Protein AF-0000000066501345 (afdb_homodimer)

Radius of gyration: 24.19 Å; Cα contacts (8 Å, |Δi|>4): 1158; chains: 2; bounding box: 52×74×50 Å

Nearest PDB structures (foldseek):
  3p19-assembly1_B  TM=9.286E-01  e=4.855E-17  Vibrio vulnificus
  2d1y-assembly1_B  TM=8.375E-01  e=2.776E-15  Thermus thermophilus
  2d1y-assembly1_C  TM=8.132E-01  e=1.152E-15  Thermus thermophilus
  2d1y-assembly1_D  TM=8.476E-01  e=1.203E-14  Thermus thermophilus
  4o6v-assembly1_D  TM=8.260E-01  e=1.612E-14  Brucella suis ATCC 23445

Organism: Dictyostelium discoideum (NCBI:txid44689)

Structure (mmCIF, N/CA/C/O backbone):
data_AF-0000000066501345-model_v1
#
loop_
_entity.id
_entity.type
_entity.pdbx_description
1 polymer 'Short-chain dehydrogenase'
#
loop_
_atom_site.group_PDB
_atom_site.id
_atom_site.type_symbol
_atom_site.label_atom_id
_atom_site.label_alt_id
_atom_site.label_comp_id
_atom_site.label_asym_id
_atom_site.label_entity_id
_atom_site.label_seq_id
_atom_site.pdbx_PDB_ins_code
_atom_site.Cartn_x
_atom_site.Cartn_y
_atom_site.Cartn_z
_atom_site.occupancy
_atom_site.B_iso_or_equiv
_atom_site.auth_seq_id
_atom_site.auth_comp_id
_atom_site.auth_asym_id
_atom_site.auth_atom_id
_atom_site.pdbx_PDB_model_num
ATOM 1 N N . MET A 1 1 ? -4.766 -31.656 -20.734 1 41.22 1 MET A N 1
ATOM 2 C CA . MET A 1 1 ? -6.012 -31.969 -20.047 1 41.22 1 MET A CA 1
ATOM 3 C C . MET A 1 1 ? -6.078 -31.25 -18.703 1 41.22 1 MET A C 1
ATOM 5 O O . MET A 1 1 ? -5.074 -31.172 -17.984 1 41.22 1 MET A O 1
ATOM 9 N N . ILE A 1 2 ? -7.016 -30.25 -18.594 1 56.72 2 ILE A N 1
ATOM 10 C CA . ILE A 1 2 ? -7.262 -29.453 -17.391 1 56.72 2 ILE A CA 1
ATOM 11 C C . ILE A 1 2 ? -7.375 -30.375 -16.172 1 56.72 2 ILE A C 1
ATOM 13 O O . ILE A 1 2 ? -7.438 -29.906 -15.039 1 56.72 2 ILE A O 1
ATOM 17 N N . VAL A 1 3 ? -7.207 -31.75 -16.438 1 62.5 3 VAL A N 1
ATOM 18 C CA . VAL A 1 3 ? -7.371 -32.781 -15.43 1 62.5 3 VAL A CA 1
ATOM 19 C C . VAL A 1 3 ? -6.121 -32.875 -14.555 1 62.5 3 VAL A C 1
ATOM 21 O O . VAL A 1 3 ? -5 -32.781 -15.062 1 62.5 3 VAL A O 1
ATOM 24 N N . ASP A 1 4 ? -6.18 -32.312 -13.25 1 83 4 ASP A N 1
ATOM 25 C CA . ASP A 1 4 ? -5.18 -32.562 -12.219 1 83 4 ASP A CA 1
ATOM 26 C C . ASP A 1 4 ? -4.492 -31.266 -11.789 1 83 4 ASP A C 1
ATOM 28 O O . ASP A 1 4 ? -3.484 -31.297 -11.086 1 83 4 ASP A O 1
ATOM 32 N N . LYS A 1 5 ? -4.973 -30.125 -12.445 1 94.31 5 LYS A N 1
ATOM 33 C CA . LYS A 1 5 ? -4.363 -28.891 -11.977 1 94.31 5 LYS A CA 1
ATOM 34 C C . LYS A 1 5 ? -4.906 -28.484 -10.602 1 94.31 5 LYS A C 1
ATOM 36 O O . LYS A 1 5 ? -6.105 -28.625 -10.344 1 94.31 5 LYS A O 1
ATOM 41 N N . VAL A 1 6 ? -4.027 -28.125 -9.82 1 97.62 6 VAL A N 1
ATOM 42 C CA . VAL A 1 6 ? -4.348 -27.797 -8.438 1 97.62 6 VAL A CA 1
ATOM 43 C C . VAL A 1 6 ? -4.469 -26.281 -8.273 1 97.62 6 VAL A C 1
ATOM 45 O O . VAL A 1 6 ? -3.574 -25.547 -8.672 1 97.62 6 VAL A O 1
ATOM 48 N N . VAL A 1 7 ? -5.609 -25.844 -7.715 1 98.06 7 VAL A N 1
ATOM 49 C CA . VAL A 1 7 ? -5.859 -24.422 -7.508 1 98.06 7 VAL A CA 1
ATOM 50 C C . VAL A 1 7 ? -6.055 -24.156 -6.02 1 98.06 7 VAL A C 1
ATOM 52 O O . VAL A 1 7 ? -6.789 -24.875 -5.336 1 98.06 7 VAL A O 1
ATOM 55 N N . LEU A 1 8 ? -5.32 -23.219 -5.477 1 98.5 8 LEU A N 1
ATOM 56 C CA . LEU A 1 8 ? -5.539 -22.703 -4.129 1 98.5 8 LEU A CA 1
ATOM 57 C C . LEU A 1 8 ? -6.195 -21.328 -4.176 1 98.5 8 LEU A C 1
ATOM 59 O O . LEU A 1 8 ? -5.695 -20.422 -4.84 1 98.5 8 LEU A O 1
ATOM 63 N N . ILE A 1 9 ? -7.328 -21.188 -3.543 1 98.25 9 ILE A N 1
ATOM 64 C CA . ILE A 1 9 ? -8.055 -19.922 -3.492 1 98.25 9 ILE A CA 1
ATOM 65 C C . ILE A 1 9 ? -8.188 -19.469 -2.043 1 98.25 9 ILE A C 1
ATOM 67 O O . ILE A 1 9 ? -8.609 -20.234 -1.174 1 98.25 9 ILE A O 1
ATOM 71 N N . THR A 1 10 ? -7.766 -18.281 -1.787 1 97.56 10 THR A N 1
ATOM 72 C CA . THR A 1 10 ? -7.898 -17.766 -0.431 1 97.56 10 THR A CA 1
ATOM 73 C C . THR A 1 10 ? -9.195 -16.969 -0.281 1 97.56 10 THR A C 1
ATOM 75 O O . THR A 1 10 ? -9.711 -16.422 -1.259 1 97.56 10 THR A O 1
ATOM 78 N N . GLY A 1 11 ? -9.703 -16.828 0.951 1 94.44 11 GLY A N 1
ATOM 79 C CA . GLY A 1 11 ? -10.859 -16 1.243 1 94.44 11 GLY A CA 1
ATOM 80 C C . GLY A 1 11 ? -12.148 -16.547 0.67 1 94.44 11 GLY A C 1
ATOM 81 O O . GLY A 1 11 ? -12.898 -15.828 0.013 1 94.44 11 GLY A O 1
ATOM 82 N N . CYS A 1 12 ? -12.422 -17.828 0.987 1 94.25 12 CYS A N 1
ATOM 83 C CA . CYS A 1 12 ? -13.562 -18.5 0.378 1 94.25 12 CYS A CA 1
ATOM 84 C C . CYS A 1 12 ? -14.711 -18.641 1.375 1 94.25 12 CYS A C 1
ATOM 86 O O . CYS A 1 12 ? -15.703 -19.312 1.095 1 94.25 12 CYS A O 1
ATOM 88 N N . GLY A 1 13 ? -14.625 -18.109 2.564 1 86.44 13 GLY A N 1
ATOM 89 C CA . GLY A 1 13 ? -15.586 -18.312 3.639 1 86.44 13 GLY A CA 1
ATOM 90 C C . GLY A 1 13 ? -16.922 -17.625 3.395 1 86.44 13 GLY A C 1
ATOM 91 O O . GLY A 1 13 ? -17.922 -18 3.99 1 86.44 13 GLY A O 1
ATOM 92 N N . GLY A 1 14 ? -17.156 -16.75 2.646 1 80.31 14 GLY A N 1
ATOM 93 C CA . GLY A 1 14 ? -18.406 -16.031 2.426 1 80.31 14 GLY A CA 1
ATOM 94 C C . GLY A 1 14 ? -18.953 -16.219 1.027 1 80.31 14 GLY A C 1
ATOM 95 O O . GLY A 1 14 ? -18.562 -17.141 0.313 1 80.31 14 GLY A O 1
ATOM 96 N N . ASN A 1 15 ? -20.094 -15.492 0.829 1 79.31 15 ASN A N 1
ATOM 97 C CA . ASN A 1 15 ? -20.703 -15.516 -0.493 1 79.31 15 ASN A CA 1
ATOM 98 C C . ASN A 1 15 ? -20.094 -14.469 -1.414 1 79.31 15 ASN A C 1
ATOM 100 O O . ASN A 1 15 ? -20.75 -13.477 -1.757 1 79.31 15 ASN A O 1
ATOM 104 N N . GLY A 1 16 ? -18.891 -14.742 -1.742 1 86.75 16 GLY A N 1
ATOM 105 C CA . GLY A 1 16 ? -18.203 -13.75 -2.551 1 86.75 16 GLY A CA 1
ATOM 106 C C . GLY A 1 16 ? -17.484 -14.359 -3.75 1 86.75 16 GLY A C 1
ATOM 107 O O . GLY A 1 16 ? -17.906 -15.398 -4.266 1 86.75 16 GLY A O 1
ATOM 108 N N . ILE A 1 17 ? -16.547 -13.656 -4.219 1 88.12 17 ILE A N 1
ATOM 109 C CA . ILE A 1 17 ? -15.789 -14.016 -5.41 1 88.12 17 ILE A CA 1
ATOM 110 C C . ILE A 1 17 ? -15.086 -15.352 -5.188 1 88.12 17 ILE A C 1
ATOM 112 O O . ILE A 1 17 ? -15.078 -16.219 -6.066 1 88.12 17 ILE A O 1
ATOM 116 N N . GLY A 1 18 ? -14.586 -15.57 -3.949 1 93.38 18 GLY A N 1
ATOM 117 C CA . GLY A 1 18 ? -13.852 -16.797 -3.639 1 93.38 18 GLY A CA 1
ATOM 118 C C . GLY A 1 18 ? -14.695 -18.047 -3.779 1 93.38 18 GLY A C 1
ATOM 119 O O . GLY A 1 18 ? -14.25 -19.031 -4.363 1 93.38 18 GLY A O 1
ATOM 120 N N . LYS A 1 19 ? -15.859 -17.984 -3.221 1 93.62 19 LYS A N 1
ATOM 121 C CA . LYS A 1 19 ? -16.781 -19.109 -3.314 1 93.62 19 LYS A CA 1
ATOM 122 C C . LYS A 1 19 ? -17.156 -19.375 -4.766 1 93.62 19 LYS A C 1
ATOM 124 O O . LYS A 1 19 ? -17.156 -20.531 -5.211 1 93.62 19 LYS A O 1
ATOM 129 N N . SER A 1 20 ? -17.5 -18.359 -5.48 1 93.56 20 SER A N 1
ATOM 130 C CA . SER A 1 20 ? -17.891 -18.484 -6.883 1 93.56 20 SER A CA 1
ATOM 131 C C . SER A 1 20 ? -16.766 -19.078 -7.719 1 93.56 20 SER A C 1
ATOM 133 O O . SER A 1 20 ? -17 -19.969 -8.531 1 93.56 20 SER A O 1
ATOM 135 N N . LEU A 1 21 ? -15.594 -18.641 -7.48 1 94.81 21 LEU A N 1
ATOM 136 C CA . LEU A 1 21 ? -14.438 -19.156 -8.203 1 94.81 21 LEU A CA 1
ATOM 137 C C . LEU A 1 21 ? -14.172 -20.609 -7.844 1 94.81 21 LEU A C 1
ATOM 139 O O . LEU A 1 21 ? -13.844 -21.422 -8.711 1 94.81 21 LEU A O 1
ATOM 143 N N . SER A 1 22 ? -14.312 -20.891 -6.551 1 96.69 22 SER A N 1
ATOM 144 C CA . SER A 1 22 ? -14.133 -22.266 -6.109 1 96.69 22 SER A CA 1
ATOM 145 C C . SER A 1 22 ? -15.055 -23.219 -6.867 1 96.69 22 SER A C 1
ATOM 147 O O . SER A 1 22 ? -14.602 -24.234 -7.387 1 96.69 22 SER A O 1
ATOM 149 N N . LYS A 1 23 ? -16.297 -22.859 -6.945 1 96 23 LYS A N 1
ATOM 150 C CA . LYS A 1 23 ? -17.281 -23.688 -7.629 1 96 23 LYS A CA 1
ATOM 151 C C . LYS A 1 23 ? -16.969 -23.812 -9.117 1 96 23 LYS A C 1
ATOM 153 O O . LYS A 1 23 ? -17.031 -24.906 -9.68 1 96 23 LYS 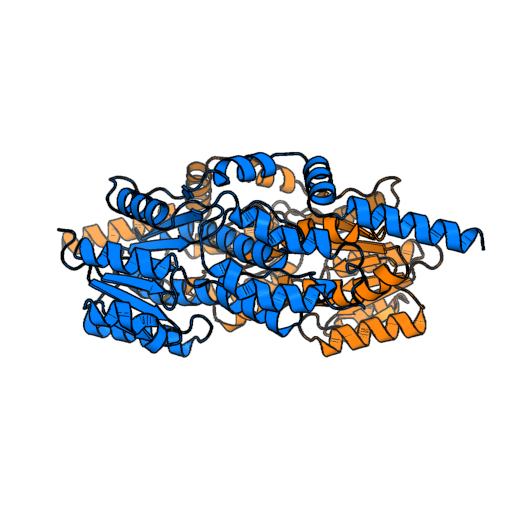A O 1
ATOM 158 N N . ALA A 1 24 ? -16.609 -22.719 -9.734 1 94.69 24 ALA A N 1
ATOM 159 C CA . ALA A 1 24 ? -16.328 -22.703 -11.164 1 94.69 24 ALA A CA 1
ATOM 160 C C . ALA A 1 24 ? -15.125 -23.609 -11.484 1 94.69 24 ALA A C 1
ATOM 162 O O . ALA A 1 24 ? -15.203 -24.438 -12.383 1 94.69 24 ALA A O 1
ATOM 163 N N . PHE A 1 25 ? -14.055 -23.438 -10.727 1 95.62 25 PHE A N 1
ATOM 164 C CA . PHE A 1 25 ? -12.867 -24.25 -10.945 1 95.62 25 PHE A CA 1
ATOM 165 C C . PHE A 1 25 ? -13.18 -25.734 -10.742 1 95.62 25 PHE A C 1
ATOM 167 O O . PHE A 1 25 ? -12.719 -26.578 -11.508 1 95.62 25 PHE A O 1
ATOM 174 N N . TYR A 1 26 ? -13.938 -26.016 -9.703 1 95.5 26 TYR A N 1
ATOM 175 C CA . TYR A 1 26 ? -14.328 -27.391 -9.43 1 95.5 26 TYR A CA 1
ATOM 176 C C . TYR A 1 26 ? -15.133 -27.969 -10.586 1 95.5 26 TYR A C 1
ATOM 178 O O . TYR A 1 26 ? -14.867 -29.094 -11.031 1 95.5 26 TYR A O 1
ATOM 186 N N . GLU A 1 27 ? -16.062 -27.203 -11.078 1 93.56 27 GLU A N 1
ATOM 187 C CA . GLU A 1 27 ? -16.922 -27.641 -12.18 1 93.56 27 GLU A CA 1
ATOM 188 C C . GLU A 1 27 ? -16.109 -27.906 -13.445 1 93.56 27 GLU A C 1
ATOM 190 O O . GLU A 1 27 ? -16.453 -28.766 -14.25 1 93.56 27 GLU A O 1
ATOM 195 N N . TYR A 1 28 ? -15.039 -27.219 -13.648 1 93 28 TYR A N 1
ATOM 196 C CA . TYR A 1 28 ? -14.18 -27.375 -14.82 1 93 28 TYR A CA 1
ATOM 197 C C . TYR A 1 28 ? -13.195 -28.531 -14.625 1 93 28 TYR A C 1
ATOM 199 O O . TYR A 1 28 ? -12.383 -28.812 -15.508 1 93 28 TYR A O 1
ATOM 207 N N . GLY A 1 29 ? -13.164 -29.141 -13.391 1 92.81 29 GLY A N 1
ATOM 208 C CA . GLY A 1 29 ? -12.406 -30.375 -13.195 1 92.81 29 GLY A CA 1
ATOM 209 C C . GLY A 1 29 ? -11.094 -30.156 -12.461 1 92.81 29 GLY A C 1
ATOM 210 O O . GLY A 1 29 ? -10.289 -31.078 -12.336 1 92.81 29 GLY A O 1
ATOM 211 N N . PHE A 1 30 ? -10.828 -28.922 -11.945 1 95.25 30 PHE A N 1
ATOM 212 C CA . PHE A 1 30 ? -9.617 -28.656 -11.188 1 95.25 30 PHE A CA 1
ATOM 213 C C . PHE A 1 30 ? -9.695 -29.281 -9.797 1 95.25 30 PHE A C 1
ATOM 215 O O . PHE A 1 30 ? -10.789 -29.516 -9.281 1 95.25 30 PHE A O 1
ATOM 222 N N . LYS A 1 31 ? -8.594 -29.641 -9.305 1 96.69 31 LYS A N 1
ATOM 223 C CA . LYS A 1 31 ? -8.508 -29.922 -7.875 1 96.69 31 LYS A CA 1
ATOM 224 C C . LYS A 1 31 ? -8.438 -28.641 -7.059 1 96.69 31 LYS A C 1
ATOM 226 O O . LYS A 1 31 ? -7.387 -27.984 -6.996 1 96.69 31 LYS A O 1
ATOM 231 N N . VAL A 1 32 ? -9.523 -28.344 -6.41 1 97.69 32 VAL A N 1
ATOM 232 C CA . VAL A 1 32 ? -9.656 -27.016 -5.793 1 97.69 32 VAL A CA 1
ATOM 233 C C . VAL A 1 32 ? -9.43 -27.125 -4.289 1 97.69 32 VAL A C 1
ATOM 235 O O . VAL A 1 32 ? -10.008 -28 -3.631 1 97.69 32 VAL A O 1
ATOM 238 N N . TYR A 1 33 ? -8.586 -26.344 -3.793 1 98.19 33 TYR A N 1
ATOM 239 C CA . TYR A 1 33 ? -8.461 -26.094 -2.361 1 98.19 33 TYR A CA 1
ATOM 240 C C . TYR A 1 33 ? -8.961 -24.703 -1.997 1 98.19 33 TYR A C 1
ATOM 242 O O . TYR A 1 33 ? -8.25 -23.719 -2.189 1 98.19 33 TYR A O 1
ATOM 250 N N . SER A 1 34 ? -10.164 -24.672 -1.474 1 98.06 34 SER A N 1
ATOM 251 C CA . SER A 1 34 ? -10.734 -23.438 -0.961 1 98.06 34 SER A CA 1
ATOM 252 C C . SER A 1 34 ? -10.289 -23.172 0.472 1 98.06 34 SER A C 1
ATOM 254 O O . SER A 1 34 ? -10.266 -24.078 1.3 1 98.06 34 SER A O 1
ATOM 256 N N . SER A 1 35 ? -9.938 -21.922 0.769 1 97.69 35 SER A N 1
ATOM 257 C CA . SER A 1 35 ? -9.398 -21.688 2.102 1 97.69 35 SER A CA 1
ATOM 258 C C . SER A 1 35 ? -10.055 -20.484 2.762 1 97.69 35 SER A C 1
ATOM 260 O O . SER A 1 35 ? -10.523 -19.578 2.076 1 97.69 35 SER A O 1
ATOM 262 N N . SER A 1 36 ? -10.164 -20.5 4.008 1 95.31 36 SER A N 1
ATOM 263 C CA . SER A 1 36 ? -10.625 -19.422 4.879 1 95.31 36 SER A CA 1
ATOM 264 C C . SER A 1 36 ? -10.125 -19.609 6.305 1 95.31 36 SER A C 1
ATOM 266 O O . SER A 1 36 ? -9.586 -20.672 6.645 1 95.31 36 SER A O 1
ATOM 268 N N . ARG A 1 37 ? -10.281 -18.609 7.074 1 90.5 37 ARG A N 1
ATOM 269 C CA . ARG A 1 37 ? -9.875 -18.688 8.469 1 90.5 37 ARG A CA 1
ATOM 270 C C . ARG A 1 37 ? -10.789 -19.641 9.25 1 90.5 37 ARG A C 1
ATOM 272 O O . ARG A 1 37 ? -10.367 -20.234 10.242 1 90.5 37 ARG A O 1
ATOM 279 N N . ASN A 1 38 ? -12.016 -19.672 8.797 1 90.94 38 ASN A N 1
ATOM 280 C CA . ASN A 1 38 ? -13.023 -20.516 9.438 1 90.94 38 ASN A CA 1
ATOM 281 C C . ASN A 1 38 ? -13.539 -21.609 8.5 1 90.94 38 ASN A C 1
ATOM 283 O O . ASN A 1 38 ? -14.258 -21.312 7.543 1 90.94 38 ASN A O 1
ATOM 287 N N . LEU A 1 39 ? -13.273 -22.828 8.891 1 93.31 39 LEU A N 1
ATOM 288 C CA . LEU A 1 39 ? -13.656 -23.938 8.039 1 93.31 39 LEU A CA 1
ATOM 289 C C . LEU A 1 39 ? -15.172 -24.031 7.898 1 93.31 39 LEU A C 1
ATOM 291 O O . LEU A 1 39 ? -15.68 -24.375 6.828 1 93.31 39 LEU A O 1
ATOM 295 N N . GLU A 1 40 ? -15.891 -23.641 8.938 1 92.62 40 GLU A N 1
ATOM 296 C CA . GLU A 1 40 ? -17.344 -23.75 8.945 1 92.62 40 GLU A CA 1
ATOM 297 C C . GLU A 1 40 ? -17.969 -22.812 7.918 1 92.62 40 GLU A C 1
ATOM 299 O O . GLU A 1 40 ? -19.062 -23.078 7.418 1 92.62 40 GLU A O 1
ATOM 304 N N . SER A 1 41 ? -17.266 -21.781 7.621 1 91.75 41 SER A N 1
ATOM 305 C CA . SER A 1 41 ? -17.781 -20.812 6.652 1 91.75 41 SER A CA 1
ATOM 306 C C . SER A 1 41 ? -17.797 -21.391 5.242 1 91.75 41 SER A C 1
ATOM 308 O O . SER A 1 41 ? -18.406 -20.828 4.336 1 91.75 41 SER A O 1
ATOM 310 N N . MET A 1 42 ? -17.156 -22.594 5.082 1 95.44 42 MET A N 1
ATOM 311 C CA . MET A 1 42 ? -17.031 -23.188 3.754 1 95.44 42 MET A CA 1
ATOM 312 C C . MET A 1 42 ? -17.797 -24.516 3.682 1 95.44 42 MET A C 1
ATOM 314 O O . MET A 1 42 ? -17.5 -25.359 2.828 1 95.44 42 MET A O 1
ATOM 318 N N . ASN A 1 43 ? -18.688 -24.719 4.535 1 95.25 43 ASN A N 1
ATOM 319 C CA . ASN A 1 43 ? -19.438 -25.969 4.598 1 95.25 43 ASN A CA 1
ATOM 320 C C . ASN A 1 43 ? -20.125 -26.281 3.27 1 95.25 43 ASN A C 1
ATOM 322 O O . ASN A 1 43 ? -20.172 -27.438 2.844 1 95.25 43 ASN A O 1
ATOM 326 N N . GLU A 1 44 ? -20.656 -25.297 2.684 1 94.56 44 GLU A N 1
ATOM 327 C CA . GLU A 1 44 ? -21.312 -25.484 1.393 1 94.56 44 GLU A CA 1
ATOM 328 C C . GLU A 1 44 ? -20.344 -26.047 0.36 1 94.56 44 GLU A C 1
ATOM 330 O O . GLU A 1 44 ? -20.688 -26.953 -0.393 1 94.56 44 GLU A O 1
ATOM 335 N N . LEU A 1 45 ? -19.156 -25.5 0.342 1 96.5 45 LEU A N 1
ATOM 336 C CA . LEU A 1 45 ? -18.125 -25.953 -0.602 1 96.5 45 LEU A CA 1
ATOM 337 C C . LEU A 1 45 ? -17.703 -27.391 -0.306 1 96.5 45 LEU A C 1
ATOM 339 O O . LEU A 1 45 ? -17.578 -28.203 -1.222 1 96.5 45 LEU A O 1
ATOM 343 N N . SER A 1 46 ? -17.5 -27.609 0.975 1 96.31 46 SER A N 1
ATOM 344 C CA . SER A 1 46 ? -17.109 -28.953 1.354 1 96.31 46 SER A CA 1
ATOM 345 C C . SER A 1 46 ? -18.188 -29.969 0.998 1 96.31 46 SER A C 1
ATOM 347 O O . SER A 1 46 ? -17.891 -31.094 0.593 1 96.31 46 SER A O 1
ATOM 349 N N . SER A 1 47 ? -19.406 -29.609 1.148 1 96.12 47 SER A N 1
ATOM 350 C CA . SER A 1 47 ? -20.531 -30.484 0.847 1 96.12 47 SER A CA 1
ATOM 351 C C . SER A 1 47 ? -20.609 -30.797 -0.643 1 96.12 47 SER A C 1
ATOM 353 O O . SER A 1 47 ? -21.156 -31.828 -1.039 1 96.12 47 SER A O 1
ATOM 355 N N . MET A 1 48 ? -20.031 -30 -1.474 1 95.69 48 MET A N 1
ATOM 356 C CA . MET A 1 48 ? -20.016 -30.188 -2.922 1 95.69 48 MET A CA 1
ATOM 357 C C . MET A 1 48 ? -18.844 -31.062 -3.35 1 95.69 48 MET A C 1
ATOM 359 O O . MET A 1 48 ? -18.719 -31.406 -4.527 1 95.69 48 MET A O 1
ATOM 363 N N . GLY A 1 49 ? -17.969 -31.359 -2.361 1 95.5 49 GLY A N 1
ATOM 364 C CA . GLY A 1 49 ? -16.812 -32.188 -2.67 1 95.5 49 GLY A CA 1
ATOM 365 C C . GLY A 1 49 ? -15.555 -31.391 -2.906 1 95.5 49 GLY A C 1
ATOM 366 O O . GLY A 1 49 ? -14.516 -31.953 -3.27 1 95.5 49 GLY A O 1
ATOM 367 N N . ILE A 1 50 ? -15.641 -30.094 -2.717 1 97.06 50 ILE A N 1
ATOM 368 C CA . ILE A 1 50 ? -14.469 -29.234 -2.879 1 97.06 50 ILE A CA 1
ATOM 369 C C . ILE A 1 50 ? -13.609 -29.297 -1.617 1 97.06 50 ILE A C 1
ATOM 371 O O . ILE A 1 50 ? -14.125 -29.234 -0.501 1 97.06 50 ILE A O 1
ATOM 375 N N . ASN A 1 51 ? -12.312 -29.5 -1.798 1 97.38 51 ASN A N 1
ATOM 376 C CA . ASN A 1 51 ? -11.422 -29.484 -0.644 1 97.38 51 ASN A CA 1
ATOM 377 C C . ASN A 1 51 ? -11.414 -28.125 0.048 1 97.38 51 ASN A C 1
ATOM 379 O O . ASN A 1 51 ? -11.398 -27.094 -0.615 1 97.38 51 ASN A O 1
ATOM 383 N N . THR A 1 52 ? -11.539 -28.203 1.361 1 97.69 52 THR A N 1
ATOM 384 C CA . THR A 1 52 ? -11.422 -27 2.166 1 97.69 52 THR A CA 1
ATOM 385 C C . THR A 1 52 ? -10.227 -27.094 3.113 1 97.69 52 THR A C 1
ATOM 387 O O . THR A 1 52 ? -9.906 -28.172 3.607 1 97.69 52 THR A O 1
ATOM 390 N N . ILE A 1 53 ? -9.57 -25.969 3.326 1 97.81 53 ILE A N 1
ATOM 391 C CA . ILE A 1 53 ? -8.398 -25.953 4.191 1 97.81 53 ILE A CA 1
ATOM 392 C C . ILE A 1 53 ? -8.352 -24.641 4.98 1 97.81 53 ILE A C 1
ATOM 394 O O . ILE A 1 53 ? -8.711 -23.578 4.457 1 97.81 53 ILE A O 1
ATOM 398 N N . ARG A 1 54 ? -7.957 -24.75 6.199 1 97.31 54 ARG A N 1
ATOM 399 C CA . ARG A 1 54 ? -7.812 -23.562 7.023 1 97.31 54 ARG A CA 1
ATOM 400 C C . ARG A 1 54 ? -6.582 -22.766 6.617 1 97.31 54 ARG A C 1
ATOM 402 O O . ARG A 1 54 ? -5.48 -23.297 6.535 1 97.31 54 ARG A O 1
ATOM 409 N N . LEU A 1 55 ? -6.781 -21.531 6.34 1 97.19 55 LEU A N 1
ATOM 410 C CA . LEU A 1 55 ? -5.691 -20.625 5.992 1 97.19 55 LEU A CA 1
ATOM 411 C C . LEU A 1 55 ? -6.035 -19.188 6.383 1 97.19 55 LEU A C 1
ATOM 413 O O . LEU A 1 55 ? -6.988 -18.609 5.859 1 97.19 55 LEU A O 1
ATOM 417 N N . ASP A 1 56 ? -5.355 -18.734 7.375 1 96.94 56 ASP A N 1
ATOM 418 C CA . ASP A 1 56 ? -5.398 -17.328 7.746 1 96.94 56 ASP A CA 1
ATOM 419 C C . ASP A 1 56 ? -4.234 -16.547 7.125 1 96.94 56 ASP A C 1
ATOM 421 O O . ASP A 1 56 ? -3.082 -16.734 7.523 1 96.94 56 ASP A O 1
ATOM 425 N N . VAL A 1 57 ? -4.594 -15.656 6.215 1 95.81 57 VAL A N 1
ATOM 426 C CA . VAL A 1 57 ? -3.553 -14.977 5.449 1 95.81 57 VAL A CA 1
ATOM 427 C C . VAL A 1 57 ? -2.746 -14.062 6.367 1 95.81 57 VAL A C 1
ATOM 429 O O . VAL A 1 57 ? -1.664 -13.602 6 1 95.81 57 VAL A O 1
ATOM 432 N N . LYS A 1 58 ? -3.258 -13.773 7.578 1 94.5 58 LYS A N 1
ATOM 433 C CA . LYS A 1 58 ? -2.551 -12.906 8.516 1 94.5 58 LYS A CA 1
ATOM 434 C C . LYS A 1 58 ? -1.572 -13.703 9.375 1 94.5 58 LYS A C 1
ATOM 436 O O . LYS A 1 58 ? -0.803 -13.133 10.148 1 94.5 58 LYS A O 1
ATOM 441 N N . ASP A 1 59 ? -1.632 -14.984 9.234 1 95.69 59 ASP A N 1
ATOM 442 C CA . ASP A 1 59 ? -0.817 -15.867 10.062 1 95.69 59 ASP A CA 1
ATOM 443 C C . ASP A 1 59 ? 0.154 -16.672 9.211 1 95.69 59 ASP A C 1
ATOM 445 O O . ASP A 1 59 ? -0.251 -17.625 8.523 1 95.69 59 ASP A O 1
ATOM 449 N N . LYS A 1 60 ? 1.427 -16.375 9.398 1 94.69 60 LYS A N 1
ATOM 450 C CA . LYS A 1 60 ? 2.475 -17 8.602 1 94.69 60 LYS A CA 1
ATOM 451 C C . LYS A 1 60 ? 2.441 -18.516 8.766 1 94.69 60 LYS A C 1
ATOM 453 O O . LYS A 1 60 ? 2.547 -19.25 7.781 1 94.69 60 LYS A O 1
ATOM 458 N N . LEU A 1 61 ? 2.32 -18.969 9.93 1 96 61 LEU A N 1
ATOM 459 C CA . LEU A 1 61 ? 2.326 -20.391 10.195 1 96 61 LEU A CA 1
ATOM 460 C C . LEU A 1 61 ? 1.109 -21.062 9.57 1 96 61 LEU A C 1
ATOM 462 O O . LEU A 1 61 ? 1.202 -22.203 9.078 1 96 61 LEU A O 1
ATOM 466 N N . SER A 1 62 ? -0.043 -20.391 9.617 1 97.56 62 SER A N 1
ATOM 467 C CA . SER A 1 62 ? -1.252 -20.906 8.977 1 97.56 62 SER A CA 1
ATOM 468 C C . SER A 1 62 ? -1.057 -21.062 7.469 1 97.56 62 SER A C 1
ATOM 470 O O . SER A 1 62 ? -1.446 -22.078 6.891 1 97.56 62 SER A O 1
ATOM 472 N N . ILE A 1 63 ? -0.399 -20.141 6.84 1 97.56 63 ILE A N 1
ATOM 473 C CA . ILE A 1 63 ? -0.126 -20.156 5.41 1 97.56 63 ILE A CA 1
ATOM 474 C C . ILE A 1 63 ? 0.792 -21.344 5.07 1 97.56 63 ILE A C 1
ATOM 476 O O . ILE A 1 63 ? 0.492 -22.125 4.176 1 97.56 63 ILE A O 1
ATOM 480 N N . GLU A 1 64 ? 1.862 -21.406 5.828 1 97.19 64 GLU A N 1
ATOM 481 C CA . GLU A 1 64 ? 2.848 -22.469 5.59 1 97.19 64 GLU A CA 1
ATOM 482 C C . GLU A 1 64 ? 2.225 -23.844 5.734 1 97.19 64 GLU A C 1
ATOM 484 O O . GLU A 1 64 ? 2.453 -24.734 4.902 1 97.19 64 GLU A O 1
ATOM 489 N N . SER A 1 65 ? 1.455 -24 6.754 1 97.81 65 SER A N 1
ATOM 490 C CA . SER A 1 65 ? 0.812 -25.281 7.02 1 97.81 65 SER A CA 1
ATOM 491 C C . SER A 1 65 ? -0.133 -25.656 5.887 1 97.81 65 SER A C 1
ATOM 493 O O . SER A 1 65 ? -0.126 -26.812 5.426 1 97.81 65 SER A O 1
ATOM 495 N N . ALA A 1 66 ? -0.929 -24.75 5.422 1 98.12 66 ALA A N 1
ATOM 496 C CA . ALA A 1 66 ? -1.887 -25 4.348 1 98.12 66 ALA A CA 1
ATOM 497 C C . ALA A 1 66 ? -1.171 -25.375 3.051 1 98.12 66 ALA A C 1
ATOM 499 O O . ALA A 1 66 ? -1.521 -26.359 2.396 1 98.12 66 ALA A O 1
ATOM 500 N N . VAL A 1 67 ? -0.159 -24.594 2.672 1 98.19 67 VAL A N 1
ATOM 501 C CA . VAL A 1 67 ? 0.581 -24.797 1.433 1 98.19 67 VAL A CA 1
ATOM 502 C C . VAL A 1 67 ? 1.312 -26.141 1.495 1 98.19 67 VAL A C 1
ATOM 504 O O . VAL A 1 67 ? 1.263 -26.922 0.545 1 98.19 67 VAL A O 1
ATOM 507 N N . ASN A 1 68 ? 1.919 -26.375 2.652 1 97.81 68 ASN A N 1
ATOM 508 C CA . ASN A 1 68 ? 2.633 -27.641 2.826 1 97.81 68 ASN A CA 1
ATOM 509 C C . ASN A 1 68 ? 1.693 -28.828 2.713 1 97.81 68 ASN A C 1
ATOM 511 O O . ASN A 1 68 ? 2.055 -29.859 2.133 1 97.81 68 ASN A O 1
ATOM 515 N N . GLN A 1 69 ? 0.579 -28.719 3.287 1 98.06 69 GLN A N 1
ATOM 516 C CA . GLN A 1 69 ? -0.403 -29.797 3.209 1 98.06 69 GLN A CA 1
ATOM 517 C C . GLN A 1 69 ? -0.809 -30.078 1.762 1 98.06 69 GLN A C 1
ATOM 519 O O . GLN A 1 69 ? -0.91 -31.234 1.347 1 98.06 69 GLN A O 1
ATOM 524 N N . ILE A 1 70 ? -1.046 -29.031 0.992 1 98.12 70 ILE A N 1
ATOM 525 C CA . ILE A 1 70 ? -1.439 -29.188 -0.405 1 98.12 70 ILE A CA 1
ATOM 526 C C . ILE A 1 70 ? -0.3 -29.828 -1.196 1 98.12 70 ILE A C 1
ATOM 528 O O . ILE A 1 70 ? -0.526 -30.734 -2 1 98.12 70 ILE A O 1
ATOM 532 N N . ILE A 1 71 ? 0.889 -29.328 -0.92 1 97.62 71 ILE A N 1
ATOM 533 C CA . ILE A 1 71 ? 2.053 -29.859 -1.619 1 97.62 71 ILE A CA 1
ATOM 534 C C . ILE A 1 71 ? 2.23 -31.344 -1.271 1 97.62 71 ILE A C 1
ATOM 536 O O . ILE A 1 71 ? 2.539 -32.156 -2.143 1 97.62 71 ILE A O 1
ATOM 540 N N . LYS A 1 72 ? 2.068 -31.641 -0.034 1 97.31 72 LYS A N 1
ATOM 541 C CA . LYS A 1 72 ? 2.17 -33.031 0.393 1 97.31 72 LYS A CA 1
ATOM 542 C C . LYS A 1 72 ? 1.126 -33.906 -0.305 1 97.31 72 LYS A C 1
ATOM 544 O O . LYS A 1 72 ? 1.43 -35 -0.75 1 97.31 72 LYS A O 1
ATOM 549 N N . ASN A 1 73 ? -0.057 -33.406 -0.455 1 96.81 73 ASN A N 1
ATOM 550 C CA . ASN A 1 73 ? -1.178 -34.188 -0.996 1 96.81 73 ASN A CA 1
ATOM 551 C C . ASN A 1 73 ? -1.127 -34.25 -2.52 1 96.81 73 ASN A C 1
ATOM 553 O O . ASN A 1 73 ? -1.456 -35.281 -3.111 1 96.81 73 ASN A O 1
ATOM 557 N N . GLU A 1 74 ? -0.768 -33.094 -3.137 1 96.62 74 GLU A N 1
ATOM 558 C CA . GLU A 1 74 ? -0.961 -33 -4.578 1 96.62 74 GLU A CA 1
ATOM 559 C C . GLU A 1 74 ? 0.376 -32.906 -5.309 1 96.62 74 GLU A C 1
ATOM 561 O O . GLU A 1 74 ? 0.436 -33.062 -6.531 1 96.62 74 GLU A O 1
ATOM 566 N N . GLY A 1 75 ? 1.461 -32.531 -4.555 1 95.94 75 GLY A N 1
ATOM 567 C CA . GLY A 1 75 ? 2.789 -32.406 -5.137 1 95.94 75 GLY A CA 1
ATOM 568 C C . GLY A 1 75 ? 3.039 -31.047 -5.766 1 95.94 75 GLY A C 1
ATOM 569 O O . GLY A 1 75 ? 4.184 -30.703 -6.066 1 95.94 75 GLY A O 1
ATOM 570 N N . LYS A 1 76 ? 1.929 -30.281 -5.953 1 95.69 76 LYS A N 1
ATOM 571 C CA . LYS A 1 76 ? 2.084 -29.016 -6.664 1 95.69 76 LYS A CA 1
ATOM 572 C C . LYS A 1 76 ? 0.898 -28.094 -6.402 1 95.69 76 LYS A C 1
ATOM 574 O O . LYS A 1 76 ? -0.123 -28.516 -5.863 1 95.69 76 LYS A O 1
ATOM 579 N N . ILE A 1 77 ? 1.075 -26.844 -6.684 1 97.56 77 ILE A N 1
ATOM 580 C CA . ILE A 1 77 ? 0.03 -25.844 -6.852 1 97.56 77 ILE A CA 1
ATOM 581 C C . ILE A 1 77 ? 0.195 -25.141 -8.203 1 97.56 77 ILE A C 1
ATOM 583 O O . ILE A 1 77 ? 1.206 -24.484 -8.445 1 97.56 77 ILE A O 1
ATOM 587 N N . ASP A 1 78 ? -0.784 -25.281 -9.016 1 97.12 78 ASP A N 1
ATOM 588 C CA . ASP A 1 78 ? -0.681 -24.766 -10.375 1 97.12 78 ASP A CA 1
ATOM 589 C C . ASP A 1 78 ? -1.185 -23.312 -10.453 1 97.12 78 ASP A C 1
ATOM 591 O O . ASP A 1 78 ? -0.686 -22.516 -11.25 1 97.12 78 ASP A O 1
ATOM 595 N N . ILE A 1 79 ? -2.223 -23.031 -9.695 1 97.75 79 ILE A N 1
ATOM 596 C CA . ILE A 1 79 ? -2.852 -21.719 -9.727 1 97.75 79 ILE A CA 1
ATOM 597 C C . ILE A 1 79 ? -3.09 -21.219 -8.305 1 97.75 79 ILE A C 1
ATOM 599 O O . ILE A 1 79 ? -3.604 -21.969 -7.461 1 97.75 79 ILE A O 1
ATOM 603 N N . LEU A 1 80 ? -2.607 -20.078 -7.996 1 98.31 80 LEU A N 1
ATOM 604 C CA . LEU A 1 80 ? -2.934 -19.375 -6.758 1 98.31 80 LEU A CA 1
ATOM 605 C C . LEU A 1 80 ? -3.852 -18.188 -7.031 1 98.31 80 LEU A C 1
ATOM 607 O O . LEU A 1 80 ? -3.541 -17.344 -7.867 1 98.31 80 LEU A O 1
ATOM 611 N N . ILE A 1 81 ? -4.996 -18.188 -6.402 1 97.88 81 ILE A N 1
ATOM 612 C CA . ILE A 1 81 ? -5.891 -17.031 -6.469 1 97.88 81 ILE A CA 1
ATOM 613 C C . ILE A 1 81 ? -5.938 -16.344 -5.113 1 97.88 81 ILE A C 1
ATOM 615 O O . ILE A 1 81 ? -6.527 -16.859 -4.16 1 97.88 81 ILE A O 1
ATOM 619 N N . ASN A 1 82 ? -5.246 -15.258 -5.07 1 97.19 82 ASN A N 1
ATOM 620 C CA . ASN A 1 82 ? -5.324 -14.398 -3.893 1 97.19 82 ASN A CA 1
ATOM 621 C C . ASN A 1 82 ? -6.602 -13.555 -3.896 1 97.19 82 ASN A C 1
ATOM 623 O O . ASN A 1 82 ? -6.633 -12.469 -4.477 1 97.19 82 ASN A O 1
ATOM 627 N N . ASN A 1 83 ? -7.551 -14.031 -3.15 1 94.38 83 ASN A N 1
ATOM 628 C CA . ASN A 1 83 ? -8.859 -13.391 -3.129 1 94.38 83 ASN A CA 1
ATOM 629 C C . ASN A 1 83 ? -9.188 -12.82 -1.751 1 94.38 83 ASN A C 1
ATOM 631 O O . ASN A 1 83 ? -10.031 -11.93 -1.625 1 94.38 83 ASN A O 1
ATOM 635 N N . ALA A 1 84 ? -8.492 -13.383 -0.741 1 91.69 84 ALA A N 1
ATOM 636 C CA . ALA A 1 84 ? -8.75 -12.914 0.616 1 91.69 84 ALA A CA 1
ATOM 637 C C . ALA A 1 84 ? -8.57 -11.398 0.712 1 91.69 84 ALA A C 1
ATOM 639 O O . ALA A 1 84 ? -7.578 -10.852 0.215 1 91.69 84 ALA A O 1
ATOM 640 N N . GLY A 1 85 ? -9.5 -10.742 1.277 1 87.44 85 GLY A N 1
ATOM 641 C CA . GLY A 1 85 ? -9.461 -9.297 1.453 1 87.44 85 GLY A CA 1
ATOM 642 C C . GLY A 1 85 ? -10.641 -8.766 2.246 1 87.44 85 GLY A C 1
ATOM 643 O O . GLY A 1 85 ? -11.656 -9.445 2.396 1 87.44 85 GLY A O 1
ATOM 644 N N . ILE A 1 86 ? -10.445 -7.637 2.783 1 85.31 86 ILE A N 1
ATOM 645 C CA . ILE A 1 86 ? -11.523 -6.984 3.529 1 85.31 86 ILE A CA 1
ATOM 646 C C . ILE A 1 86 ? -11.672 -5.539 3.061 1 85.31 86 ILE A C 1
ATOM 648 O O . ILE A 1 86 ? -10.703 -4.922 2.617 1 85.31 86 ILE A O 1
ATOM 652 N N . SER A 1 87 ? -12.883 -5.121 3.09 1 81.62 87 SER A N 1
ATOM 653 C CA . SER A 1 87 ? -13.156 -3.721 2.785 1 81.62 87 SER A CA 1
ATOM 654 C C . SER A 1 87 ? -13.109 -2.861 4.043 1 81.62 87 SER A C 1
ATOM 656 O O . SER A 1 87 ? -13.125 -3.385 5.16 1 81.62 87 SER A O 1
ATOM 658 N N . SER A 1 88 ? -12.875 -1.607 3.807 1 81 88 SER A N 1
ATOM 659 C CA . SER A 1 88 ? -12.883 -0.66 4.918 1 81 88 SER A CA 1
ATOM 660 C C . SER A 1 88 ? -13.438 0.693 4.484 1 81 88 SER A C 1
ATOM 662 O O . SER A 1 88 ? -12.922 1.312 3.553 1 81 88 SER A O 1
ATOM 664 N N . PHE A 1 89 ? -14.547 1.009 5.109 1 78.38 89 PHE A N 1
ATOM 665 C CA . PHE A 1 89 ? -15.109 2.348 4.969 1 78.38 89 PHE A CA 1
ATOM 666 C C . PHE A 1 89 ? -15.016 3.117 6.281 1 78.38 89 PHE A C 1
ATOM 668 O O . PHE A 1 89 ? -15.531 2.67 7.305 1 78.38 89 PHE A O 1
ATOM 675 N N . ASN A 1 90 ? -14.266 4.141 6.242 1 79.19 90 ASN A N 1
ATOM 676 C CA . ASN A 1 90 ? -14.133 4.938 7.457 1 79.19 90 ASN A CA 1
ATOM 677 C C . ASN A 1 90 ? -13.523 6.305 7.168 1 79.19 90 ASN A C 1
ATOM 679 O O . ASN A 1 90 ? -12.844 6.484 6.152 1 79.19 90 ASN A O 1
ATOM 683 N N . THR A 1 91 ? -14.07 7.207 8.062 1 79.31 91 THR A N 1
ATOM 684 C CA . THR A 1 91 ? -13.242 8.406 8.141 1 79.31 91 THR A CA 1
ATOM 685 C C . THR A 1 91 ? -11.914 8.109 8.82 1 79.31 91 THR A C 1
ATOM 687 O O . THR A 1 91 ? -11.883 7.617 9.953 1 79.31 91 THR A O 1
ATOM 690 N N . TRP A 1 92 ? -10.906 8.25 8.086 1 81.38 92 TRP A N 1
ATOM 691 C CA . TRP A 1 92 ? -9.578 7.852 8.531 1 81.38 92 TRP A CA 1
ATOM 692 C C . TRP A 1 92 ? -9.258 8.461 9.891 1 81.38 92 TRP A C 1
ATOM 694 O O . TRP A 1 92 ? -8.555 7.844 10.703 1 81.38 92 TRP A O 1
ATOM 704 N N . ILE A 1 93 ? -9.891 9.562 10.258 1 86.62 93 ILE A N 1
ATOM 705 C CA . ILE A 1 93 ? -9.625 10.266 11.508 1 86.62 93 ILE A CA 1
ATOM 706 C C . ILE A 1 93 ? -10.234 9.484 12.672 1 86.62 93 ILE A C 1
ATOM 708 O O . ILE A 1 93 ? -9.672 9.469 13.773 1 86.62 93 ILE A O 1
ATOM 712 N N . ASP A 1 94 ? -11.289 8.797 12.367 1 85.44 94 ASP A N 1
ATOM 713 C CA . ASP A 1 94 ? -12.055 8.133 13.422 1 85.44 94 ASP A CA 1
ATOM 714 C C . ASP A 1 94 ? -11.75 6.637 13.461 1 85.44 94 ASP A C 1
ATOM 716 O O . ASP A 1 94 ? -12.25 5.918 14.328 1 85.44 94 ASP A O 1
ATOM 720 N N . MET A 1 95 ? -10.93 6.195 12.586 1 84.44 95 MET A N 1
ATOM 721 C CA . MET A 1 95 ? -10.688 4.766 12.438 1 84.44 95 MET A CA 1
ATOM 722 C C . MET A 1 95 ? -9.773 4.242 13.539 1 84.44 95 MET A C 1
ATOM 724 O O . MET A 1 95 ? -8.75 4.852 13.844 1 84.44 95 MET A O 1
ATOM 728 N N . PRO A 1 96 ? -10.227 3.152 14.188 1 85.06 96 PRO A N 1
ATOM 729 C CA . PRO A 1 96 ? -9.328 2.525 15.156 1 85.06 96 PRO A CA 1
ATOM 730 C C . PRO A 1 96 ? -8.07 1.959 14.516 1 85.06 96 PRO A C 1
ATOM 732 O O . PRO A 1 96 ? -8.109 1.493 13.375 1 85.06 96 PRO A O 1
ATOM 735 N N . ASP A 1 97 ? -6.969 1.943 15.297 1 87.62 97 ASP A N 1
ATOM 736 C CA . ASP A 1 97 ? -5.688 1.443 14.805 1 87.62 97 ASP A CA 1
ATOM 737 C C . ASP A 1 97 ? -5.785 -0.032 14.422 1 87.62 97 ASP A C 1
ATOM 739 O O . ASP A 1 97 ? -5.113 -0.484 13.492 1 87.62 97 ASP A O 1
ATOM 743 N N . GLU A 1 98 ? -6.574 -0.67 15.156 1 89.06 98 GLU A N 1
ATOM 744 C CA . GLU A 1 98 ? -6.742 -2.096 14.891 1 89.06 98 GLU A CA 1
ATOM 745 C C . GLU A 1 98 ? -7.27 -2.336 13.484 1 89.06 98 GLU A C 1
ATOM 747 O O . GLU A 1 98 ? -6.859 -3.287 12.812 1 89.06 98 GLU A O 1
ATOM 752 N N . GLU A 1 99 ? -8.102 -1.52 13.055 1 88.5 99 GLU A N 1
ATOM 753 C CA . GLU A 1 99 ? -8.656 -1.649 11.711 1 88.5 99 GLU A CA 1
ATOM 754 C C . GLU A 1 99 ? -7.598 -1.345 10.648 1 88.5 99 GLU A C 1
ATOM 756 O O . GLU A 1 99 ? -7.543 -2.01 9.617 1 88.5 99 GLU A O 1
ATOM 761 N N . LEU A 1 100 ? -6.855 -0.362 10.969 1 89.94 100 LEU A N 1
ATOM 762 C CA . LEU A 1 100 ? -5.758 -0.004 10.078 1 89.94 100 LEU A CA 1
ATOM 763 C C . LEU A 1 100 ? -4.828 -1.192 9.852 1 89.94 100 LEU A C 1
ATOM 765 O O . LEU A 1 100 ? -4.516 -1.538 8.711 1 89.94 100 LEU A O 1
ATOM 769 N N . GLU A 1 101 ? -4.457 -1.769 10.883 1 92.56 101 GLU A N 1
ATOM 770 C CA . GLU A 1 101 ? -3.557 -2.916 10.82 1 92.56 101 GLU A CA 1
ATOM 771 C C . GLU A 1 101 ? -4.219 -4.102 10.125 1 92.56 101 GLU A C 1
ATOM 773 O O . GLU A 1 101 ? -3.592 -4.777 9.305 1 92.56 101 GLU A O 1
ATOM 778 N N . ASP A 1 102 ? -5.441 -4.277 10.461 1 92.69 102 ASP A N 1
ATOM 779 C CA . ASP A 1 102 ? -6.164 -5.43 9.93 1 92.69 102 ASP A CA 1
ATOM 780 C C . ASP A 1 102 ? -6.266 -5.359 8.406 1 92.69 102 ASP A C 1
ATOM 782 O O . ASP A 1 102 ? -6.047 -6.355 7.719 1 92.69 102 ASP A O 1
ATOM 786 N N . VAL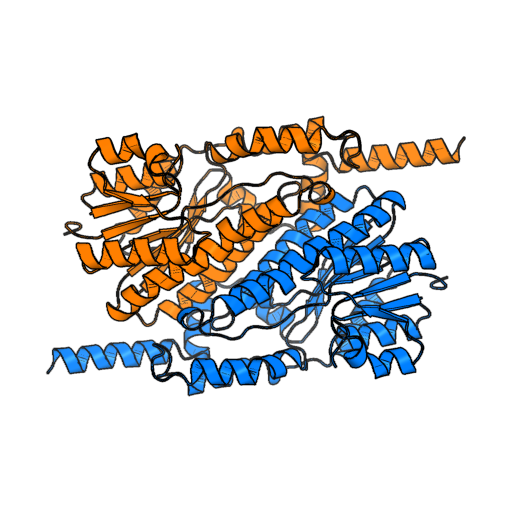 A 1 103 ? -6.559 -4.227 7.891 1 92.44 103 VAL A N 1
ATOM 787 C CA . VAL A 1 103 ? -6.738 -4.035 6.453 1 92.44 103 VAL A CA 1
ATOM 788 C C . VAL A 1 103 ? -5.426 -4.32 5.727 1 92.44 103 VAL A C 1
ATOM 790 O O . VAL A 1 103 ? -5.395 -5.09 4.766 1 92.44 103 VAL A O 1
ATOM 793 N N . PHE A 1 104 ? -4.34 -3.824 6.188 1 93.81 104 PHE A N 1
ATOM 794 C CA . PHE A 1 104 ? -3.064 -3.994 5.504 1 93.81 104 PHE A CA 1
ATOM 795 C C . PHE A 1 104 ? -2.529 -5.406 5.703 1 93.81 104 PHE A C 1
ATOM 797 O O . PHE A 1 104 ? -1.932 -5.984 4.793 1 93.81 104 PHE A O 1
ATOM 804 N N . GLN A 1 105 ? -2.76 -5.941 6.91 1 94.62 105 GLN A N 1
ATOM 805 C CA . GLN A 1 105 ? -2.324 -7.309 7.172 1 94.62 105 GLN A CA 1
ATOM 806 C C . GLN A 1 105 ? -3.043 -8.297 6.262 1 94.62 105 GLN A C 1
ATOM 808 O O . GLN A 1 105 ? -2.447 -9.281 5.812 1 94.62 105 GLN A O 1
ATOM 813 N N . THR A 1 106 ? -4.262 -8.062 5.988 1 94 106 THR A N 1
ATOM 814 C CA . THR A 1 106 ? -5.07 -8.977 5.199 1 94 106 THR A CA 1
ATOM 815 C C . THR A 1 106 ? -4.879 -8.727 3.705 1 94 106 THR A C 1
ATOM 817 O O . THR A 1 106 ? -4.492 -9.625 2.961 1 94 106 THR A O 1
ATOM 820 N N . ASN A 1 107 ? -5.039 -7.453 3.281 1 93.31 107 ASN A N 1
ATOM 821 C CA . ASN A 1 107 ? -5.129 -7.109 1.865 1 93.31 107 ASN A CA 1
ATOM 822 C C . ASN A 1 107 ? -3.754 -7.059 1.209 1 93.31 107 ASN A C 1
ATOM 824 O O . ASN A 1 107 ? -3.637 -7.203 -0.009 1 93.31 107 ASN A O 1
ATOM 828 N N . THR A 1 108 ? -2.715 -6.789 2.021 1 93.88 108 THR A N 1
ATOM 829 C CA . THR A 1 108 ? -1.41 -6.539 1.418 1 93.88 108 THR A CA 1
ATOM 830 C C . THR A 1 108 ? -0.382 -7.551 1.91 1 93.88 108 THR A C 1
ATOM 832 O O . THR A 1 108 ? 0.072 -8.406 1.144 1 93.88 108 THR A O 1
ATOM 835 N N . LEU A 1 109 ? -0.133 -7.547 3.215 1 94.38 109 LEU A N 1
ATOM 836 C CA . LEU A 1 109 ? 0.917 -8.406 3.746 1 94.38 109 LEU A CA 1
ATOM 837 C C . LEU A 1 109 ? 0.539 -9.883 3.605 1 94.38 109 LEU A C 1
ATOM 839 O O . LEU A 1 109 ? 1.387 -10.711 3.283 1 94.38 109 LEU A O 1
ATOM 843 N N . GLY A 1 110 ? -0.741 -10.172 3.924 1 95 110 GLY A N 1
ATOM 844 C CA . GLY A 1 110 ? -1.212 -11.547 3.781 1 95 110 GLY A CA 1
ATOM 845 C C . GLY A 1 110 ? -1.068 -12.078 2.371 1 95 110 GLY A C 1
ATOM 846 O O . GLY A 1 110 ? -0.653 -13.227 2.176 1 95 110 GLY A O 1
ATOM 847 N N . LEU A 1 111 ? -1.412 -11.281 1.415 1 93.88 111 LEU A N 1
ATOM 848 C CA . LEU A 1 111 ? -1.285 -11.656 0.01 1 93.88 111 LEU A CA 1
ATOM 849 C C . LEU A 1 111 ? 0.173 -11.914 -0.353 1 93.88 111 LEU A C 1
ATOM 851 O O . LEU A 1 111 ? 0.483 -12.906 -1.019 1 93.88 111 LEU A O 1
ATOM 855 N N . ILE A 1 112 ? 1.077 -11.023 0.074 1 94.5 112 ILE A N 1
ATOM 856 C CA . ILE A 1 112 ? 2.498 -11.133 -0.238 1 94.5 112 ILE A CA 1
ATOM 857 C C . ILE A 1 112 ? 3.061 -12.422 0.357 1 94.5 112 ILE A C 1
ATOM 859 O O . ILE A 1 112 ? 3.768 -13.172 -0.321 1 94.5 112 ILE A O 1
ATOM 863 N N . ARG A 1 113 ? 2.688 -12.711 1.61 1 95.81 113 ARG A N 1
ATOM 864 C CA . ARG A 1 113 ? 3.178 -13.906 2.293 1 95.81 113 ARG A CA 1
ATOM 865 C C . ARG A 1 113 ? 2.67 -15.172 1.615 1 95.81 113 ARG A C 1
ATOM 867 O O . ARG A 1 113 ? 3.432 -16.125 1.406 1 95.81 113 ARG A O 1
ATOM 874 N N . THR A 1 114 ? 1.407 -15.164 1.292 1 97.19 114 THR A N 1
ATOM 875 C CA . THR A 1 114 ? 0.806 -16.328 0.645 1 97.19 114 THR A CA 1
ATOM 876 C C . THR A 1 114 ? 1.434 -16.562 -0.726 1 97.19 114 THR A C 1
ATOM 878 O O . THR A 1 114 ? 1.798 -17.703 -1.059 1 97.19 114 THR A O 1
ATOM 881 N N . THR A 1 115 ? 1.568 -15.469 -1.461 1 97.12 115 THR A N 1
ATOM 882 C CA . THR A 1 115 ? 2.174 -15.547 -2.785 1 97.12 115 THR A CA 1
ATOM 883 C C . THR A 1 115 ? 3.594 -16.094 -2.701 1 97.12 115 THR A C 1
ATOM 885 O O . THR A 1 115 ? 3.977 -16.969 -3.492 1 97.12 115 THR A O 1
ATOM 888 N N . ARG A 1 116 ? 4.297 -15.594 -1.759 1 95.62 116 ARG A N 1
ATOM 889 C CA . ARG A 1 116 ? 5.684 -16.016 -1.594 1 95.62 116 ARG A CA 1
ATOM 890 C C . ARG A 1 116 ? 5.77 -17.516 -1.307 1 95.62 116 ARG A C 1
ATOM 892 O O . ARG A 1 116 ? 6.582 -18.219 -1.907 1 95.62 116 ARG A O 1
ATOM 899 N N . GLU A 1 117 ? 4.984 -17.953 -0.395 1 96.44 117 GLU A N 1
ATOM 900 C CA . GLU A 1 117 ? 5.02 -19.359 0.008 1 96.44 117 GLU A CA 1
ATOM 901 C C . GLU A 1 117 ? 4.688 -20.281 -1.163 1 96.44 117 GLU A C 1
ATOM 903 O O . GLU A 1 117 ? 5.328 -21.312 -1.349 1 96.44 117 GLU A O 1
ATOM 908 N N . VAL A 1 118 ? 3.742 -19.922 -1.964 1 97.88 118 VAL A N 1
ATOM 909 C CA . VAL A 1 118 ? 3.326 -20.75 -3.102 1 97.88 118 VAL A CA 1
ATOM 910 C C . VAL A 1 118 ? 4.348 -20.625 -4.227 1 97.88 118 VAL A C 1
ATOM 912 O O . VAL A 1 118 ? 4.691 -21.609 -4.875 1 97.88 118 VAL A O 1
ATOM 915 N N . ALA A 1 119 ? 4.832 -19.391 -4.441 1 96.56 119 ALA A N 1
ATOM 916 C CA . ALA A 1 119 ? 5.75 -19.125 -5.539 1 96.56 119 ALA A CA 1
ATOM 917 C C . ALA A 1 119 ? 7.043 -19.922 -5.387 1 96.56 119 ALA A C 1
ATOM 919 O O . ALA A 1 119 ? 7.656 -20.312 -6.383 1 96.56 119 ALA A O 1
ATOM 920 N N . LYS A 1 120 ? 7.465 -20.141 -4.125 1 95.44 120 LYS A N 1
ATOM 921 C CA . LYS A 1 120 ? 8.656 -20.938 -3.887 1 95.44 120 LYS A CA 1
ATOM 922 C C . LYS A 1 120 ? 8.547 -22.297 -4.566 1 95.44 120 LYS A C 1
ATOM 924 O O . LYS A 1 120 ? 9.523 -22.797 -5.137 1 95.44 120 LYS A O 1
ATOM 929 N N . HIS A 1 121 ? 7.418 -22.844 -4.52 1 95.75 121 HIS A N 1
ATOM 930 C CA . HIS A 1 121 ? 7.184 -24.141 -5.133 1 95.75 121 HIS A CA 1
ATOM 931 C C . HIS A 1 121 ? 7.023 -24.016 -6.645 1 95.75 121 HIS A C 1
ATOM 933 O O . HIS A 1 121 ? 7.539 -24.844 -7.398 1 95.75 121 HIS A O 1
ATOM 939 N N . MET A 1 122 ? 6.371 -22.984 -7.105 1 96.12 122 MET A N 1
ATOM 940 C CA . MET A 1 122 ? 6.16 -22.75 -8.531 1 96.12 122 MET A CA 1
ATOM 941 C C . MET A 1 122 ? 7.488 -22.531 -9.25 1 96.12 122 MET A C 1
ATOM 943 O O . MET A 1 122 ? 7.668 -22.969 -10.383 1 96.12 122 MET A O 1
ATOM 947 N N . ILE A 1 123 ? 8.344 -21.797 -8.547 1 94.12 123 ILE A N 1
ATOM 948 C CA . ILE A 1 123 ? 9.656 -21.5 -9.109 1 94.12 123 ILE A CA 1
ATOM 949 C C . ILE A 1 123 ? 10.422 -22.812 -9.344 1 94.12 123 ILE A C 1
ATOM 951 O O . ILE A 1 123 ? 11.031 -22.984 -10.398 1 94.12 123 ILE A O 1
ATOM 955 N N . LYS A 1 124 ? 10.305 -23.688 -8.406 1 92.19 124 LYS A N 1
ATOM 956 C CA . LYS A 1 124 ? 10.961 -24.984 -8.539 1 92.19 124 LYS A CA 1
ATOM 957 C C . LYS A 1 124 ? 10.383 -25.781 -9.703 1 92.19 124 LYS A C 1
ATOM 959 O O . LYS A 1 124 ? 11.125 -26.422 -10.445 1 92.19 124 LYS A O 1
ATOM 964 N N . GLU A 1 125 ? 9.102 -25.703 -9.891 1 92.62 125 GLU A N 1
ATOM 965 C CA . GLU A 1 125 ? 8.406 -26.453 -10.938 1 92.62 125 GLU A CA 1
ATOM 966 C C . GLU A 1 125 ? 8.461 -25.703 -12.273 1 92.62 125 GLU A C 1
ATOM 968 O O . GLU A 1 125 ? 8.109 -26.266 -13.312 1 92.62 125 GLU A O 1
ATOM 973 N N . ARG A 1 126 ? 8.828 -24.438 -12.266 1 93.56 126 ARG A N 1
ATOM 974 C CA . ARG A 1 126 ? 8.938 -23.562 -13.43 1 93.56 126 ARG A CA 1
ATOM 975 C C . ARG A 1 126 ? 7.609 -23.469 -14.172 1 93.56 126 ARG A C 1
ATOM 977 O O . ARG A 1 126 ? 7.57 -23.562 -15.398 1 93.56 126 ARG A O 1
ATOM 984 N N . THR A 1 127 ? 6.617 -23.391 -13.477 1 93.94 127 THR A N 1
ATOM 985 C CA . THR A 1 127 ? 5.27 -23.188 -14 1 93.94 127 THR A CA 1
ATOM 986 C C . THR A 1 127 ? 4.328 -22.703 -12.898 1 93.94 127 THR A C 1
ATOM 988 O O . THR A 1 127 ? 4.523 -23.031 -11.719 1 93.94 127 THR A O 1
ATOM 991 N N . GLY A 1 128 ? 3.377 -21.906 -13.32 1 95.81 128 GLY A N 1
ATOM 992 C CA . GLY A 1 128 ? 2.389 -21.453 -12.352 1 95.81 128 GLY A CA 1
ATOM 993 C C . GLY A 1 128 ? 1.643 -20.203 -12.805 1 95.81 128 GLY A C 1
ATOM 994 O O . GLY A 1 128 ? 2.1 -19.484 -13.695 1 95.81 128 GLY A O 1
ATOM 995 N N . LEU A 1 129 ? 0.479 -20.031 -12.242 1 96.81 129 LEU A N 1
ATOM 996 C CA . LEU A 1 129 ? -0.34 -18.844 -12.453 1 96.81 129 LEU A CA 1
ATOM 997 C C . LEU A 1 129 ? -0.8 -18.25 -11.125 1 96.81 129 LEU A C 1
ATOM 999 O O . LEU A 1 129 ? -1.368 -18.969 -10.289 1 96.81 129 LEU A O 1
ATOM 1003 N N . ILE A 1 130 ? -0.434 -17.062 -10.938 1 97.06 130 ILE A N 1
ATOM 1004 C CA . ILE A 1 130 ? -0.885 -16.328 -9.758 1 97.06 130 ILE A CA 1
ATOM 1005 C C . ILE A 1 130 ? -1.896 -15.266 -10.164 1 97.06 130 ILE A C 1
ATOM 1007 O O . ILE A 1 130 ? -1.623 -14.445 -11.047 1 97.06 130 ILE A O 1
ATOM 1011 N N . ILE A 1 131 ? -3.082 -15.32 -9.602 1 96.69 131 ILE A N 1
ATOM 1012 C CA . ILE A 1 131 ? -4.129 -14.336 -9.859 1 96.69 131 ILE A CA 1
ATOM 1013 C C . ILE A 1 131 ? -4.398 -13.531 -8.586 1 96.69 131 ILE A C 1
ATOM 1015 O O . ILE A 1 131 ? -4.75 -14.094 -7.551 1 96.69 131 ILE A O 1
ATOM 1019 N N . ASN A 1 132 ? -4.16 -12.281 -8.641 1 94.81 132 ASN A N 1
ATOM 1020 C CA . ASN A 1 132 ? -4.461 -11.367 -7.543 1 94.81 132 ASN A CA 1
ATOM 1021 C C . ASN A 1 132 ? -5.746 -10.586 -7.805 1 94.81 132 ASN A C 1
ATOM 1023 O O . ASN A 1 132 ? -5.863 -9.891 -8.82 1 94.81 132 ASN A O 1
ATOM 1027 N N . ILE A 1 133 ? -6.66 -10.711 -6.883 1 91.25 133 ILE A N 1
ATOM 1028 C CA . ILE A 1 133 ? -7.918 -9.984 -7.023 1 91.25 133 ILE A CA 1
ATOM 1029 C C . ILE A 1 133 ? -7.773 -8.586 -6.441 1 91.25 133 ILE A C 1
ATOM 1031 O O . ILE A 1 133 ? -7.781 -8.406 -5.219 1 91.25 133 ILE A O 1
ATOM 1035 N N . GLY A 1 134 ? -7.602 -7.691 -7.258 1 85.75 134 GLY A N 1
ATOM 1036 C CA . GLY A 1 134 ? -7.504 -6.293 -6.871 1 85.75 134 GLY A CA 1
ATOM 1037 C C . GLY A 1 134 ? -8.844 -5.574 -6.875 1 85.75 134 GLY A C 1
ATOM 1038 O O . GLY A 1 134 ? -9.828 -6.102 -6.363 1 85.75 134 GLY A O 1
ATOM 1039 N N . SER A 1 135 ? -8.852 -4.359 -7.207 1 75 135 SER A N 1
ATOM 1040 C CA . SER A 1 135 ? -10.031 -3.504 -7.27 1 75 135 SER A CA 1
ATOM 1041 C C . SER A 1 135 ? -9.766 -2.258 -8.109 1 75 135 SER A C 1
ATOM 1043 O O . SER A 1 135 ? -8.625 -1.819 -8.234 1 75 135 SER A O 1
ATOM 1045 N N . VAL A 1 136 ? -10.797 -1.796 -8.625 1 67.81 136 VAL A N 1
ATOM 1046 C CA . VAL A 1 136 ? -10.695 -0.503 -9.297 1 67.81 136 VAL A CA 1
ATOM 1047 C C . VAL A 1 136 ? -10.312 0.574 -8.281 1 67.81 136 VAL A C 1
ATOM 1049 O O . VAL A 1 136 ? -9.734 1.598 -8.648 1 67.81 136 VAL A O 1
ATOM 1052 N N . ALA A 1 137 ? -10.633 0.282 -7.07 1 61.75 137 ALA A N 1
ATOM 1053 C CA . ALA A 1 137 ? -10.312 1.199 -5.977 1 61.75 137 ALA A CA 1
ATOM 1054 C C . ALA A 1 137 ? -8.805 1.358 -5.812 1 61.75 137 ALA A C 1
ATOM 1056 O O . ALA A 1 137 ? -8.344 2.299 -5.164 1 61.75 137 ALA A O 1
ATOM 1057 N N . GLY A 1 138 ? -8.023 0.549 -6.391 1 66.56 138 GLY A N 1
ATOM 1058 C CA . GLY A 1 138 ? -6.57 0.654 -6.352 1 66.56 138 GLY A CA 1
ATOM 1059 C C . GLY A 1 138 ? -6.02 1.703 -7.297 1 66.56 138 GLY A C 1
ATOM 1060 O O . GLY A 1 138 ? -4.871 2.129 -7.164 1 66.56 138 GLY A O 1
ATOM 1061 N N . PHE A 1 139 ? -6.898 2.055 -8.141 1 63.12 139 PHE A N 1
ATOM 1062 C CA . PHE A 1 139 ? -6.465 3.02 -9.148 1 63.12 139 PHE A CA 1
ATOM 1063 C C . PHE A 1 139 ? -6.977 4.414 -8.812 1 63.12 139 PHE A C 1
ATOM 1065 O O . PHE A 1 139 ? -6.391 5.414 -9.234 1 63.12 139 PHE A O 1
ATOM 1072 N N . ILE A 1 140 ? -8.078 4.426 -8.055 1 63.62 140 ILE A N 1
ATOM 1073 C CA . ILE A 1 140 ? -8.656 5.727 -7.742 1 63.62 140 ILE A CA 1
ATOM 1074 C C . ILE A 1 140 ? -8.906 5.836 -6.238 1 63.62 140 ILE A C 1
ATOM 1076 O O . ILE A 1 140 ? -9.836 5.223 -5.711 1 63.62 140 ILE A O 1
ATOM 1080 N N . PRO A 1 141 ? -8.07 6.633 -5.703 1 72.19 141 PRO A N 1
ATOM 1081 C CA . PRO A 1 141 ? -8.297 6.852 -4.273 1 72.19 141 PRO A CA 1
ATOM 1082 C C . PRO A 1 141 ? -9.602 7.598 -3.994 1 72.19 141 PRO A C 1
ATOM 1084 O O . PRO A 1 141 ? -9.859 8.641 -4.598 1 72.19 141 PRO A O 1
ATOM 1087 N N . MET A 1 142 ? -10.461 6.957 -3.201 1 73.94 142 MET A N 1
ATOM 1088 C CA . MET A 1 142 ? -11.742 7.566 -2.869 1 73.94 142 MET A CA 1
ATOM 1089 C C . MET A 1 142 ? -11.789 7.98 -1.402 1 73.94 142 MET A C 1
ATOM 1091 O O . MET A 1 142 ? -11.273 7.27 -0.536 1 73.94 142 MET A O 1
ATOM 1095 N N . PRO A 1 143 ? -12.43 9.102 -1.262 1 78.25 143 PRO A N 1
ATOM 1096 C CA . PRO A 1 143 ? -12.625 9.469 0.142 1 78.25 143 PRO A CA 1
ATOM 1097 C C . PRO A 1 143 ? -13.453 8.453 0.916 1 78.25 143 PRO A C 1
ATOM 1099 O O . PRO A 1 143 ? -14.258 7.723 0.323 1 78.25 143 PRO A O 1
ATOM 1102 N N . ILE A 1 144 ? -13.219 8.312 2.242 1 77.38 144 ILE A N 1
ATOM 1103 C CA . ILE A 1 144 ? -13.938 7.453 3.174 1 77.38 144 ILE A CA 1
ATOM 1104 C C . ILE A 1 144 ? -13.531 5.996 2.953 1 77.38 144 ILE A C 1
ATOM 1106 O O . ILE A 1 144 ? -13.898 5.117 3.74 1 77.38 144 ILE A O 1
ATOM 1110 N N . SER A 1 145 ? -12.742 5.797 1.955 1 80.81 145 SER A N 1
ATOM 1111 C CA . SER A 1 145 ? -12.195 4.473 1.687 1 80.81 145 SER A CA 1
ATOM 1112 C C . SER A 1 145 ? -10.688 4.523 1.471 1 80.81 145 SER A C 1
ATOM 1114 O O . SER A 1 145 ? -10.133 3.734 0.703 1 80.81 145 SER A O 1
ATOM 1116 N N . GLY A 1 146 ? -10.141 5.477 2.066 1 84.81 146 GLY A N 1
ATOM 1117 C CA . GLY A 1 146 ? -8.727 5.723 1.841 1 84.81 146 GLY A CA 1
ATOM 1118 C C . GLY A 1 146 ? -7.852 4.535 2.184 1 84.81 146 GLY A C 1
ATOM 1119 O O . GLY A 1 146 ? -6.922 4.207 1.442 1 84.81 146 GLY A O 1
ATOM 1120 N N . LEU A 1 147 ? -8.156 3.881 3.299 1 87.56 147 LEU A N 1
ATOM 1121 C CA . LEU A 1 147 ? -7.352 2.746 3.74 1 87.56 147 LEU A CA 1
ATOM 1122 C C . LEU A 1 147 ? -7.484 1.576 2.77 1 87.56 147 LEU A C 1
ATOM 1124 O O . LEU A 1 147 ? -6.492 0.93 2.43 1 87.56 147 LEU A O 1
ATOM 1128 N N . TYR A 1 148 ? -8.641 1.325 2.393 1 86.94 148 TYR A N 1
ATOM 1129 C CA . TYR A 1 148 ? -8.883 0.254 1.432 1 86.94 148 TYR A CA 1
ATOM 1130 C C . TYR A 1 148 ? -8.172 0.54 0.111 1 86.94 148 TYR A C 1
ATOM 1132 O O . TYR A 1 148 ? -7.473 -0.322 -0.423 1 86.94 148 TYR A O 1
ATOM 1140 N N . CYS A 1 149 ? -8.359 1.765 -0.356 1 86.44 149 CYS A N 1
ATOM 1141 C CA . CYS A 1 149 ? -7.723 2.17 -1.604 1 86.44 149 CYS A CA 1
ATOM 1142 C C . CYS A 1 149 ? -6.207 2.047 -1.506 1 86.44 149 CYS A C 1
ATOM 1144 O O . CYS A 1 149 ? -5.559 1.564 -2.436 1 86.44 149 CYS A O 1
ATOM 1146 N N . ALA A 1 150 ? -5.711 2.475 -0.433 1 90.88 150 ALA A N 1
ATOM 1147 C CA . ALA A 1 150 ? -4.27 2.398 -0.214 1 90.88 150 ALA A CA 1
ATOM 1148 C C . ALA A 1 150 ? -3.789 0.952 -0.225 1 90.88 150 ALA A C 1
ATOM 1150 O O . ALA A 1 150 ? -2.758 0.638 -0.827 1 90.88 150 ALA A O 1
ATOM 1151 N N . SER A 1 151 ? -4.488 0.065 0.403 1 91.75 151 SER A N 1
ATOM 1152 C CA . SER A 1 151 ? -4.117 -1.345 0.457 1 91.75 151 SER A CA 1
ATOM 1153 C C . SER A 1 151 ? -4.141 -1.976 -0.931 1 91.75 151 SER A C 1
ATOM 1155 O O . SER A 1 151 ? -3.26 -2.766 -1.274 1 91.75 151 SER A O 1
ATOM 1157 N N . LYS A 1 152 ? -5.121 -1.631 -1.672 1 88.5 152 LYS A N 1
ATOM 1158 C CA . LYS A 1 152 ? -5.238 -2.18 -3.02 1 88.5 152 LYS A CA 1
ATOM 1159 C C . LYS A 1 152 ? -4.191 -1.582 -3.953 1 88.5 152 LYS A C 1
ATOM 1161 O O . LYS A 1 152 ? -3.697 -2.26 -4.855 1 88.5 152 LYS A O 1
ATOM 1166 N N . ALA A 1 153 ? -3.904 -0.317 -3.736 1 88.38 153 ALA A N 1
ATOM 1167 C CA . ALA A 1 153 ? -2.816 0.294 -4.496 1 88.38 153 ALA A CA 1
ATOM 1168 C C . ALA A 1 153 ? -1.5 -0.436 -4.254 1 88.38 153 ALA A C 1
ATOM 1170 O O . ALA A 1 153 ? -0.724 -0.659 -5.184 1 88.38 153 ALA A O 1
ATOM 1171 N N . ALA A 1 154 ? -1.295 -0.733 -3.031 1 92.19 154 ALA A N 1
ATOM 1172 C CA . ALA A 1 154 ? -0.099 -1.492 -2.676 1 92.19 154 ALA A CA 1
ATOM 1173 C C . ALA A 1 154 ? -0.077 -2.844 -3.385 1 92.19 154 ALA A C 1
ATOM 1175 O O . ALA A 1 154 ? 0.951 -3.25 -3.932 1 92.19 154 ALA A O 1
ATOM 1176 N N . LEU A 1 155 ? -1.19 -3.479 -3.4 1 90.25 155 LEU A N 1
ATOM 1177 C CA . LEU A 1 155 ? -1.326 -4.773 -4.059 1 90.25 155 LEU A CA 1
ATOM 1178 C C . LEU A 1 155 ? -1.019 -4.664 -5.547 1 90.25 155 LEU A C 1
ATOM 1180 O O . LEU A 1 155 ? -0.294 -5.496 -6.098 1 90.25 155 LEU A O 1
ATOM 1184 N N . HIS A 1 156 ? -1.581 -3.658 -6.156 1 88.12 156 HIS A N 1
ATOM 1185 C CA . HIS A 1 156 ? -1.358 -3.447 -7.582 1 88.12 156 HIS A CA 1
ATOM 1186 C C . HIS A 1 156 ? 0.122 -3.244 -7.887 1 88.12 156 HIS A C 1
ATOM 1188 O O . HIS A 1 156 ? 0.656 -3.84 -8.828 1 88.12 156 HIS A O 1
ATOM 1194 N N . SER A 1 157 ? 0.724 -2.424 -7.105 1 88.25 157 SER A N 1
ATOM 1195 C CA . SER A 1 157 ? 2.143 -2.141 -7.293 1 88.25 157 SER A CA 1
ATOM 1196 C C . SER A 1 157 ? 2.984 -3.402 -7.121 1 88.25 157 SER A C 1
ATOM 1198 O O . SER A 1 157 ? 3.859 -3.688 -7.941 1 88.25 157 SER A O 1
ATOM 1200 N N . PHE A 1 158 ? 2.67 -4.148 -6.094 1 90.25 158 PHE A N 1
ATOM 1201 C CA . PHE A 1 158 ? 3.389 -5.391 -5.824 1 90.25 158 PHE A CA 1
ATOM 1202 C C . PHE A 1 158 ? 3.209 -6.379 -6.969 1 90.25 158 PHE A C 1
ATOM 1204 O O . PHE A 1 158 ? 4.172 -7.016 -7.402 1 90.25 158 PHE A O 1
ATOM 1211 N N . ASN A 1 159 ? 1.997 -6.473 -7.426 1 90.19 159 ASN A N 1
ATOM 1212 C CA . ASN A 1 159 ? 1.673 -7.355 -8.539 1 90.19 159 ASN A CA 1
ATOM 1213 C C . ASN A 1 159 ? 2.58 -7.098 -9.742 1 90.19 159 ASN A C 1
ATOM 1215 O O . ASN A 1 159 ? 3.119 -8.039 -10.328 1 90.19 159 ASN A O 1
ATOM 1219 N N . GLU A 1 160 ? 2.762 -5.867 -10.055 1 86.31 160 GLU A N 1
ATOM 1220 C CA . GLU A 1 160 ? 3.545 -5.484 -11.227 1 86.31 160 GLU A CA 1
ATOM 1221 C C . GLU A 1 160 ? 5.012 -5.867 -11.055 1 86.31 160 GLU A C 1
ATOM 1223 O O . GLU A 1 160 ? 5.66 -6.305 -12.016 1 86.31 160 GLU A O 1
ATOM 1228 N N . SER A 1 161 ? 5.527 -5.691 -9.906 1 86.25 161 SER A N 1
ATOM 1229 C CA . SER A 1 161 ? 6.93 -6 -9.641 1 86.25 161 SER A CA 1
ATOM 1230 C C . SER A 1 161 ? 7.195 -7.5 -9.719 1 86.25 161 SER A C 1
ATOM 1232 O O . SER A 1 161 ? 8.141 -7.93 -10.383 1 86.25 161 SER A O 1
ATOM 1234 N N . ILE A 1 162 ? 6.328 -8.258 -9.141 1 89.94 162 ILE A N 1
ATOM 1235 C CA . ILE A 1 162 ? 6.605 -9.688 -9.055 1 89.94 162 ILE A CA 1
ATOM 1236 C C . ILE A 1 162 ? 6.336 -10.344 -10.406 1 89.94 162 ILE A C 1
ATOM 1238 O O . ILE A 1 162 ? 6.887 -11.406 -10.703 1 89.94 162 ILE A O 1
ATOM 1242 N N . ARG A 1 163 ? 5.398 -9.742 -11.203 1 89.62 163 ARG A N 1
ATOM 1243 C CA . ARG A 1 163 ? 5.164 -10.25 -12.547 1 89.62 163 ARG A CA 1
ATOM 1244 C C . ARG A 1 163 ? 6.469 -10.344 -13.336 1 89.62 163 ARG A C 1
ATOM 1246 O O . ARG A 1 163 ? 6.754 -11.367 -13.961 1 89.62 163 ARG A O 1
ATOM 1253 N N . VAL A 1 164 ? 7.277 -9.289 -13.203 1 85.25 164 VAL A N 1
ATOM 1254 C CA . VAL A 1 164 ? 8.555 -9.227 -13.906 1 85.25 164 VAL A CA 1
ATOM 1255 C C . VAL A 1 164 ? 9.539 -10.211 -13.281 1 85.25 164 VAL A C 1
ATOM 1257 O O . VAL A 1 164 ? 10.234 -10.938 -13.992 1 85.25 164 VAL A O 1
ATOM 1260 N N . GLU A 1 165 ? 9.586 -10.305 -12.023 1 87.69 165 GLU A N 1
ATOM 1261 C CA . GLU A 1 165 ? 10.562 -11.117 -11.305 1 87.69 165 GLU A CA 1
ATOM 1262 C C . GLU A 1 165 ? 10.289 -12.609 -11.5 1 87.69 165 GLU A C 1
ATOM 1264 O O . GLU A 1 165 ? 11.211 -13.422 -11.484 1 87.69 165 GLU A O 1
ATOM 1269 N N . LEU A 1 166 ? 9.023 -12.953 -11.742 1 91.69 166 LEU A N 1
ATOM 1270 C CA . LEU A 1 166 ? 8.648 -14.359 -11.828 1 91.69 166 LEU A CA 1
ATOM 1271 C C . LEU A 1 166 ? 8.656 -14.836 -13.273 1 91.69 166 LEU A C 1
ATOM 1273 O O . LEU A 1 166 ? 8.641 -16.047 -13.531 1 91.69 166 LEU A O 1
ATOM 1277 N N . SER A 1 167 ? 8.727 -13.922 -14.172 1 89.25 167 SER A N 1
ATOM 1278 C CA . SER A 1 167 ? 8.617 -14.227 -15.594 1 89.25 167 SER A CA 1
ATOM 1279 C C . SER A 1 167 ? 9.703 -15.203 -16.031 1 89.25 167 SER A C 1
ATOM 1281 O O . SER A 1 167 ? 9.445 -16.094 -16.844 1 89.25 167 SER A O 1
ATOM 1283 N N . PRO A 1 168 ? 10.906 -15.078 -15.453 1 88.69 168 PRO A N 1
ATOM 1284 C CA . PRO A 1 168 ? 11.953 -16 -15.906 1 88.69 168 PRO A CA 1
ATOM 1285 C C . PRO A 1 168 ? 11.633 -17.469 -15.578 1 88.69 168 PRO A C 1
ATOM 1287 O O . PRO A 1 168 ? 12.188 -18.375 -16.203 1 88.69 168 PRO A O 1
ATOM 1290 N N . PHE A 1 169 ? 10.766 -17.672 -14.633 1 91.94 169 PHE A N 1
ATOM 1291 C CA . PHE A 1 169 ? 10.453 -19.031 -14.164 1 91.94 169 PHE A CA 1
ATOM 1292 C C . PHE A 1 169 ? 9.172 -19.531 -14.805 1 91.94 169 PHE A C 1
ATOM 1294 O O . PHE A 1 169 ? 8.578 -20.5 -14.32 1 91.94 169 PHE A O 1
ATOM 1301 N N . SER A 1 170 ? 8.68 -18.797 -15.805 1 93.44 170 SER A N 1
ATOM 1302 C CA . SER A 1 170 ? 7.477 -19.156 -16.547 1 93.44 170 SER A CA 1
ATOM 1303 C C . SER A 1 170 ? 6.246 -19.141 -15.641 1 93.44 170 SER A C 1
ATOM 1305 O O . SER A 1 170 ? 5.371 -20 -15.75 1 93.44 170 SER A O 1
ATOM 1307 N N . ILE A 1 171 ? 6.309 -18.344 -14.672 1 93.06 171 ILE A N 1
ATOM 1308 C CA . ILE A 1 171 ? 5.16 -18.094 -13.805 1 93.06 171 ILE A CA 1
ATOM 1309 C C . ILE A 1 171 ? 4.438 -16.828 -14.242 1 93.06 171 ILE A C 1
ATOM 1311 O O . ILE A 1 171 ? 5.059 -15.773 -14.391 1 93.06 171 ILE A O 1
ATOM 1315 N N . LYS A 1 172 ? 3.188 -16.984 -14.539 1 93.75 172 LYS A N 1
ATOM 1316 C CA . LYS A 1 172 ? 2.375 -15.844 -14.961 1 93.75 172 LYS A CA 1
ATOM 1317 C C . LYS A 1 172 ? 1.678 -15.188 -13.766 1 93.75 172 LYS A C 1
ATO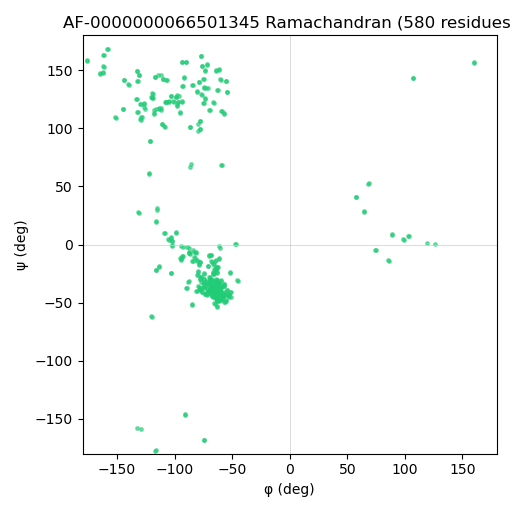M 1319 O O . LYS A 1 172 ? 1.305 -15.875 -12.812 1 93.75 172 LYS A O 1
ATOM 1324 N N . VAL A 1 173 ? 1.573 -13.883 -13.836 1 93.25 173 VAL A N 1
ATOM 1325 C CA . VAL A 1 173 ? 0.894 -13.117 -12.797 1 93.25 173 VAL A CA 1
ATOM 1326 C C . VAL A 1 173 ? -0.179 -12.234 -13.43 1 93.25 173 VAL A C 1
ATOM 1328 O O . VAL A 1 173 ? 0.109 -11.445 -14.336 1 93.25 173 VAL A O 1
ATOM 1331 N N . MET A 1 174 ? -1.401 -12.43 -12.992 1 92.62 174 MET A N 1
ATOM 1332 C CA . MET A 1 174 ? -2.523 -11.656 -13.523 1 92.62 174 MET A CA 1
ATOM 1333 C C . MET A 1 174 ? -3.203 -10.859 -12.422 1 92.62 174 MET A C 1
ATOM 1335 O O . MET A 1 174 ? -3.459 -11.375 -11.336 1 92.62 174 MET A O 1
ATOM 1339 N N . LEU A 1 175 ? -3.393 -9.602 -12.688 1 91.62 175 LEU A N 1
ATOM 1340 C CA . LEU A 1 175 ? -4.148 -8.734 -11.797 1 91.62 175 LEU A CA 1
ATOM 1341 C C . LEU A 1 175 ? -5.59 -8.578 -12.273 1 91.62 175 LEU A C 1
ATOM 1343 O O . LEU A 1 175 ? -5.824 -8.148 -13.406 1 91.62 175 LEU A O 1
ATOM 1347 N N . VAL A 1 176 ? -6.535 -8.977 -11.445 1 90.19 176 VAL A N 1
ATOM 1348 C CA . VAL A 1 176 ? -7.953 -8.781 -11.734 1 90.19 176 VAL A CA 1
ATOM 1349 C C . VAL A 1 176 ? -8.461 -7.535 -11.016 1 90.19 176 VAL A C 1
ATOM 1351 O O . VAL A 1 176 ? -8.234 -7.371 -9.82 1 90.19 176 VAL A O 1
ATOM 1354 N N . MET A 1 177 ? -9.062 -6.715 -11.703 1 82.38 177 MET A N 1
ATOM 1355 C CA . MET A 1 177 ? -9.547 -5.457 -11.148 1 82.38 177 MET A CA 1
ATOM 1356 C C . MET A 1 177 ? -11.062 -5.336 -11.32 1 82.38 177 MET A C 1
ATOM 1358 O O . MET A 1 177 ? -11.531 -4.676 -12.25 1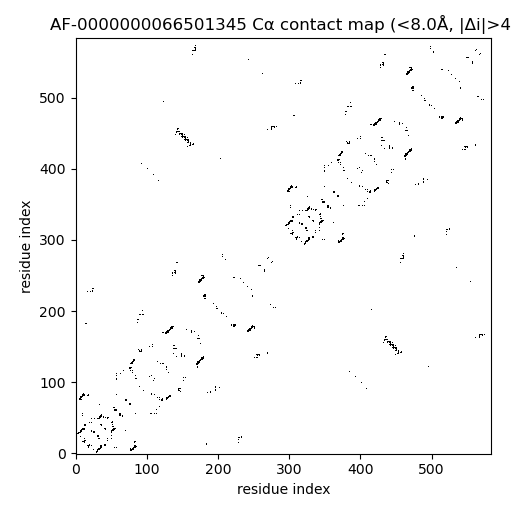 82.38 177 MET A O 1
ATOM 1362 N N . PRO A 1 178 ? -11.703 -5.855 -10.312 1 75.38 178 PRO A N 1
ATOM 1363 C CA . PRO A 1 178 ? -13.164 -5.762 -10.398 1 75.38 178 PRO A CA 1
ATOM 1364 C C . PRO A 1 178 ? -13.688 -4.379 -10.016 1 75.38 178 PRO A C 1
ATOM 1366 O O . PRO A 1 178 ? -13.102 -3.709 -9.156 1 75.38 178 PRO A O 1
ATOM 1369 N N . GLY A 1 179 ? -14.648 -3.939 -10.734 1 65.81 179 GLY A N 1
ATOM 1370 C CA . GLY A 1 179 ? -15.461 -2.828 -10.266 1 65.81 179 GLY A CA 1
ATOM 1371 C C . GLY A 1 179 ? -16.422 -3.217 -9.164 1 65.81 179 GLY A C 1
ATOM 1372 O O . GLY A 1 179 ? -16.281 -4.277 -8.547 1 65.81 179 GLY A O 1
ATOM 1373 N N . PRO A 1 180 ? -17.312 -2.346 -8.891 1 58.5 180 PRO A N 1
ATOM 1374 C CA . PRO A 1 180 ? -18.297 -2.654 -7.848 1 58.5 180 PRO A CA 1
ATOM 1375 C C . PRO A 1 180 ? -19.078 -3.936 -8.133 1 58.5 180 PRO A C 1
ATOM 1377 O O . PRO A 1 180 ? -19.625 -4.098 -9.227 1 58.5 180 PRO A O 1
ATOM 1380 N N . LEU A 1 181 ? -18.844 -4.832 -7.336 1 59.94 181 LEU A N 1
ATOM 1381 C CA . LEU A 1 181 ? -19.562 -6.102 -7.465 1 59.94 181 LEU A CA 1
ATOM 1382 C C . LEU A 1 181 ? -20.594 -6.254 -6.359 1 59.94 181 LEU A C 1
ATOM 1384 O O . LEU A 1 181 ? -20.469 -5.664 -5.285 1 59.94 181 LEU A O 1
ATOM 1388 N N . LYS A 1 182 ? -21.703 -6.828 -6.809 1 53.31 182 LYS A N 1
ATOM 1389 C CA . LYS A 1 182 ? -22.688 -7.18 -5.793 1 53.31 182 LYS A CA 1
ATOM 1390 C C . LYS A 1 182 ? -22.109 -8.156 -4.773 1 53.31 182 LYS A C 1
ATOM 1392 O O . LYS A 1 182 ? -22.219 -9.367 -4.938 1 53.31 182 LYS A O 1
ATOM 1397 N N . SER A 1 183 ? -21.156 -7.586 -3.992 1 57.22 183 SER A N 1
ATOM 1398 C CA . SER A 1 183 ? -20.547 -8.484 -3.02 1 57.22 183 SER A CA 1
ATOM 1399 C C . SER A 1 183 ? -20.875 -8.07 -1.592 1 57.22 183 SER A C 1
ATOM 1401 O O . SER A 1 183 ? -21.297 -6.93 -1.354 1 57.22 183 SER A O 1
ATOM 1403 N N . GLU A 1 184 ? -21 -9.141 -0.818 1 56.94 184 GLU A N 1
ATOM 1404 C CA . GLU A 1 184 ? -21.281 -8.992 0.606 1 56.94 184 GLU A CA 1
ATOM 1405 C C . GLU A 1 184 ? -20.156 -8.227 1.314 1 56.94 184 GLU A C 1
ATOM 1407 O O . GLU A 1 184 ? -20.297 -7.863 2.484 1 56.94 184 GLU A O 1
ATOM 1412 N N . ILE A 1 185 ? -19.141 -7.871 0.554 1 57.03 185 ILE A N 1
ATOM 1413 C CA . ILE A 1 185 ? -17.984 -7.281 1.221 1 57.03 185 ILE A CA 1
ATOM 1414 C C . ILE A 1 185 ? -18.359 -5.918 1.797 1 57.03 185 ILE A C 1
ATOM 1416 O O . ILE A 1 185 ? -17.984 -5.59 2.924 1 57.03 185 ILE A O 1
ATOM 1420 N N . VAL A 1 186 ? -19.188 -5.316 1.071 1 58.72 186 VAL A N 1
ATOM 1421 C CA . VAL A 1 186 ? -19.609 -3.99 1.506 1 58.72 186 VAL A CA 1
ATOM 1422 C C . VAL A 1 186 ? -20.594 -4.121 2.666 1 58.72 186 VAL A C 1
ATOM 1424 O O . VAL A 1 186 ? -20.531 -3.355 3.631 1 58.72 186 VAL A O 1
ATOM 1427 N N . ASN A 1 187 ? -21.312 -5.176 2.545 1 59.94 187 ASN A N 1
ATOM 1428 C CA . ASN A 1 187 ? -22.344 -5.348 3.557 1 59.94 187 ASN A CA 1
ATOM 1429 C C . ASN A 1 187 ? -21.734 -5.652 4.926 1 59.94 187 ASN A C 1
ATOM 1431 O O . ASN A 1 187 ? -22.266 -5.211 5.949 1 59.94 187 ASN A O 1
ATOM 1435 N N . LYS A 1 188 ? -20.641 -6.266 4.875 1 61.94 188 LYS A N 1
ATOM 1436 C CA . LYS A 1 188 ? -20 -6.652 6.129 1 61.94 188 LYS A CA 1
ATOM 1437 C C . LYS A 1 188 ? -19.375 -5.445 6.816 1 61.94 188 LYS A C 1
ATOM 1439 O O . LYS A 1 188 ? -19.234 -5.422 8.039 1 61.94 188 LYS A O 1
ATOM 1444 N N . THR A 1 189 ? -19.047 -4.469 6.023 1 66.62 189 THR A N 1
ATOM 1445 C CA . THR A 1 189 ? -18.344 -3.316 6.562 1 66.62 189 THR A CA 1
ATOM 1446 C C . THR A 1 189 ? -19.312 -2.209 6.949 1 66.62 189 THR A C 1
ATOM 1448 O O . THR A 1 189 ? -18.984 -1.323 7.738 1 66.62 189 THR A O 1
ATOM 1451 N N . LEU A 1 190 ? -20.562 -2.393 6.531 1 70.88 190 LEU A N 1
ATOM 1452 C CA . LEU A 1 190 ? -21.547 -1.322 6.66 1 70.88 190 LEU A CA 1
ATOM 1453 C C . LEU A 1 190 ? -21.891 -1.069 8.125 1 70.88 190 LEU A C 1
ATOM 1455 O O . LEU A 1 190 ? -21.938 0.081 8.562 1 70.88 190 LEU A O 1
ATOM 1459 N N . PRO A 1 191 ? -22.062 -2.176 8.875 1 71.06 191 PRO A N 1
ATOM 1460 C CA . PRO A 1 191 ? -22.422 -1.904 10.266 1 71.06 191 PRO A CA 1
ATOM 1461 C C . PRO A 1 191 ? -21.328 -1.148 11.023 1 71.06 191 PRO A C 1
ATOM 1463 O O . PRO A 1 191 ? -21.625 -0.189 11.742 1 71.06 191 PRO A O 1
ATOM 1466 N N . LYS A 1 192 ? -20.172 -1.533 10.805 1 74 192 LYS A N 1
ATOM 1467 C CA . LYS A 1 192 ? -19.047 -0.863 11.477 1 74 192 LYS A CA 1
ATOM 1468 C C . LYS A 1 192 ? -18.891 0.566 10.969 1 74 192 LYS A C 1
ATOM 1470 O O . LYS A 1 192 ? -18.609 1.479 11.742 1 74 192 LYS A O 1
ATOM 1475 N N . PHE A 1 193 ? -19.125 0.747 9.734 1 77.81 193 PHE A N 1
ATOM 1476 C CA . PHE A 1 193 ? -19.047 2.072 9.133 1 77.81 193 PHE A CA 1
ATOM 1477 C C . PHE A 1 193 ? -20.094 3 9.734 1 77.81 193 PHE A C 1
ATOM 1479 O O . PHE A 1 193 ? -19.781 4.133 10.109 1 77.81 193 PHE A O 1
ATOM 1486 N N . LYS A 1 194 ? -21.25 2.412 9.875 1 76.81 194 LYS A N 1
ATOM 1487 C CA . LYS A 1 194 ? -22.344 3.199 10.438 1 76.81 194 LYS A CA 1
ATOM 1488 C C . LYS A 1 194 ? -22.031 3.613 11.875 1 76.81 194 LYS A C 1
ATOM 1490 O O . LYS A 1 194 ? -22.344 4.738 12.281 1 76.81 194 LYS A O 1
ATOM 1495 N N . GLU A 1 195 ? -21.422 2.748 12.562 1 78.56 195 GLU A N 1
ATOM 1496 C CA . GLU A 1 195 ? -21.062 3.039 13.945 1 78.56 195 GLU A CA 1
ATOM 1497 C C . GLU A 1 195 ? -20.016 4.156 14.016 1 78.56 195 GLU A C 1
ATOM 1499 O O . GLU A 1 195 ? -20.141 5.066 14.836 1 78.56 195 GLU A O 1
ATOM 1504 N N . ILE A 1 196 ? -19.156 4.141 13.133 1 76.38 196 ILE A N 1
ATOM 1505 C CA . ILE A 1 196 ? -18.047 5.086 13.148 1 76.38 196 ILE A CA 1
ATOM 1506 C C . ILE A 1 196 ? -18.547 6.473 12.75 1 76.38 196 ILE A C 1
ATOM 1508 O O . ILE A 1 196 ? -18.25 7.465 13.422 1 76.38 196 ILE A O 1
ATOM 1512 N N . ILE A 1 197 ? -19.359 6.465 11.758 1 77.12 197 ILE A N 1
ATOM 1513 C CA . ILE A 1 197 ? -19.75 7.766 11.227 1 77.12 197 ILE A CA 1
ATOM 1514 C C . ILE A 1 197 ? -20.859 8.367 12.102 1 77.12 197 ILE A C 1
ATOM 1516 O O . ILE A 1 197 ? -21.172 9.555 11.977 1 77.12 197 ILE A O 1
ATOM 1520 N N . SER A 1 198 ? -21.438 7.484 12.977 1 77.38 198 SER A N 1
ATOM 1521 C CA . SER A 1 198 ? -22.484 7.973 13.859 1 77.38 198 SER A CA 1
ATOM 1522 C C . SER A 1 198 ? -21.906 8.672 15.086 1 77.38 198 SER A C 1
ATOM 1524 O O . SER A 1 198 ? -22.641 9.25 15.891 1 77.38 198 SER A O 1
ATOM 1526 N N . ASN A 1 199 ? -20.594 8.602 15.227 1 81.38 199 ASN A N 1
ATOM 1527 C CA . ASN A 1 199 ? -19.953 9.305 16.328 1 81.38 199 ASN A CA 1
ATOM 1528 C C . ASN A 1 199 ? -20.219 10.805 16.281 1 81.38 199 ASN A C 1
ATOM 1530 O O . ASN A 1 199 ? -19.766 11.484 15.352 1 81.38 199 ASN A O 1
ATOM 1534 N N . PRO A 1 200 ? -20.906 11.297 17.234 1 84.12 200 PRO A N 1
ATOM 1535 C CA . PRO A 1 200 ? -21.234 12.719 17.203 1 84.12 200 PRO A CA 1
ATOM 1536 C C . PRO A 1 200 ? -20 13.617 17.344 1 84.12 200 PRO A C 1
ATOM 1538 O O . PRO A 1 200 ? -20.047 14.789 16.984 1 84.12 200 PRO A O 1
ATOM 1541 N N . GLU A 1 201 ? -18.938 13.07 17.797 1 85.06 201 GLU A N 1
ATOM 1542 C CA . GLU A 1 201 ? -17.719 13.859 18 1 85.06 201 GLU A CA 1
ATOM 1543 C C . GLU A 1 201 ? -16.875 13.906 16.734 1 85.06 201 GLU A C 1
ATOM 1545 O O . GLU A 1 201 ? -15.867 14.625 16.688 1 85.06 201 GLU A O 1
ATOM 1550 N N . SER A 1 202 ? -17.297 13.227 15.75 1 88.25 202 SER A N 1
ATOM 1551 C CA . SER A 1 202 ? -16.547 13.219 14.5 1 88.25 202 SER A CA 1
ATOM 1552 C C . SER A 1 202 ? -16.641 14.555 13.781 1 88.25 202 SER A C 1
ATOM 1554 O O . SER A 1 202 ? -17.734 15.133 13.695 1 88.25 202 SER A O 1
ATOM 1556 N N . PRO A 1 203 ? -15.508 15.023 13.32 1 88.44 203 PRO A N 1
ATOM 1557 C CA . PRO A 1 203 ? -15.57 16.266 12.531 1 88.44 203 PRO A CA 1
ATOM 1558 C C . PRO A 1 203 ? -16.406 16.109 11.266 1 88.44 203 PRO A C 1
ATOM 1560 O O . PRO A 1 203 ? -16.781 17.109 10.641 1 88.44 203 PRO A O 1
ATOM 1563 N N . TYR A 1 204 ? -16.75 14.891 10.922 1 88.06 204 TYR A N 1
ATOM 1564 C CA . TYR A 1 204 ? -17.5 14.633 9.695 1 88.06 204 TYR A CA 1
ATOM 1565 C C . TYR A 1 204 ? -18.969 14.375 9.992 1 88.06 204 TYR A C 1
ATOM 1567 O O . TYR A 1 204 ? -19.766 14.109 9.086 1 88.06 204 TYR A O 1
ATOM 1575 N N . HIS A 1 205 ? -19.344 14.469 11.172 1 87.31 205 HIS A N 1
ATOM 1576 C CA . HIS A 1 205 ? -20.703 14.156 11.594 1 87.31 205 HIS A CA 1
ATOM 1577 C C . HIS A 1 205 ? -21.734 14.992 10.844 1 87.31 205 HIS A C 1
ATOM 1579 O O . HIS A 1 205 ? -22.812 14.508 10.523 1 87.31 205 HIS A O 1
ATOM 1585 N N . PRO A 1 206 ? -21.406 16.234 10.5 1 87 206 PRO A N 1
ATOM 1586 C CA . PRO A 1 206 ? -22.391 17.078 9.82 1 87 206 PRO A CA 1
ATOM 1587 C C . PRO A 1 206 ? -22.781 16.531 8.445 1 87 206 PRO A C 1
ATOM 1589 O O . PRO A 1 206 ? -23.828 16.922 7.902 1 87 206 PRO A O 1
ATOM 1592 N N . ILE A 1 207 ? -21.969 15.688 7.902 1 84.75 207 ILE A N 1
ATOM 1593 C CA . ILE A 1 207 ? -22.312 15.141 6.594 1 84.75 207 ILE A CA 1
ATOM 1594 C C . ILE A 1 207 ? -22.547 13.633 6.711 1 84.75 207 ILE A C 1
ATOM 1596 O O . ILE A 1 207 ? -22.25 12.875 5.789 1 84.75 207 ILE A O 1
ATOM 1600 N N . TYR A 1 208 ? -23 13.297 7.777 1 81.31 208 TYR A N 1
ATOM 1601 C CA . TYR A 1 208 ? -23.266 11.891 8.086 1 81.31 208 TYR A CA 1
ATOM 1602 C C . TYR A 1 208 ? -24.141 11.258 7.023 1 81.31 208 TYR A C 1
ATOM 1604 O O . TYR A 1 208 ? -23.906 10.117 6.605 1 81.31 208 TYR A O 1
ATOM 1612 N N . LYS A 1 209 ? -25.219 11.938 6.559 1 79.62 209 LYS A N 1
ATOM 1613 C CA . LYS A 1 209 ? -26.172 11.398 5.594 1 79.62 209 LYS A CA 1
ATOM 1614 C C . LYS A 1 209 ? -25.5 11.109 4.254 1 79.62 209 LYS A C 1
ATOM 1616 O O . LYS A 1 209 ? -25.75 10.086 3.627 1 79.62 209 LYS A O 1
ATOM 1621 N N . GLU A 1 210 ? -24.641 12.047 3.889 1 80.56 210 GLU A N 1
ATOM 1622 C CA . GLU A 1 210 ? -23.891 11.859 2.646 1 80.56 210 GLU A CA 1
ATOM 1623 C C . GLU A 1 210 ? -22.938 10.68 2.748 1 80.56 210 GLU A C 1
ATOM 1625 O O . GLU A 1 210 ? -22.766 9.93 1.784 1 80.56 210 GLU A O 1
ATOM 1630 N N . LEU A 1 211 ? -22.344 10.562 3.908 1 78.44 211 LEU A N 1
ATOM 1631 C CA . LEU A 1 211 ? -21.375 9.492 4.137 1 78.44 211 LEU A CA 1
ATOM 1632 C C . LEU A 1 211 ? -22.047 8.125 4.082 1 78.44 211 LEU A C 1
ATOM 1634 O O . LEU A 1 211 ? -21.469 7.156 3.604 1 78.44 211 LEU A O 1
ATOM 1638 N N . LEU A 1 212 ? -23.266 8.117 4.547 1 75.12 212 LEU A N 1
ATOM 1639 C CA . LEU A 1 212 ? -24.016 6.867 4.547 1 75.12 212 LEU A CA 1
ATOM 1640 C C . LEU A 1 212 ? -24.312 6.414 3.123 1 75.12 212 LEU A C 1
ATOM 1642 O O . LEU A 1 212 ? -24.453 5.215 2.865 1 75.12 212 LEU A O 1
ATOM 1646 N N . ASP A 1 213 ? -24.328 7.363 2.25 1 72.25 213 ASP A N 1
ATOM 1647 C CA . ASP A 1 213 ? -24.688 7.051 0.867 1 72.25 213 ASP A CA 1
ATOM 1648 C C . ASP A 1 213 ? -23.469 6.523 0.101 1 72.25 213 ASP A C 1
ATOM 1650 O O . ASP A 1 213 ? -23.609 5.98 -0.997 1 72.25 213 ASP A O 1
ATOM 1654 N N . ARG A 1 214 ? -22.375 6.668 0.745 1 67.88 214 ARG A N 1
ATOM 1655 C CA . ARG A 1 214 ? -21.141 6.309 0.062 1 67.88 214 ARG A CA 1
ATOM 1656 C C . ARG A 1 214 ? -21.109 4.82 -0.282 1 67.88 214 ARG A C 1
ATOM 1658 O O . ARG A 1 214 ? -20.859 4.449 -1.428 1 67.88 214 ARG A O 1
ATOM 1665 N N . PRO A 1 215 ? -21.328 3.951 0.652 1 60.91 215 PRO A N 1
ATOM 1666 C CA . PRO A 1 215 ? -21.297 2.525 0.314 1 60.91 215 PRO A CA 1
ATOM 1667 C C . PRO A 1 215 ? -22.391 2.139 -0.688 1 60.91 215 PRO A C 1
ATOM 1669 O O . PRO A 1 215 ? -22.234 1.154 -1.415 1 60.91 215 PRO A O 1
ATOM 1672 N N . LEU A 1 216 ? -23.359 3.051 -0.708 1 61.56 216 LEU A N 1
ATOM 1673 C CA . LEU A 1 216 ? -24.5 2.746 -1.568 1 61.56 216 LEU A CA 1
ATOM 1674 C C . LEU A 1 216 ? -24.172 3.016 -3.031 1 61.56 216 LEU A C 1
ATOM 1676 O O . LEU A 1 216 ? -24.766 2.42 -3.93 1 61.56 216 LEU A O 1
ATOM 1680 N N . THR A 1 217 ? -23.312 3.951 -3.217 1 57.41 217 THR A N 1
ATOM 1681 C CA . THR A 1 217 ? -22.875 4.23 -4.578 1 57.41 217 THR A CA 1
ATOM 1682 C C . THR A 1 217 ? -22.234 2.994 -5.207 1 57.41 217 THR A C 1
ATOM 1684 O O . THR A 1 217 ? -22.359 2.771 -6.414 1 57.41 217 THR A O 1
ATOM 1687 N N . SER A 1 218 ? -21.656 2.24 -4.438 1 54.88 218 SER A N 1
ATOM 1688 C CA . SER A 1 218 ? -21.016 1.016 -4.914 1 54.88 218 SER A CA 1
ATOM 1689 C C . SER A 1 218 ? -22.047 -0.083 -5.152 1 54.88 218 SER A C 1
ATOM 1691 O O . SER A 1 218 ? -21.812 -1.012 -5.926 1 54.88 218 SER A O 1
ATOM 1693 N N . ILE A 1 219 ? -23.203 0.055 -4.598 1 54.41 219 ILE A N 1
ATOM 1694 C CA . ILE A 1 219 ? -24.25 -0.963 -4.656 1 54.41 219 ILE A CA 1
ATOM 1695 C C . ILE A 1 219 ? -25.094 -0.765 -5.914 1 54.41 219 ILE A C 1
ATOM 1697 O O . ILE A 1 219 ? -25.594 -1.732 -6.488 1 54.41 219 ILE A O 1
ATOM 1701 N N . LYS A 1 220 ? -25.281 0.479 -6.406 1 53.12 220 LYS A N 1
ATOM 1702 C CA . LYS A 1 220 ? -26.266 0.722 -7.465 1 53.12 220 LYS A CA 1
ATOM 1703 C C . LYS A 1 220 ? -25.828 0.087 -8.781 1 53.12 220 LYS A C 1
ATOM 1705 O O . LYS A 1 220 ? -26.656 -0.329 -9.586 1 53.12 220 LYS A O 1
ATOM 1710 N N . ASN A 1 221 ? -24.484 -0.007 -9.008 1 54.34 221 ASN A N 1
ATOM 1711 C CA . ASN A 1 221 ? -24.062 -0.564 -10.289 1 54.34 221 ASN A CA 1
ATOM 1712 C C . ASN A 1 221 ? -23.172 -1.791 -10.102 1 54.34 221 ASN A C 1
ATOM 1714 O O . ASN A 1 221 ? -22.016 -1.778 -10.492 1 54.34 221 ASN A O 1
ATOM 1718 N N . GLN A 1 222 ? -23.859 -2.768 -9.445 1 60.94 222 GLN A N 1
ATOM 1719 C CA . GLN A 1 222 ? -23.047 -3.938 -9.117 1 60.94 222 GLN A CA 1
ATOM 1720 C C . GLN A 1 222 ? -23.172 -5.004 -10.203 1 60.94 222 GLN A C 1
ATOM 1722 O O . GLN A 1 222 ? -24.266 -5.266 -10.703 1 60.94 222 GLN A O 1
ATOM 1727 N N . ALA A 1 223 ? -22.031 -5.363 -10.734 1 63.44 223 ALA A N 1
ATOM 1728 C CA . ALA A 1 223 ? -22 -6.535 -11.602 1 63.44 223 ALA A CA 1
ATOM 1729 C C . ALA A 1 223 ? -22.109 -7.82 -10.797 1 63.44 223 ALA A C 1
ATOM 1731 O O . ALA A 1 223 ? -21.688 -7.871 -9.641 1 63.44 223 ALA A O 1
ATOM 1732 N N . PRO A 1 224 ? -22.875 -8.836 -11.398 1 74.12 224 PRO A N 1
ATOM 1733 C CA . PRO A 1 224 ? -22.938 -10.125 -10.703 1 74.12 224 PRO A CA 1
ATOM 1734 C C . PRO A 1 224 ? -21.562 -10.773 -10.547 1 74.12 224 PRO A C 1
ATOM 1736 O O . PRO A 1 224 ? -20.719 -10.656 -11.438 1 74.12 224 PRO A O 1
ATOM 1739 N N . ILE A 1 225 ? -21.344 -11.383 -9.461 1 83.12 225 ILE A N 1
ATOM 1740 C CA . ILE A 1 225 ? -20.109 -12.094 -9.156 1 83.12 225 ILE A CA 1
ATOM 1741 C C . ILE A 1 225 ? -19.859 -13.164 -10.219 1 83.12 225 ILE A C 1
ATOM 1743 O O . ILE A 1 225 ? -18.719 -13.391 -10.617 1 83.12 225 ILE A O 1
ATOM 1747 N N . GLN A 1 226 ? -20.922 -13.773 -10.695 1 84.94 226 GLN A N 1
ATOM 1748 C CA . GLN A 1 226 ? -20.812 -14.852 -11.68 1 84.94 226 GLN A CA 1
ATOM 1749 C C . GLN A 1 226 ? -20.156 -14.352 -12.969 1 84.94 226 GLN A C 1
ATOM 1751 O O . GLN A 1 226 ? -19.406 -15.078 -13.609 1 84.94 226 GLN A O 1
ATOM 1756 N N . GLY A 1 227 ? -20.531 -13.164 -13.305 1 84.06 227 GLY A N 1
ATOM 1757 C CA . GLY A 1 227 ? -19.922 -12.594 -14.492 1 84.06 227 GLY A CA 1
ATOM 1758 C C . GLY A 1 227 ? -18.422 -12.461 -14.383 1 84.06 227 GLY A C 1
ATOM 1759 O O . GLY A 1 227 ? -17.688 -12.766 -15.336 1 84.06 227 GLY A O 1
ATOM 1760 N N . LEU A 1 228 ? -17.953 -12.016 -13.281 1 86.88 228 LEU A N 1
ATOM 1761 C CA . LEU A 1 228 ? -16.516 -11.914 -13.039 1 86.88 228 LEU A CA 1
ATOM 1762 C C . LEU A 1 228 ? -15.859 -13.297 -13.07 1 86.88 228 LEU A C 1
ATOM 1764 O O . LEU A 1 228 ? -14.812 -13.477 -13.703 1 86.88 228 LEU A O 1
ATOM 1768 N N . THR A 1 229 ? -16.531 -14.188 -12.438 1 91.38 229 THR A N 1
ATOM 1769 C CA . THR A 1 229 ? -16.016 -15.555 -12.375 1 91.38 229 THR A CA 1
ATOM 1770 C C . THR A 1 229 ? -15.859 -16.141 -13.773 1 91.38 229 THR A C 1
ATOM 1772 O O . THR A 1 229 ? -14.805 -16.688 -14.109 1 91.38 229 THR A O 1
ATOM 1775 N N . ASP A 1 230 ? -16.891 -15.969 -14.578 1 90.56 230 ASP A N 1
ATOM 1776 C CA . ASP A 1 230 ? -16.859 -16.484 -15.938 1 90.56 230 ASP A CA 1
ATOM 1777 C C . ASP A 1 230 ? -15.75 -15.828 -16.75 1 90.56 230 ASP A C 1
ATOM 1779 O O . ASP A 1 230 ? -15.086 -16.484 -17.562 1 90.56 230 ASP A O 1
ATOM 1783 N N . SER A 1 231 ? -15.602 -14.594 -16.516 1 89.31 231 SER A N 1
ATOM 1784 C CA . SER A 1 231 ? -14.578 -13.844 -17.25 1 89.31 231 SER A CA 1
ATOM 1785 C C . SER A 1 231 ? -13.18 -14.32 -16.859 1 89.31 231 SER A C 1
ATOM 1787 O O . SER A 1 231 ? -12.312 -14.461 -17.734 1 89.31 231 SER A O 1
ATOM 1789 N N . ILE A 1 232 ? -12.984 -14.523 -15.625 1 91.56 232 ILE A N 1
ATOM 1790 C CA . ILE A 1 232 ? -11.695 -14.992 -15.141 1 91.56 232 ILE A CA 1
ATOM 1791 C C . ILE A 1 232 ? -11.398 -16.375 -15.727 1 91.56 232 ILE A C 1
ATOM 1793 O O . ILE A 1 232 ? -10.305 -16.625 -16.234 1 91.56 232 ILE A O 1
ATOM 1797 N N . MET A 1 233 ? -12.383 -17.312 -15.719 1 91.88 233 MET A N 1
ATOM 1798 C CA . MET A 1 233 ? -12.211 -18.656 -16.25 1 91.88 233 MET A CA 1
ATOM 1799 C C . MET A 1 233 ? -11.891 -18.609 -17.75 1 91.88 233 MET A C 1
ATOM 1801 O O . MET A 1 233 ? -11.023 -19.344 -18.219 1 91.88 233 MET A O 1
ATOM 1805 N N . LYS A 1 234 ? -12.57 -17.75 -18.391 1 90.44 234 LYS A N 1
ATOM 1806 C CA . LYS A 1 234 ? -12.336 -17.609 -19.828 1 90.44 234 LYS A CA 1
ATOM 1807 C C . LYS A 1 234 ? -10.891 -17.203 -20.109 1 90.44 234 LYS A C 1
ATOM 1809 O O . LYS A 1 234 ? -10.266 -17.703 -21.047 1 90.44 234 LYS A O 1
ATOM 1814 N N . LYS A 1 235 ? -10.406 -16.312 -19.297 1 89.94 235 LYS A N 1
ATOM 1815 C CA . LYS A 1 235 ? -9.031 -15.836 -19.484 1 89.94 235 LYS A CA 1
ATOM 1816 C C . LYS A 1 235 ? -8.023 -16.938 -19.156 1 89.94 235 LYS A C 1
ATOM 1818 O O . LYS A 1 235 ? -6.996 -17.062 -19.828 1 89.94 235 LYS A O 1
ATOM 1823 N N . ILE A 1 236 ? -8.297 -17.672 -18.172 1 89.56 236 ILE A N 1
ATOM 1824 C CA . ILE A 1 236 ? -7.402 -18.75 -17.734 1 89.56 236 ILE A CA 1
ATOM 1825 C C . ILE A 1 236 ? -7.285 -19.797 -18.844 1 89.56 236 ILE A C 1
ATOM 1827 O O . ILE A 1 236 ? -6.215 -20.375 -19.047 1 89.56 236 ILE A O 1
ATOM 1831 N N . PHE A 1 237 ? -8.312 -20 -19.594 1 87.62 237 PHE A N 1
ATOM 1832 C CA . PHE A 1 237 ? -8.328 -21.031 -20.625 1 87.62 237 PHE A CA 1
ATOM 1833 C C . PHE A 1 237 ? -7.922 -20.438 -21.969 1 87.62 237 PHE A C 1
ATOM 1835 O O . PHE A 1 237 ? -7.824 -21.172 -22.969 1 87.62 237 PHE A O 1
ATOM 1842 N N . SER A 1 238 ? -7.695 -19.203 -21.906 1 84.25 238 SER A N 1
ATOM 1843 C CA . SER A 1 238 ? -7.281 -18.562 -23.156 1 84.25 238 SER A CA 1
ATOM 1844 C C . SER A 1 238 ? -5.82 -18.859 -23.469 1 84.25 238 SER A C 1
ATOM 1846 O O . SER A 1 238 ? -5.074 -19.328 -22.609 1 84.25 238 SER A O 1
ATOM 1848 N N . ASN A 1 239 ? -5.465 -18.641 -24.734 1 77.75 239 ASN A N 1
ATOM 1849 C CA . ASN A 1 239 ? -4.102 -18.891 -25.188 1 77.75 239 ASN A CA 1
ATOM 1850 C C . ASN A 1 239 ? -3.109 -17.922 -24.531 1 77.75 239 ASN A C 1
ATOM 1852 O O . ASN A 1 239 ? -1.935 -18.266 -24.375 1 77.75 239 ASN A O 1
ATOM 1856 N N . ARG A 1 240 ? -3.65 -16.766 -24.266 1 85.88 240 ARG A N 1
ATOM 1857 C CA . ARG A 1 240 ? -2.797 -15.75 -23.641 1 85.88 240 ARG A CA 1
ATOM 1858 C C . ARG A 1 240 ? -3.463 -15.164 -22.406 1 85.88 240 ARG A C 1
ATOM 1860 O O . ARG A 1 240 ? -4.449 -14.43 -22.516 1 85.88 240 ARG A O 1
ATOM 1867 N N . ILE A 1 241 ? -2.902 -15.508 -21.297 1 87.5 241 ILE A N 1
ATOM 1868 C CA . ILE A 1 241 ? -3.406 -14.938 -20.047 1 87.5 241 ILE A CA 1
ATOM 1869 C C . ILE A 1 241 ? -2.951 -13.484 -19.922 1 87.5 241 ILE A C 1
ATOM 1871 O O . ILE A 1 241 ? -1.755 -13.195 -20 1 87.5 241 ILE A O 1
ATOM 1875 N N . PRO A 1 242 ? -3.889 -12.586 -19.797 1 87.56 242 PRO A N 1
ATOM 1876 C CA . PRO A 1 242 ? -3.506 -11.172 -19.719 1 87.56 242 PRO A CA 1
ATOM 1877 C C . PRO A 1 242 ? -2.84 -10.812 -18.391 1 87.56 242 PRO A C 1
ATOM 1879 O O . PRO A 1 242 ? -3.047 -11.5 -17.39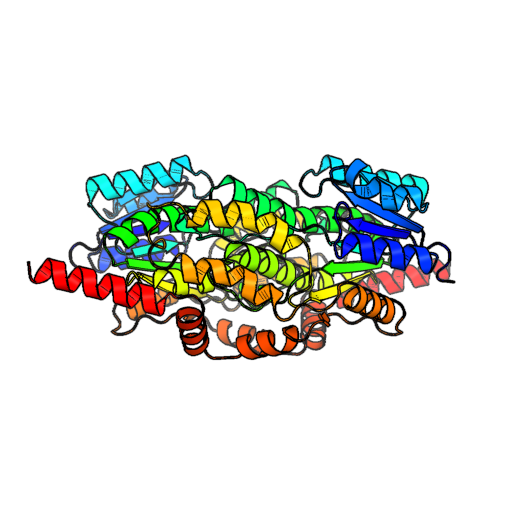1 1 87.56 242 PRO A O 1
ATOM 1882 N N . ASN A 1 243 ? -2.02 -9.75 -18.453 1 88.12 243 ASN A N 1
ATOM 1883 C CA . ASN A 1 243 ? -1.415 -9.25 -17.219 1 88.12 243 ASN A CA 1
ATOM 1884 C C . ASN A 1 243 ? -2.449 -8.578 -16.312 1 88.12 243 ASN A C 1
ATOM 1886 O O . ASN A 1 243 ? -2.307 -8.578 -15.094 1 88.12 243 ASN A O 1
ATOM 1890 N N . HIS A 1 244 ? -3.414 -7.945 -16.984 1 85.88 244 HIS A N 1
ATOM 1891 C CA . HIS A 1 244 ? -4.469 -7.219 -16.281 1 85.88 244 HIS A CA 1
ATOM 1892 C C . HIS A 1 244 ? -5.844 -7.578 -16.844 1 85.88 244 HIS A C 1
ATOM 1894 O O . HIS A 1 244 ? -6.004 -7.734 -18.047 1 85.88 244 HIS A O 1
ATOM 1900 N N . MET A 1 245 ? -6.805 -7.703 -15.984 1 83.38 245 MET A N 1
ATOM 1901 C CA . MET A 1 245 ? -8.195 -7.91 -16.375 1 83.38 245 MET A CA 1
ATOM 1902 C C . MET A 1 245 ? -9.125 -6.969 -15.609 1 83.38 245 MET A C 1
ATOM 1904 O O . MET A 1 245 ? -9.203 -7.023 -14.383 1 83.38 245 MET A O 1
ATOM 1908 N N . LYS A 1 246 ? -9.719 -6.102 -16.297 1 77.94 246 LYS A N 1
ATOM 1909 C CA . LYS A 1 246 ? -10.734 -5.227 -15.719 1 77.94 246 LYS A CA 1
ATOM 1910 C C . LYS A 1 246 ? -12.133 -5.816 -15.891 1 77.94 246 LYS A C 1
ATOM 1912 O O . LYS A 1 246 ? -12.422 -6.438 -16.922 1 77.94 246 LYS A O 1
ATOM 1917 N N . TYR A 1 247 ? -12.883 -5.746 -14.898 1 76.88 247 TYR A N 1
ATOM 1918 C CA . TYR A 1 247 ? -14.242 -6.266 -15.016 1 76.88 247 TYR A CA 1
ATOM 1919 C C . TYR A 1 247 ? -15.234 -5.355 -14.297 1 76.88 247 TYR A C 1
ATOM 1921 O O . TYR A 1 247 ? -14.992 -4.934 -13.164 1 76.88 247 TYR A O 1
ATOM 1929 N N . GLY A 1 248 ? -16.422 -5.102 -14.914 1 68.94 248 GLY A N 1
ATOM 1930 C CA . GLY A 1 248 ? -17.547 -4.383 -14.328 1 68.94 248 GLY A CA 1
ATOM 1931 C C . GLY A 1 248 ? -17.734 -2.994 -14.906 1 68.94 248 GLY A C 1
ATOM 1932 O O . GLY A 1 248 ? -16.812 -2.443 -15.523 1 68.94 248 GLY A O 1
ATOM 1933 N N . PRO A 1 249 ? -19.094 -2.529 -15.078 1 54.12 249 PRO A N 1
ATOM 1934 C CA . PRO A 1 249 ? -19.469 -1.275 -15.734 1 54.12 249 PRO A CA 1
ATOM 1935 C C . PRO A 1 249 ? -18.609 -0.094 -15.281 1 54.12 249 PRO A C 1
ATOM 1937 O O . PRO A 1 249 ? -18.25 0.757 -16.094 1 54.12 249 PRO A O 1
ATOM 1940 N N . GLY A 1 250 ? -18.156 -0.068 -14.102 1 55.12 250 GLY A N 1
ATOM 1941 C CA . GLY A 1 250 ? -17.5 1.108 -13.547 1 55.12 250 GLY A CA 1
ATOM 1942 C C . GLY A 1 250 ? -15.992 0.99 -13.5 1 55.12 250 GLY A C 1
ATOM 1943 O O . GLY A 1 250 ? -15.297 1.963 -13.203 1 55.12 250 GLY A O 1
ATOM 1944 N N . SER A 1 251 ? -15.602 -0.07 -14.078 1 56.06 251 SER A N 1
ATOM 1945 C CA . SER A 1 251 ? -14.156 -0.254 -13.992 1 56.06 251 SER A CA 1
ATOM 1946 C C . SER A 1 251 ? -13.43 0.618 -15.016 1 56.06 251 SER A C 1
ATOM 1948 O O . SER A 1 251 ? -12.453 1.29 -14.68 1 56.06 251 SER A O 1
ATOM 1950 N N . ILE A 1 252 ? -14.086 0.696 -16.109 1 55.97 252 ILE A N 1
ATOM 1951 C CA . ILE A 1 252 ? -13.445 1.493 -17.156 1 55.97 252 ILE A CA 1
ATOM 1952 C C . ILE A 1 252 ? -13.648 2.979 -16.859 1 55.97 252 ILE A C 1
ATOM 1954 O O . ILE A 1 252 ? -12.727 3.781 -17.031 1 55.97 252 ILE A O 1
ATOM 1958 N N . GLY A 1 253 ? -14.883 3.299 -16.359 1 55.97 253 GLY A N 1
ATOM 1959 C CA . GLY A 1 253 ? -15.156 4.695 -16.062 1 55.97 253 GLY A CA 1
ATOM 1960 C C . GLY A 1 253 ? -14.281 5.25 -14.945 1 55.97 253 GLY A C 1
ATOM 1961 O O . GLY A 1 253 ? -13.75 6.359 -15.062 1 55.97 253 GLY A O 1
ATOM 1962 N N . LEU A 1 254 ? -14.148 4.453 -14 1 60.5 254 LEU A N 1
ATOM 1963 C CA . LEU A 1 254 ? -13.352 4.91 -12.859 1 60.5 254 LEU A CA 1
ATOM 1964 C C . LEU A 1 254 ? -11.883 5.035 -13.242 1 60.5 254 LEU A C 1
ATOM 1966 O O . LEU A 1 254 ? -11.195 5.957 -12.789 1 60.5 254 LEU A O 1
ATOM 1970 N N . VAL A 1 255 ? -11.477 4.164 -14.125 1 58.34 255 VAL A N 1
ATOM 1971 C CA . VAL A 1 255 ? -10.102 4.254 -14.602 1 58.34 255 VAL A CA 1
ATOM 1972 C C . VAL A 1 255 ? -9.914 5.527 -15.422 1 58.34 255 VAL A C 1
ATOM 1974 O O . VAL A 1 255 ? -8.883 6.199 -15.32 1 58.34 255 VAL A O 1
ATOM 1977 N N . PHE A 1 256 ? -11.008 5.805 -16.094 1 58.94 256 PHE A N 1
ATOM 1978 C CA . PHE A 1 256 ? -10.945 7.027 -16.891 1 58.94 256 PHE A CA 1
ATOM 1979 C C . PHE A 1 256 ? -10.875 8.25 -15.992 1 58.94 256 PHE A C 1
ATOM 1981 O O . PHE A 1 256 ? -10.172 9.219 -16.297 1 58.94 256 PHE A O 1
ATOM 1988 N N . LEU A 1 257 ? -11.562 8.133 -14.93 1 62.66 257 LEU A N 1
ATOM 1989 C CA . LEU A 1 257 ? -11.547 9.242 -13.984 1 62.66 257 LEU A CA 1
ATOM 1990 C C . LEU A 1 257 ? -10.148 9.461 -13.422 1 62.66 257 LEU A C 1
ATOM 1992 O O . LEU A 1 257 ? -9.758 10.594 -13.148 1 62.66 257 LEU A O 1
ATOM 1996 N N . SER A 1 258 ? -9.438 8.336 -13.359 1 58.59 258 SER A N 1
ATOM 1997 C CA . SER A 1 258 ? -8.094 8.422 -12.789 1 58.59 258 SER A CA 1
ATOM 1998 C C . SER A 1 258 ? -7.16 9.203 -13.703 1 58.59 258 SER A C 1
ATOM 2000 O O . SER A 1 258 ? -6.098 9.656 -13.273 1 58.59 258 SER A O 1
ATOM 2002 N N . TRP A 1 259 ? -7.688 9.461 -14.875 1 58.84 259 TRP A N 1
ATOM 2003 C CA . TRP A 1 259 ? -6.875 10.188 -15.836 1 58.84 259 TRP A CA 1
ATOM 2004 C C . TRP A 1 259 ? -7.137 11.688 -15.742 1 58.84 259 TRP A C 1
ATOM 2006 O O . TRP A 1 259 ? -6.391 12.492 -16.297 1 58.84 259 TRP A O 1
ATOM 2016 N N . LEU A 1 260 ? -8.148 12.055 -14.992 1 64.44 260 LEU A N 1
ATOM 2017 C CA . LEU A 1 260 ? -8.492 13.461 -14.859 1 64.44 260 LEU A CA 1
ATOM 2018 C C . LEU A 1 260 ? -7.531 14.18 -13.922 1 64.44 260 LEU A C 1
ATOM 2020 O O . LEU A 1 260 ? -6.91 13.547 -13.062 1 64.44 260 LEU A O 1
ATOM 2024 N N . PRO A 1 261 ? -7.457 15.477 -14.219 1 65.25 261 PRO A N 1
ATOM 2025 C CA . PRO A 1 261 ? -6.645 16.25 -13.273 1 65.25 261 PRO A CA 1
ATOM 2026 C C . PRO A 1 261 ? -7.117 16.109 -11.828 1 65.25 261 PRO A C 1
ATOM 2028 O O . PRO A 1 261 ? -8.32 16.016 -11.578 1 65.25 261 PRO A O 1
ATOM 2031 N N . THR A 1 262 ? -6.203 16.031 -11.031 1 70.12 262 THR A N 1
ATOM 2032 C CA . THR A 1 262 ? -6.449 15.789 -9.609 1 70.12 262 THR A CA 1
ATOM 2033 C C . THR A 1 262 ? -7.492 16.766 -9.07 1 70.12 262 THR A C 1
ATOM 2035 O O . THR A 1 262 ? -8.383 16.375 -8.32 1 70.12 262 THR A O 1
ATOM 2038 N N . ARG A 1 263 ? -7.426 18 -9.469 1 72.75 263 ARG A N 1
ATOM 2039 C CA . ARG A 1 263 ? -8.336 19.031 -8.961 1 72.75 263 ARG A CA 1
ATOM 2040 C C . ARG A 1 263 ? -9.781 18.703 -9.336 1 72.75 263 ARG A C 1
ATOM 2042 O O . ARG A 1 263 ? -10.703 18.969 -8.555 1 72.75 263 ARG A O 1
ATOM 2049 N N . LEU A 1 264 ? -9.906 18.203 -10.539 1 70.56 264 LEU A N 1
ATOM 2050 C CA . LEU A 1 264 ? -11.242 17.844 -10.992 1 70.56 264 LEU A CA 1
ATOM 2051 C C . LEU A 1 264 ? -11.773 16.641 -10.219 1 70.56 264 LEU A C 1
ATOM 2053 O O . LEU A 1 264 ? -12.945 16.609 -9.836 1 70.56 264 LEU A O 1
ATOM 2057 N N . ILE A 1 265 ? -10.898 15.766 -9.969 1 71.69 265 ILE A N 1
ATOM 2058 C CA . ILE A 1 265 ? -11.281 14.57 -9.219 1 71.69 265 ILE A CA 1
ATOM 2059 C C . ILE A 1 265 ? -11.664 14.961 -7.793 1 71.69 265 ILE A C 1
ATOM 2061 O O . ILE A 1 265 ? -12.672 14.492 -7.262 1 71.69 265 ILE A O 1
ATOM 2065 N N . ASP A 1 266 ? -10.859 15.859 -7.254 1 76.81 266 ASP A N 1
ATOM 2066 C CA . ASP A 1 266 ? -11.148 16.344 -5.91 1 76.81 266 ASP A CA 1
ATOM 2067 C C . ASP A 1 266 ? -12.523 17 -5.852 1 76.81 266 ASP A C 1
ATOM 2069 O O . ASP A 1 266 ? -13.281 16.781 -4.902 1 76.81 266 ASP A O 1
ATOM 2073 N N . PHE A 1 267 ? -12.773 17.797 -6.859 1 77.5 267 PHE A N 1
ATOM 2074 C CA . PHE A 1 267 ? -14.047 18.5 -6.934 1 77.5 267 PHE A CA 1
ATOM 2075 C C . PHE A 1 267 ? -15.211 17.516 -7.004 1 77.5 267 PHE A C 1
ATOM 2077 O O . PHE A 1 267 ? -16.188 17.656 -6.27 1 77.5 267 PHE A O 1
ATOM 2084 N N . ILE A 1 268 ? -15.078 16.531 -7.852 1 73.44 268 ILE A N 1
ATOM 2085 C CA . ILE A 1 268 ? -16.125 15.539 -8.062 1 73.44 268 ILE A CA 1
ATOM 2086 C C . ILE A 1 268 ? -16.375 14.758 -6.773 1 73.44 268 ILE A C 1
ATOM 2088 O O . ILE A 1 268 ? -17.516 14.586 -6.344 1 73.44 268 ILE A O 1
ATOM 2092 N N . PHE A 1 269 ? -15.352 14.406 -6.148 1 76.5 269 PHE A N 1
ATOM 2093 C CA . PHE A 1 269 ? -15.469 13.617 -4.93 1 76.5 269 PHE A CA 1
ATOM 2094 C C . PHE A 1 269 ? -16.016 14.461 -3.787 1 76.5 269 PHE A C 1
ATOM 2096 O O . PHE A 1 269 ? -16.812 13.984 -2.977 1 76.5 269 PHE A O 1
ATOM 2103 N N . SER A 1 270 ? -15.586 15.703 -3.738 1 82.19 270 SER A N 1
ATOM 2104 C CA . SER A 1 270 ? -16.062 16.594 -2.684 1 82.19 270 SER A CA 1
ATOM 2105 C C . SER A 1 270 ? -17.562 16.812 -2.773 1 82.19 270 SER A C 1
ATOM 2107 O O . SER A 1 270 ? -18.25 16.828 -1.752 1 82.19 270 SER A O 1
ATOM 2109 N N . ARG A 1 271 ? -18.016 16.969 -3.957 1 76.38 271 ARG A N 1
ATOM 2110 C CA . ARG A 1 271 ? -19.438 17.172 -4.168 1 76.38 271 ARG A CA 1
ATOM 2111 C C . ARG A 1 271 ? -20.234 15.891 -3.928 1 76.38 271 ARG A C 1
ATOM 2113 O O . ARG A 1 271 ? -21.266 15.914 -3.273 1 76.38 271 ARG A O 1
ATOM 2120 N N . LYS A 1 272 ? -19.703 14.867 -4.422 1 75.12 272 LYS A N 1
ATOM 2121 C CA . LYS A 1 272 ? -20.406 13.586 -4.379 1 75.12 272 LYS A CA 1
ATOM 2122 C C . LYS A 1 272 ? -20.516 13.062 -2.947 1 75.12 272 LYS A C 1
ATOM 2124 O O . LYS A 1 272 ? -21.531 12.5 -2.557 1 75.12 272 LYS A O 1
ATOM 2129 N N . PHE A 1 273 ? -19.453 13.352 -2.174 1 76.56 273 PHE A N 1
ATOM 2130 C CA . PHE A 1 273 ? -19.406 12.719 -0.863 1 76.56 273 PHE A CA 1
ATOM 2131 C C . PHE A 1 273 ? -19.656 13.734 0.243 1 76.56 273 PHE A C 1
ATOM 2133 O O . PHE A 1 273 ? -19.406 13.453 1.418 1 76.56 273 PHE A O 1
ATOM 2140 N N . GLY A 1 274 ? -20.047 14.883 -0.109 1 82.25 274 GLY A N 1
ATOM 2141 C CA . GLY A 1 274 ? -20.578 15.844 0.847 1 82.25 274 GLY A CA 1
ATOM 2142 C C . GLY A 1 274 ? -19.516 16.719 1.465 1 82.25 274 GLY A C 1
ATOM 2143 O O . GLY A 1 274 ? -19.797 17.484 2.393 1 82.25 274 GLY A O 1
ATOM 2144 N N . PHE A 1 275 ? -18.344 16.641 0.966 1 84.44 275 PHE A N 1
ATOM 2145 C CA . PHE A 1 275 ? -17.281 17.422 1.565 1 84.44 275 PHE A CA 1
ATOM 2146 C C . PHE A 1 275 ? -17.438 18.906 1.221 1 84.44 275 PHE A C 1
ATOM 2148 O O . PHE A 1 275 ? -17.047 19.781 2.004 1 84.44 275 PHE A O 1
ATOM 2155 N N . SER A 1 276 ? -17.969 19.203 0.065 1 84.06 276 SER A N 1
ATOM 2156 C CA . SER A 1 276 ? -18.281 20.578 -0.268 1 84.06 276 SER A CA 1
ATOM 2157 C C . SER A 1 276 ? -19.312 21.156 0.703 1 84.06 276 SER A C 1
ATOM 2159 O O . SER A 1 276 ? -19.203 22.312 1.117 1 84.06 276 SER A O 1
ATOM 2161 N N . LYS A 1 277 ? -20.297 20.344 1.003 1 85 277 LYS A N 1
ATOM 2162 C CA . LYS A 1 277 ? -21.297 20.734 1.992 1 85 277 LYS A CA 1
ATOM 2163 C C . LYS A 1 277 ? -20.656 20.984 3.355 1 85 277 LYS A C 1
ATOM 2165 O O . LYS A 1 277 ? -20.969 21.969 4.031 1 85 277 LYS A O 1
ATOM 2170 N N . LEU A 1 278 ? -19.828 20.062 3.736 1 87.12 278 LEU A N 1
ATOM 2171 C CA . LEU A 1 278 ? -19.125 20.203 5.012 1 87.12 278 LEU A CA 1
ATOM 2172 C C . LEU A 1 278 ? -18.328 21.5 5.059 1 87.12 278 LEU A C 1
ATOM 2174 O O . LEU A 1 278 ? -18.344 22.219 6.066 1 87.12 278 LEU A O 1
ATOM 2178 N N . LYS A 1 279 ? -17.656 21.797 4.008 1 86.31 279 LYS A N 1
ATOM 2179 C CA . LYS A 1 279 ? -16.891 23.031 3.91 1 86.31 279 LYS A CA 1
ATOM 2180 C C . LYS A 1 279 ? -17.781 24.25 4.117 1 86.31 279 LYS A C 1
ATOM 2182 O O . LYS A 1 279 ? -17.406 25.188 4.832 1 86.31 279 LYS A O 1
ATOM 2187 N N . SER A 1 280 ? -18.906 24.219 3.52 1 86.12 280 SER A N 1
ATOM 2188 C CA . SER A 1 280 ? -19.875 25.312 3.643 1 86.12 280 SER A CA 1
ATOM 2189 C C . SER A 1 280 ? -20.375 25.453 5.078 1 86.12 280 SER A C 1
ATOM 2191 O O . SER A 1 280 ? -20.5 26.562 5.59 1 86.12 280 SER A O 1
ATOM 2193 N N . ILE A 1 281 ? -20.578 24.312 5.672 1 85.69 281 ILE A N 1
ATOM 2194 C CA . ILE A 1 281 ? -21.078 24.312 7.043 1 85.69 281 ILE A CA 1
ATOM 2195 C C . ILE A 1 281 ? -20.031 24.922 7.973 1 85.69 281 ILE A C 1
ATOM 2197 O O . ILE A 1 281 ? -20.359 25.75 8.82 1 85.69 281 ILE A O 1
ATOM 2201 N N . ILE A 1 282 ? -18.844 24.516 7.762 1 85.19 282 ILE A N 1
ATOM 2202 C CA . ILE A 1 282 ? -17.75 24.984 8.609 1 85.19 282 ILE A CA 1
ATOM 2203 C C . ILE A 1 282 ? -17.531 26.469 8.398 1 85.19 282 ILE A C 1
ATOM 2205 O O . ILE A 1 282 ? -17.328 27.219 9.359 1 85.19 282 ILE A O 1
ATOM 2209 N N . LYS A 1 283 ? -17.578 26.906 7.172 1 84.94 283 LYS A N 1
ATOM 2210 C CA . LYS A 1 283 ? -17.406 28.312 6.859 1 84.94 283 LYS A CA 1
ATOM 2211 C C . LYS A 1 283 ? -18.516 29.156 7.492 1 84.94 283 LYS A C 1
ATOM 2213 O O . LYS A 1 283 ? -18.25 30.25 8.008 1 84.94 283 LYS A O 1
ATOM 2218 N N . ASN A 1 284 ? -19.688 28.609 7.418 1 83.94 284 ASN A N 1
ATOM 2219 C CA . ASN A 1 284 ? -20.828 29.328 7.98 1 83.94 284 ASN A CA 1
ATOM 2220 C C . ASN A 1 284 ? -20.734 29.406 9.5 1 83.94 284 ASN A C 1
ATOM 2222 O O . ASN A 1 284 ? -21.141 30.406 10.094 1 83.94 284 ASN A O 1
ATOM 2226 N N . ASP A 1 285 ? -20.25 28.359 10.086 1 80.75 285 ASP A N 1
ATOM 2227 C CA . ASP A 1 285 ? -20.094 28.344 11.539 1 80.75 285 ASP A CA 1
ATOM 2228 C C . ASP A 1 285 ? -19.047 29.344 12 1 80.75 285 ASP A C 1
ATOM 2230 O O . ASP A 1 285 ? -19.203 29.984 13.039 1 80.75 285 ASP A O 1
ATOM 2234 N N . GLN A 1 286 ? -18.047 29.547 11.188 1 77.12 286 GLN A N 1
ATOM 2235 C CA . GLN A 1 286 ? -16.969 30.469 11.508 1 77.12 286 GLN A CA 1
ATOM 2236 C C . GLN A 1 286 ? -17.438 31.922 11.359 1 77.12 286 GLN A C 1
ATOM 2238 O O . GLN A 1 286 ? -17.062 32.781 12.164 1 77.12 286 GLN A O 1
ATOM 2243 N N . THR A 1 287 ? -18.266 32.094 10.344 1 71.38 287 THR A N 1
ATOM 2244 C CA . THR A 1 287 ? -18.797 33.438 10.125 1 71.38 287 THR A CA 1
ATOM 2245 C C . THR A 1 287 ? -19.766 33.812 11.234 1 71.38 287 THR A C 1
ATOM 2247 O O . THR A 1 287 ? -19.797 34.969 11.672 1 71.38 287 THR A O 1
ATOM 2250 N N . LYS A 1 288 ? -20.656 32.969 11.75 1 74.38 288 LYS A N 1
ATOM 2251 C CA . LYS A 1 288 ? -21.609 33.281 12.812 1 74.38 288 LYS A CA 1
ATOM 2252 C C . LYS A 1 288 ? -20.891 33.594 14.125 1 74.38 288 LYS A C 1
ATOM 2254 O O . LYS A 1 288 ? -21.344 34.438 14.898 1 74.38 288 LYS A O 1
ATOM 2259 N N . ASN A 1 289 ? -19.688 32.781 14.133 1 66.56 289 ASN A N 1
ATOM 2260 C CA . ASN A 1 289 ? -18.953 32.969 15.375 1 66.56 289 ASN A CA 1
ATOM 2261 C C . ASN A 1 289 ? -18.188 34.281 15.367 1 66.56 289 ASN A C 1
ATOM 2263 O O . ASN A 1 289 ? -17.875 34.844 16.422 1 66.56 289 ASN A O 1
ATOM 2267 N N . LYS A 1 290 ? -17.688 34.781 14.211 1 67.81 290 LYS A N 1
ATOM 2268 C CA . LYS A 1 290 ? -17.031 36.062 14.117 1 67.81 290 LYS A CA 1
ATOM 2269 C C . LYS A 1 290 ? -18.016 37.219 14.312 1 67.81 290 LYS A C 1
ATOM 2271 O O . LYS A 1 290 ? -17.641 38.281 14.82 1 67.81 290 LYS A O 1
ATOM 2276 N N . ASP A 1 291 ? -19.172 36.969 13.898 1 62.56 291 ASP A N 1
ATOM 2277 C CA . ASP A 1 291 ? -20.188 38 14.023 1 62.56 291 ASP A CA 1
ATOM 2278 C C . ASP A 1 291 ? -20.75 38.062 15.445 1 62.56 291 ASP A C 1
ATOM 2280 O O . ASP A 1 291 ? -21.312 39.062 15.852 1 62.56 291 ASP A O 1
ATOM 2284 N N . ASN A 1 292 ? -20.625 37 16.125 1 52.59 292 ASN A N 1
ATOM 2285 C CA . ASN A 1 292 ? -21.078 37.094 17.5 1 52.59 292 ASN A CA 1
ATOM 2286 C C . ASN A 1 292 ? -19.953 37.531 18.438 1 52.59 292 ASN A C 1
ATOM 2288 O O . ASN A 1 292 ? -18.828 37.062 18.328 1 52.59 292 ASN A O 1
ATOM 2292 N N . MET B 1 1 ? 3.543 36.875 9.141 1 41.09 1 MET B N 1
ATOM 2293 C CA . MET B 1 1 ? 4.934 36.719 9.539 1 41.09 1 MET B CA 1
ATOM 2294 C C . MET B 1 1 ? 5.223 35.25 9.859 1 41.09 1 MET B C 1
ATOM 2296 O O . MET B 1 1 ? 4.41 34.562 10.5 1 41.09 1 MET B O 1
ATOM 2300 N N . ILE B 1 2 ? 6.047 34.562 8.945 1 56.06 2 ILE B N 1
ATOM 2301 C CA . ILE B 1 2 ? 6.469 33.156 9.055 1 56.06 2 ILE B CA 1
ATOM 2302 C C . ILE B 1 2 ? 6.965 32.875 10.477 1 56.06 2 ILE B C 1
ATOM 2304 O O . ILE B 1 2 ? 7.16 31.734 10.852 1 56.06 2 ILE B O 1
ATOM 2308 N N . VAL B 1 3 ? 6.906 34 11.359 1 62.16 3 VAL B N 1
ATOM 2309 C CA . VAL B 1 3 ? 7.418 33.969 12.727 1 62.16 3 VAL B CA 1
ATOM 2310 C C . VAL B 1 3 ? 6.402 33.281 13.648 1 62.16 3 VAL B C 1
ATOM 2312 O O . VAL B 1 3 ? 5.199 33.531 13.547 1 62.16 3 VAL B O 1
ATOM 2315 N N . ASP B 1 4 ? 6.598 31.891 13.953 1 83.25 4 ASP B N 1
ATOM 2316 C CA . ASP B 1 4 ? 5.875 31.219 15.023 1 83.25 4 ASP B CA 1
ATOM 2317 C C . ASP B 1 4 ? 5.172 29.969 14.5 1 83.25 4 ASP B C 1
ATOM 2319 O O . ASP B 1 4 ? 4.359 29.359 15.211 1 83.25 4 ASP B O 1
ATOM 2323 N N . LYS B 1 5 ? 5.387 29.75 13.164 1 94.44 5 LYS B N 1
ATOM 2324 C CA . LYS B 1 5 ? 4.77 28.516 12.68 1 94.44 5 LYS B CA 1
ATOM 2325 C C . LYS B 1 5 ? 5.559 27.281 13.141 1 94.44 5 LYS B C 1
ATOM 2327 O O . LYS B 1 5 ? 6.789 27.297 13.133 1 94.44 5 LYS B O 1
ATOM 2332 N N . VAL B 1 6 ? 4.848 26.375 13.578 1 97.69 6 VAL B N 1
ATOM 2333 C CA . VAL B 1 6 ? 5.434 25.172 14.148 1 97.69 6 VAL B CA 1
ATOM 2334 C C . VAL B 1 6 ? 5.43 24.062 13.109 1 97.69 6 VAL B C 1
ATOM 2336 O O . VAL B 1 6 ? 4.398 23.766 12.5 1 97.69 6 VAL B O 1
ATOM 2339 N N . VAL B 1 7 ? 6.617 23.469 12.898 1 98 7 VAL B N 1
ATOM 2340 C CA . VAL B 1 7 ? 6.758 22.391 11.922 1 98 7 VAL B CA 1
ATOM 2341 C C . VAL B 1 7 ? 7.254 21.125 12.617 1 98 7 VAL B C 1
ATOM 2343 O O . VAL B 1 7 ? 8.195 21.172 13.414 1 98 7 VAL B O 1
ATOM 2346 N N . LEU B 1 8 ? 6.566 20.031 12.438 1 98.5 8 LEU B N 1
ATOM 2347 C CA . LEU B 1 8 ? 7.023 18.719 12.867 1 98.5 8 LEU B CA 1
ATOM 2348 C C . LEU B 1 8 ? 7.512 17.891 11.672 1 98.5 8 LEU B C 1
ATOM 2350 O O . LEU B 1 8 ? 6.785 17.734 10.688 1 98.5 8 LEU B O 1
ATOM 2354 N N . ILE B 1 9 ? 8.734 17.453 11.719 1 98.25 9 ILE B N 1
ATOM 2355 C CA . ILE B 1 9 ? 9.328 16.641 10.656 1 98.25 9 ILE B CA 1
ATOM 2356 C C . ILE B 1 9 ? 9.727 15.273 11.211 1 98.25 9 ILE B C 1
ATOM 2358 O O . ILE B 1 9 ? 10.414 15.188 12.227 1 98.25 9 ILE B O 1
ATOM 2362 N N . THR B 1 10 ? 9.258 14.258 10.586 1 97.56 10 THR B N 1
ATOM 2363 C CA . THR B 1 10 ? 9.633 12.922 11.031 1 97.56 10 THR B CA 1
ATOM 2364 C C . THR B 1 10 ? 10.844 12.414 10.25 1 97.56 10 THR B C 1
ATOM 2366 O O . THR B 1 10 ? 11.078 12.836 9.109 1 97.56 10 THR B O 1
ATOM 2369 N N . GLY B 1 11 ? 11.594 11.445 10.82 1 94.38 11 GLY B N 1
ATOM 2370 C CA . GLY B 1 11 ? 12.703 10.797 10.133 1 94.38 11 GLY B CA 1
ATOM 2371 C C . GLY B 1 11 ? 13.883 11.719 9.891 1 94.38 11 GLY B C 1
ATOM 2372 O O . GLY B 1 11 ? 14.391 11.805 8.766 1 94.38 11 GLY B O 1
ATOM 2373 N N . CYS B 1 12 ? 14.336 12.359 10.969 1 94.31 12 CYS B N 1
ATOM 2374 C CA . CYS B 1 12 ? 15.383 13.375 10.828 1 94.31 12 CYS B CA 1
ATOM 2375 C C . CYS B 1 12 ? 16.734 12.844 11.305 1 94.31 12 CYS B C 1
ATOM 2377 O O . CYS B 1 12 ? 17.703 13.594 11.398 1 94.31 12 CYS B O 1
ATOM 2379 N N . GLY B 1 13 ? 16.859 11.602 11.688 1 86.44 13 GLY B N 1
ATOM 2380 C CA . GLY B 1 13 ? 18.047 11.047 12.312 1 86.44 13 GLY B CA 1
ATOM 2381 C C . GLY B 1 13 ? 19.219 10.898 11.352 1 86.44 13 GLY B C 1
ATOM 2382 O O . GLY B 1 13 ? 20.375 10.812 11.781 1 86.44 13 GLY B O 1
ATOM 2383 N N . GLY B 1 14 ? 19.203 10.891 10.172 1 80.19 14 GLY B N 1
ATOM 2384 C CA . GLY B 1 14 ? 20.281 10.703 9.227 1 80.19 14 GLY B CA 1
ATOM 2385 C C . GLY B 1 14 ? 20.531 11.922 8.359 1 80.19 14 GLY B C 1
ATOM 2386 O O . GLY B 1 14 ? 20.125 13.031 8.695 1 80.19 14 GLY B O 1
ATOM 2387 N N . ASN B 1 15 ? 21.5 11.703 7.426 1 79.19 15 ASN B N 1
ATOM 2388 C CA . ASN B 1 15 ? 21.812 12.758 6.473 1 79.19 15 ASN B CA 1
ATOM 2389 C C . ASN B 1 15 ? 20.906 12.695 5.242 1 79.19 15 ASN B C 1
ATOM 2391 O O . ASN B 1 15 ? 21.375 12.398 4.141 1 79.19 15 ASN B O 1
ATOM 2395 N N . GLY B 1 16 ? 19.688 12.953 5.52 1 86.44 16 GLY B N 1
ATOM 2396 C CA . GLY B 1 16 ? 18.734 12.828 4.43 1 86.44 16 GLY B CA 1
ATOM 2397 C C . GLY B 1 16 ? 17.844 14.055 4.27 1 86.44 16 GLY B C 1
ATOM 2398 O O . GLY B 1 16 ? 18.25 15.164 4.617 1 86.44 16 GLY B O 1
ATOM 2399 N N . ILE B 1 17 ? 16.766 13.844 3.664 1 88 17 ILE B N 1
ATOM 2400 C CA . ILE B 1 17 ? 15.797 14.883 3.342 1 88 17 ILE B CA 1
ATOM 2401 C C . ILE B 1 17 ? 15.297 15.539 4.629 1 88 17 ILE B C 1
ATOM 2403 O O . ILE B 1 17 ? 15.18 16.766 4.707 1 88 17 ILE B O 1
ATOM 2407 N N . GLY B 1 18 ? 15.102 14.719 5.68 1 93.38 18 GLY B N 1
ATOM 2408 C CA . GLY B 1 18 ? 14.586 15.234 6.941 1 93.38 18 GLY B CA 1
ATOM 2409 C C . GLY B 1 18 ? 15.5 16.25 7.594 1 93.38 18 GLY B C 1
ATOM 2410 O O . GLY B 1 18 ? 15.047 17.297 8.055 1 93.38 18 GLY B O 1
ATOM 2411 N N . LYS B 1 19 ? 16.75 15.906 7.641 1 93.5 19 LYS B N 1
ATOM 2412 C CA . LYS B 1 19 ? 17.734 16.828 8.219 1 93.5 19 LYS B CA 1
ATOM 2413 C C . LYS B 1 19 ? 17.812 18.125 7.41 1 93.5 19 LYS B C 1
ATOM 2415 O O . LYS B 1 19 ? 17.828 19.203 7.98 1 93.5 19 LYS B O 1
ATOM 2420 N N . SER B 1 20 ? 17.875 18 6.117 1 93.5 20 SER B N 1
ATOM 2421 C CA . SER B 1 20 ? 17.953 19.156 5.23 1 93.5 20 SER B CA 1
ATOM 2422 C C . SER B 1 20 ? 16.75 20.062 5.395 1 93.5 20 SER B C 1
ATOM 2424 O O . SER B 1 20 ? 16.891 21.281 5.477 1 93.5 20 SER B O 1
ATOM 2426 N N . LEU B 1 21 ? 15.617 19.469 5.48 1 94.75 21 LEU B N 1
ATOM 2427 C CA . LEU B 1 21 ? 14.383 20.234 5.66 1 94.75 21 LEU B CA 1
ATOM 2428 C C . LEU B 1 21 ? 14.359 20.906 7.027 1 94.75 21 LEU B C 1
ATOM 2430 O O . LEU B 1 21 ? 13.93 22.062 7.145 1 94.75 21 LEU B O 1
ATOM 2434 N N . SER B 1 22 ? 14.812 20.156 8.016 1 96.69 22 SER B N 1
ATOM 2435 C CA . SER B 1 22 ? 14.875 20.734 9.359 1 96.69 22 SER B CA 1
ATOM 2436 C C . SER B 1 22 ? 15.695 22.016 9.375 1 96.69 22 SER B C 1
ATOM 2438 O O . SER B 1 22 ? 15.258 23.031 9.898 1 96.69 22 SER B O 1
ATOM 2440 N N . LYS B 1 23 ? 16.844 21.953 8.781 1 96 23 LYS B N 1
ATOM 2441 C CA . LYS B 1 23 ? 17.75 23.109 8.734 1 96 23 LYS B CA 1
ATOM 2442 C C . LYS B 1 23 ? 17.109 24.266 7.953 1 96 23 LYS B C 1
ATOM 2444 O O . LYS B 1 23 ? 17.172 25.422 8.391 1 96 23 LYS B O 1
ATOM 2449 N N . ALA B 1 24 ? 16.516 23.953 6.832 1 94.69 24 ALA B N 1
ATOM 2450 C CA . ALA B 1 24 ? 15.914 24.984 5.984 1 94.69 24 ALA B CA 1
ATOM 2451 C C . ALA B 1 24 ? 14.773 25.688 6.711 1 94.69 24 ALA B C 1
ATOM 2453 O O . ALA B 1 24 ? 14.734 26.922 6.742 1 94.69 24 ALA B O 1
ATOM 2454 N N . PHE B 1 25 ? 13.883 24.922 7.312 1 95.69 25 PHE B N 1
ATOM 2455 C CA . PHE B 1 25 ? 12.766 25.516 8.047 1 95.69 25 PHE B CA 1
ATOM 2456 C C . PHE B 1 25 ? 13.266 26.375 9.195 1 95.69 25 PHE B C 1
ATOM 2458 O O . PHE B 1 25 ? 12.734 27.469 9.438 1 95.69 25 PHE B O 1
ATOM 2465 N N . TYR B 1 26 ? 14.266 25.875 9.891 1 95.5 26 TYR B N 1
ATOM 2466 C CA . TYR B 1 26 ? 14.852 26.625 10.992 1 95.5 26 TYR B CA 1
ATOM 2467 C C . TYR B 1 26 ? 15.43 27.938 10.508 1 95.5 26 TYR B C 1
ATOM 2469 O O . TYR B 1 26 ? 15.195 28.984 11.117 1 95.5 26 TYR B O 1
ATOM 2477 N N . GLU B 1 27 ? 16.156 27.891 9.414 1 93.62 27 GLU B N 1
ATOM 2478 C CA . GLU B 1 27 ? 16.781 29.078 8.836 1 93.62 27 GLU B CA 1
ATOM 2479 C C . GLU B 1 27 ? 15.727 30.094 8.414 1 93.62 27 GLU B C 1
ATOM 2481 O O . GLU B 1 27 ? 15.977 31.312 8.461 1 93.62 27 GLU B O 1
ATOM 2486 N N . TYR B 1 28 ? 14.578 29.688 8.023 1 93 28 TYR B N 1
ATOM 2487 C CA . TYR B 1 28 ? 13.5 30.578 7.594 1 93 28 TYR B CA 1
ATOM 2488 C C . TYR B 1 28 ? 12.703 31.094 8.789 1 93 28 TYR B C 1
ATOM 2490 O O . TYR B 1 28 ? 11.742 31.859 8.617 1 93 28 TYR B O 1
ATOM 2498 N N . GLY B 1 29 ? 13.008 30.609 10.031 1 92.88 29 GLY B N 1
ATOM 2499 C CA . GLY B 1 29 ? 12.445 31.203 11.234 1 92.88 29 GLY B CA 1
ATOM 2500 C C . GLY B 1 29 ? 11.312 30.391 11.828 1 92.88 29 GLY B C 1
ATOM 2501 O O . GLY B 1 29 ? 10.648 30.828 12.766 1 92.88 29 GLY B O 1
ATOM 2502 N N . PHE B 1 30 ? 11.047 29.156 11.305 1 95.31 30 PHE B N 1
ATOM 2503 C CA . PHE B 1 30 ? 10.008 28.297 11.867 1 95.31 30 PHE B CA 1
ATOM 2504 C C . PHE B 1 30 ? 10.461 27.703 13.188 1 95.31 30 PHE B C 1
ATOM 2506 O O . PHE B 1 30 ? 11.664 27.594 13.453 1 95.31 30 PHE B O 1
ATOM 2513 N N . LYS B 1 31 ? 9.547 27.469 14.008 1 96.69 31 LYS B N 1
ATOM 2514 C CA . LYS B 1 31 ? 9.805 26.594 15.148 1 96.69 31 LYS B CA 1
ATOM 2515 C C . LYS B 1 31 ? 9.789 25.125 14.734 1 96.69 31 LYS B C 1
ATOM 2517 O O . LYS B 1 31 ? 8.719 24.547 14.539 1 96.69 31 LYS B O 1
ATOM 2522 N N . VAL B 1 32 ? 10.953 24.547 14.68 1 97.69 32 VAL B N 1
ATOM 2523 C CA . VAL B 1 32 ? 11.086 23.234 14.07 1 97.69 32 VAL B CA 1
ATOM 2524 C C . VAL B 1 32 ? 11.211 22.172 15.156 1 97.69 32 VAL B C 1
ATOM 2526 O O . VAL B 1 32 ? 12.008 22.312 16.094 1 97.69 32 VAL B O 1
ATOM 2529 N N . TYR B 1 33 ? 10.422 21.188 15.078 1 98.19 33 TYR B N 1
ATOM 2530 C CA . TYR B 1 33 ? 10.594 19.953 15.836 1 98.19 33 TYR B CA 1
ATOM 2531 C C . TYR B 1 33 ? 11.016 18.812 14.922 1 98.19 33 TYR B C 1
ATOM 2533 O O . TYR B 1 33 ? 10.188 18.234 14.227 1 98.19 33 TYR B O 1
ATOM 2541 N N . SER B 1 34 ? 12.297 18.516 14.969 1 98.06 34 SER B N 1
ATOM 2542 C CA . SER B 1 34 ? 12.836 17.375 14.25 1 98.06 34 SER B CA 1
ATOM 2543 C C . SER B 1 34 ? 12.695 16.094 15.062 1 98.06 34 SER B C 1
ATOM 2545 O O . SER B 1 34 ? 12.953 16.078 16.266 1 98.06 34 SER B O 1
ATOM 2547 N N . SER B 1 35 ? 12.305 15.016 14.406 1 97.69 35 SER B N 1
ATOM 2548 C CA . SER B 1 35 ? 12.055 13.82 15.203 1 97.69 35 SER B CA 1
ATOM 2549 C C . SER B 1 35 ? 12.719 12.594 14.586 1 97.69 35 SER B C 1
ATOM 2551 O O . SER B 1 35 ? 12.93 12.539 13.375 1 97.69 35 SER B O 1
ATOM 2553 N N . SER B 1 36 ? 13.102 11.672 15.375 1 95.25 36 SER B N 1
ATOM 2554 C CA . SER B 1 36 ? 13.633 10.359 15.031 1 95.25 36 SER B CA 1
ATOM 2555 C C . SER B 1 36 ? 13.484 9.375 16.188 1 95.25 36 SER B C 1
ATOM 2557 O O . SER B 1 36 ? 13.148 9.773 17.312 1 95.25 36 SER B O 1
ATOM 2559 N N . ARG B 1 37 ? 13.703 8.156 15.883 1 90.38 37 ARG B N 1
ATOM 2560 C CA . ARG B 1 37 ? 13.633 7.133 16.922 1 90.38 37 ARG B CA 1
ATOM 2561 C C . ARG B 1 37 ? 14.781 7.27 17.906 1 90.38 37 ARG B C 1
ATOM 2563 O O . ARG B 1 37 ? 14.656 6.895 19.078 1 90.38 37 ARG B O 1
ATOM 2570 N N . ASN B 1 38 ? 15.875 7.766 17.391 1 90.81 38 ASN B N 1
ATOM 2571 C CA . ASN B 1 38 ? 17.078 7.945 18.188 1 90.81 38 ASN B CA 1
ATOM 2572 C C . ASN B 1 38 ? 17.484 9.414 18.281 1 90.81 38 ASN B C 1
ATOM 2574 O O . ASN B 1 38 ? 17.938 10 17.297 1 90.81 38 ASN B O 1
ATOM 2578 N N . LEU B 1 39 ? 17.438 9.906 19.5 1 93.25 39 LEU B N 1
ATOM 2579 C CA . LEU B 1 39 ? 17.734 11.32 19.703 1 93.25 39 LEU B CA 1
ATOM 2580 C C . LEU B 1 39 ? 19.188 11.633 19.328 1 93.25 39 LEU B C 1
ATOM 2582 O O . LEU B 1 39 ? 19.469 12.711 18.797 1 93.25 39 LEU B O 1
ATOM 2586 N N . GLU B 1 40 ? 20.062 10.688 19.547 1 92.56 40 GLU B N 1
ATOM 2587 C CA . GLU B 1 40 ? 21.484 10.898 19.312 1 92.56 40 GLU B CA 1
ATOM 2588 C C . GLU B 1 40 ? 21.781 11.102 17.828 1 92.56 40 GLU B C 1
ATOM 2590 O O . GLU B 1 40 ? 22.75 11.758 17.453 1 92.56 40 GLU B O 1
ATOM 2595 N N . SER B 1 41 ? 20.922 10.562 17.016 1 91.69 41 SER B N 1
ATOM 2596 C CA . SER B 1 41 ? 21.109 10.688 15.578 1 91.69 41 SER B CA 1
ATOM 2597 C C . SER B 1 41 ? 20.859 12.117 15.109 1 91.69 41 SER B C 1
ATOM 2599 O O . SER B 1 41 ? 21.188 12.469 13.977 1 91.69 41 SER B O 1
ATOM 2601 N N . MET B 1 42 ? 20.328 12.977 16.047 1 95.38 42 MET B N 1
ATOM 2602 C CA . MET B 1 42 ? 19.969 14.344 15.672 1 95.38 42 MET B CA 1
ATOM 2603 C C . MET B 1 42 ? 20.828 15.352 16.422 1 95.38 42 MET B C 1
ATOM 2605 O O . MET B 1 42 ? 20.438 16.516 16.562 1 95.38 42 MET B O 1
ATOM 2609 N N . ASN B 1 43 ? 21.906 14.945 16.922 1 95.31 43 ASN B N 1
ATOM 2610 C CA . ASN B 1 43 ? 22.781 15.805 17.703 1 95.31 43 ASN B CA 1
ATOM 2611 C C . ASN B 1 43 ? 23.172 17.062 16.938 1 95.31 43 ASN B C 1
ATOM 2613 O O . ASN B 1 43 ? 23.25 18.156 17.516 1 95.31 43 ASN B O 1
ATOM 2617 N N . GLU B 1 44 ? 23.469 16.891 15.711 1 94.56 44 GLU B N 1
ATOM 2618 C CA . GLU B 1 44 ? 23.828 18.047 14.891 1 94.56 44 GLU B CA 1
ATOM 2619 C C . GLU B 1 44 ? 22.719 19.078 14.867 1 94.56 44 GLU B C 1
ATOM 2621 O O . GLU B 1 44 ? 22.969 20.281 14.984 1 94.56 44 GLU B O 1
ATOM 2626 N N . LEU B 1 45 ? 21.516 18.609 14.727 1 96.5 45 LEU B N 1
ATOM 2627 C CA . LEU B 1 45 ? 20.359 19.516 14.688 1 96.5 45 LEU B CA 1
ATOM 2628 C C . LEU B 1 45 ? 20.156 20.203 16.031 1 96.5 45 LEU B C 1
ATOM 2630 O O . LEU B 1 45 ? 19.922 21.406 16.078 1 96.5 45 LEU B O 1
ATOM 2634 N N . SER B 1 46 ? 20.25 19.391 17.047 1 96.31 46 SER B N 1
ATOM 2635 C CA . SER B 1 46 ? 20.094 19.969 18.375 1 96.31 46 SER B CA 1
ATOM 2636 C C . SER B 1 46 ? 21.172 21.016 18.656 1 96.31 46 SER B C 1
ATOM 2638 O O . SER B 1 46 ? 20.906 22.031 19.297 1 96.31 46 SER B O 1
ATOM 2640 N N . SER B 1 47 ? 22.359 20.766 18.219 1 96.12 47 SER B N 1
ATOM 2641 C CA . SER B 1 47 ? 23.469 21.688 18.422 1 96.12 47 SER B CA 1
ATOM 2642 C C . SER B 1 47 ? 23.25 23.016 17.703 1 96.12 47 SER B C 1
ATOM 2644 O O . SER B 1 47 ? 23.797 24.047 18.078 1 96.12 47 SER B O 1
ATOM 2646 N N . MET B 1 48 ? 22.422 23.031 16.703 1 95.69 48 MET B N 1
ATOM 2647 C CA . MET B 1 48 ? 22.109 24.219 15.914 1 95.69 48 MET B CA 1
ATOM 2648 C C . MET B 1 48 ? 20.969 25.016 16.562 1 95.69 48 MET B C 1
ATOM 2650 O O . MET B 1 48 ? 20.625 26.094 16.094 1 95.69 48 MET B O 1
ATOM 2654 N N . GLY B 1 49 ? 20.359 24.406 17.609 1 95.44 49 GLY B N 1
ATOM 2655 C CA . GLY B 1 49 ? 19.266 25.078 18.281 1 95.44 49 GLY B CA 1
ATOM 2656 C C . GLY B 1 49 ? 17.906 24.594 17.828 1 95.44 49 GLY B C 1
ATOM 2657 O O . GLY B 1 49 ? 16.875 25.125 18.25 1 95.44 49 GLY B O 1
ATOM 2658 N N . ILE B 1 50 ? 17.906 23.594 16.969 1 97.06 50 ILE B N 1
ATOM 2659 C CA . ILE B 1 50 ? 16.641 23.016 16.484 1 97.06 50 ILE B CA 1
ATOM 2660 C C . ILE B 1 50 ? 16.094 22.047 17.531 1 97.06 50 ILE B C 1
ATOM 2662 O O . ILE B 1 50 ? 16.828 21.219 18.078 1 97.06 50 ILE B O 1
ATOM 2666 N N . ASN B 1 51 ? 14.812 22.188 17.844 1 97.38 51 ASN B N 1
ATOM 2667 C CA . ASN B 1 51 ? 14.203 21.25 18.766 1 97.38 51 ASN B CA 1
ATOM 2668 C C . ASN B 1 51 ? 14.211 19.828 18.203 1 97.38 51 ASN B C 1
ATOM 2670 O O . ASN B 1 51 ? 13.945 19.625 17.031 1 97.38 51 ASN B O 1
ATOM 2674 N N . THR B 1 52 ? 14.633 18.906 19.078 1 97.69 52 THR B N 1
ATOM 2675 C CA . THR B 1 52 ? 14.57 17.5 18.719 1 97.69 52 THR B CA 1
ATOM 2676 C C . THR B 1 52 ? 13.633 16.734 19.656 1 97.69 52 THR B C 1
ATOM 2678 O O . THR B 1 52 ? 13.539 17.062 20.844 1 97.69 52 THR B O 1
ATOM 2681 N N . ILE B 1 53 ? 12.938 15.766 19.094 1 97.81 53 ILE B N 1
ATOM 2682 C CA . ILE B 1 53 ? 11.992 15 19.906 1 97.81 53 ILE B CA 1
ATOM 2683 C C . ILE B 1 53 ? 11.992 13.539 19.453 1 97.81 53 ILE B C 1
ATOM 2685 O O . ILE B 1 53 ? 12.117 13.258 18.25 1 97.81 53 ILE B O 1
ATOM 2689 N N . ARG B 1 54 ? 11.883 12.672 20.406 1 97.31 54 ARG B N 1
ATOM 2690 C CA . ARG B 1 54 ? 11.805 11.25 20.078 1 97.31 54 ARG B CA 1
ATOM 2691 C C . ARG B 1 54 ? 10.438 10.898 19.5 1 97.31 54 ARG B C 1
ATOM 2693 O O . ARG B 1 54 ? 9.406 11.219 20.094 1 97.31 54 ARG B O 1
ATOM 2700 N N . LEU B 1 55 ? 10.445 10.32 18.375 1 97.19 55 LEU B N 1
ATOM 2701 C CA . LEU B 1 55 ? 9.219 9.867 17.719 1 97.19 55 LEU B CA 1
ATOM 2702 C C . LEU B 1 55 ? 9.492 8.656 16.828 1 97.19 55 LEU B C 1
ATOM 2704 O O . LEU B 1 55 ? 10.242 8.758 15.859 1 97.19 55 LEU B O 1
ATOM 2708 N N . ASP B 1 56 ? 9.016 7.551 17.281 1 96.94 56 ASP B N 1
ATOM 2709 C CA . ASP B 1 56 ? 9 6.34 16.453 1 96.94 56 ASP B CA 1
ATOM 2710 C C . ASP B 1 56 ? 7.648 6.172 15.758 1 96.94 56 ASP B C 1
ATOM 2712 O O . ASP B 1 56 ? 6.641 5.883 16.406 1 96.94 56 ASP B O 1
ATOM 2716 N N . VAL B 1 57 ? 7.707 6.277 14.43 1 95.88 57 VAL B N 1
ATOM 2717 C CA . VAL B 1 57 ? 6.461 6.289 13.672 1 95.88 57 VAL B CA 1
ATOM 2718 C C . VAL B 1 57 ? 5.793 4.918 13.758 1 95.88 57 VAL B C 1
ATOM 2720 O O . VAL B 1 57 ? 4.613 4.773 13.422 1 95.88 57 VAL B O 1
ATOM 2723 N N . LYS B 1 58 ? 6.523 3.891 14.211 1 94.38 58 LYS B N 1
ATOM 2724 C CA . LYS B 1 58 ? 5.961 2.547 14.328 1 94.38 58 LYS B CA 1
ATOM 2725 C C . LYS B 1 58 ? 5.285 2.344 15.68 1 94.38 58 LYS B C 1
ATOM 2727 O O . LYS B 1 58 ? 4.66 1.309 15.914 1 94.38 58 LYS B O 1
ATOM 2732 N N . ASP B 1 59 ? 5.449 3.307 16.516 1 95.62 59 ASP B N 1
ATOM 2733 C CA . ASP B 1 59 ? 4.938 3.199 17.875 1 95.62 59 ASP B CA 1
ATOM 2734 C C . ASP B 1 59 ? 3.887 4.273 18.156 1 95.62 59 ASP B C 1
ATOM 2736 O O . ASP B 1 59 ? 4.223 5.449 18.328 1 95.62 59 ASP B O 1
ATOM 2740 N N . LYS B 1 60 ? 2.656 3.791 18.328 1 94.75 60 LYS B N 1
ATOM 2741 C CA . LYS B 1 60 ? 1.528 4.695 18.531 1 94.75 60 LYS B CA 1
ATOM 2742 C C . LYS B 1 60 ? 1.748 5.59 19.75 1 94.75 60 LYS B C 1
ATOM 2744 O O . LYS B 1 60 ? 1.502 6.793 19.688 1 94.75 60 LYS B O 1
ATOM 2749 N N . LEU B 1 61 ? 2.168 5.035 20.781 1 96.06 61 LEU B N 1
ATOM 2750 C CA . LEU B 1 61 ? 2.367 5.793 22.016 1 96.06 61 LEU B CA 1
ATOM 2751 C C . LEU B 1 61 ? 3.475 6.828 21.844 1 96.06 61 LEU B C 1
ATOM 2753 O O . LEU B 1 61 ? 3.389 7.93 22.375 1 96.06 61 LEU B O 1
ATOM 2757 N N . SER B 1 62 ? 4.531 6.465 21.109 1 97.62 62 SER B N 1
ATOM 2758 C CA . SER B 1 62 ? 5.613 7.398 20.812 1 97.62 62 SER B CA 1
ATOM 2759 C C . SER B 1 62 ? 5.105 8.594 20.016 1 97.62 62 SER B C 1
ATOM 2761 O O . SER B 1 62 ? 5.457 9.734 20.312 1 97.62 62 SER B O 1
ATOM 2763 N N . ILE B 1 63 ? 4.234 8.375 19.094 1 97.56 63 ILE B N 1
ATOM 2764 C CA . ILE B 1 63 ? 3.648 9.414 18.25 1 97.56 63 ILE B CA 1
ATOM 2765 C C . ILE B 1 63 ? 2.803 10.352 19.109 1 97.56 63 ILE B C 1
ATOM 2767 O O . ILE B 1 63 ? 2.971 11.578 19.062 1 97.56 63 ILE B O 1
ATOM 2771 N N . GLU B 1 64 ? 1.944 9.742 19.891 1 97.19 64 GLU B N 1
ATOM 2772 C CA . GLU B 1 64 ? 1.041 10.516 20.734 1 97.19 64 GLU B CA 1
ATOM 2773 C C . GLU B 1 64 ? 1.818 11.398 21.703 1 97.19 64 GLU B C 1
ATOM 2775 O O . GLU B 1 64 ? 1.496 12.578 21.875 1 97.19 64 GLU B O 1
ATOM 2780 N N . SER B 1 65 ? 2.807 10.82 22.281 1 97.88 65 SER B N 1
ATOM 2781 C CA . SER B 1 65 ? 3.619 11.547 23.25 1 97.88 65 SER B CA 1
ATOM 2782 C C . SER B 1 65 ? 4.324 12.734 22.609 1 97.88 65 SER B C 1
ATOM 2784 O O . SER B 1 65 ? 4.332 13.836 23.172 1 97.88 65 SER B O 1
ATOM 2786 N N . ALA B 1 66 ? 4.898 12.547 21.469 1 98.12 66 ALA B N 1
ATOM 2787 C CA . ALA B 1 66 ? 5.609 13.609 20.766 1 98.12 66 ALA B CA 1
ATOM 2788 C C . ALA B 1 66 ? 4.664 14.734 20.359 1 98.12 66 ALA B C 1
ATOM 2790 O O . ALA B 1 66 ? 4.957 15.914 20.594 1 98.12 66 ALA B O 1
ATOM 2791 N N . VAL B 1 67 ? 3.518 14.391 19.781 1 98.19 67 VAL B N 1
ATOM 2792 C CA . VAL B 1 67 ? 2.545 15.375 19.312 1 98.19 67 VAL B CA 1
ATOM 2793 C C . VAL B 1 67 ? 1.987 16.141 20.516 1 98.19 67 VAL B C 1
ATOM 2795 O O . VAL B 1 67 ? 1.9 17.375 20.484 1 98.19 67 VAL B O 1
ATOM 2798 N N . ASN B 1 68 ? 1.682 15.391 21.547 1 97.88 68 ASN B N 1
ATOM 2799 C CA . ASN B 1 68 ? 1.154 16.031 22.75 1 97.88 68 ASN B CA 1
ATOM 2800 C C . ASN B 1 68 ? 2.16 17 23.344 1 97.88 68 ASN B C 1
ATOM 2802 O O . ASN B 1 68 ? 1.783 18.078 23.812 1 97.88 68 ASN B O 1
ATOM 2806 N N . GLN B 1 69 ? 3.359 16.625 23.375 1 98.06 69 GLN B N 1
ATOM 2807 C CA . GLN B 1 69 ? 4.402 17.5 23.906 1 98.06 69 GLN B CA 1
ATOM 2808 C C . GLN B 1 69 ? 4.5 18.797 23.094 1 98.06 69 GLN B C 1
ATOM 2810 O O . GLN B 1 69 ? 4.621 19.875 23.656 1 98.06 69 GLN B O 1
ATOM 2815 N N . ILE B 1 70 ? 4.449 18.688 21.797 1 98.19 70 ILE B N 1
ATOM 2816 C CA . ILE B 1 70 ? 4.535 19.859 20.938 1 98.19 70 ILE B CA 1
ATOM 2817 C C . ILE B 1 70 ? 3.318 20.766 21.156 1 98.19 70 ILE B C 1
ATOM 2819 O O . ILE B 1 70 ? 3.451 21.984 21.266 1 98.19 70 ILE B O 1
ATOM 2823 N N . ILE B 1 71 ? 2.178 20.109 21.234 1 97.62 71 ILE B N 1
ATOM 2824 C CA . ILE B 1 71 ? 0.947 20.875 21.438 1 97.62 71 ILE B CA 1
ATOM 2825 C C . ILE B 1 71 ? 1 21.578 22.781 1 97.62 71 ILE B C 1
ATOM 2827 O O . ILE B 1 71 ? 0.587 22.734 22.906 1 97.62 71 ILE B O 1
ATOM 2831 N N . LYS B 1 72 ? 1.466 20.875 23.75 1 97.31 72 LYS B N 1
ATOM 2832 C CA . LYS B 1 72 ? 1.603 21.484 25.078 1 97.31 72 LYS B CA 1
ATOM 2833 C C . LYS B 1 72 ? 2.549 22.688 25.047 1 97.31 72 LYS B C 1
ATOM 2835 O O . LYS B 1 72 ? 2.27 23.719 25.641 1 97.31 72 LYS B O 1
ATOM 2840 N N . ASN B 1 73 ? 3.609 22.594 24.328 1 96.81 73 ASN B N 1
ATOM 2841 C CA . ASN B 1 73 ? 4.656 23.609 24.312 1 96.81 73 ASN B CA 1
ATOM 2842 C C . ASN B 1 73 ? 4.277 24.781 23.391 1 96.81 73 ASN B C 1
ATOM 2844 O O . ASN B 1 73 ? 4.574 25.938 23.703 1 96.81 73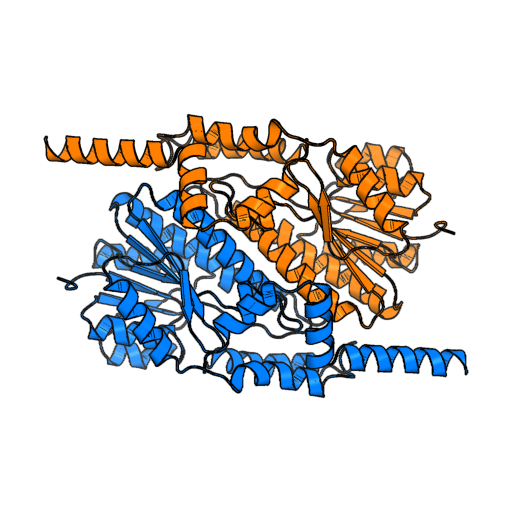 ASN B O 1
ATOM 2848 N N . GLU B 1 74 ? 3.674 24.438 22.234 1 96.69 74 GLU B N 1
ATOM 2849 C CA . GLU B 1 74 ? 3.531 25.453 21.203 1 96.69 74 GLU B CA 1
ATOM 2850 C C . GLU B 1 74 ? 2.064 25.797 20.969 1 96.69 74 GLU B C 1
ATOM 2852 O O . GLU B 1 74 ? 1.753 26.797 20.328 1 96.69 74 GLU B O 1
ATOM 2857 N N . GLY B 1 75 ? 1.145 24.891 21.406 1 95.88 75 GLY B N 1
ATOM 2858 C CA . GLY B 1 75 ? -0.284 25.109 21.234 1 95.88 75 GLY B CA 1
ATOM 2859 C C . GLY B 1 75 ? -0.808 24.641 19.891 1 95.88 75 GLY B C 1
ATOM 2860 O O . GLY B 1 75 ? -2.02 24.531 19.703 1 95.88 75 GLY B O 1
ATOM 2861 N N . LYS B 1 76 ? 0.147 24.375 18.969 1 95.69 76 LYS B N 1
ATOM 2862 C CA . LYS B 1 76 ? -0.291 24.031 17.609 1 95.69 76 LYS B CA 1
ATOM 2863 C C . LYS B 1 76 ? 0.822 23.344 16.828 1 95.69 76 LYS B C 1
ATOM 2865 O O . LYS B 1 76 ? 1.976 23.328 17.266 1 95.69 76 LYS B O 1
ATOM 2870 N N . ILE B 1 77 ? 0.464 22.703 15.781 1 97.56 77 ILE B N 1
ATOM 2871 C CA . ILE B 1 77 ? 1.336 22.25 14.695 1 97.56 77 ILE B CA 1
ATOM 2872 C C . ILE B 1 77 ? 0.807 22.766 13.359 1 97.56 77 ILE B C 1
ATOM 2874 O O . ILE B 1 77 ? -0.294 22.406 12.938 1 97.56 77 ILE B O 1
ATOM 2878 N N . ASP B 1 78 ? 1.588 23.578 12.727 1 97.12 78 ASP B N 1
ATOM 2879 C CA . ASP B 1 78 ? 1.133 24.219 11.5 1 97.12 78 ASP B CA 1
ATOM 2880 C C . ASP B 1 78 ? 1.459 23.359 10.273 1 97.12 78 ASP B C 1
ATOM 2882 O O . ASP B 1 78 ? 0.717 23.375 9.289 1 97.12 78 ASP B O 1
ATOM 2886 N N . ILE B 1 79 ? 2.604 22.719 10.305 1 97.75 79 ILE B N 1
ATOM 2887 C CA . ILE B 1 79 ? 3.072 21.922 9.18 1 97.75 79 ILE B CA 1
ATOM 2888 C C . ILE B 1 79 ? 3.57 20.562 9.672 1 97.75 79 ILE B C 1
ATOM 2890 O O . ILE B 1 79 ? 4.332 20.5 10.633 1 97.75 79 ILE B O 1
ATOM 2894 N N . LEU B 1 80 ? 3.049 19.531 9.125 1 98.38 80 LEU B N 1
ATOM 2895 C CA . LEU B 1 80 ? 3.57 18.188 9.32 1 98.38 80 LEU B CA 1
ATOM 2896 C C . LEU B 1 80 ? 4.281 17.688 8.07 1 98.38 80 LEU B C 1
ATOM 2898 O O . LEU B 1 80 ? 3.707 17.703 6.977 1 98.38 80 LEU B O 1
ATOM 2902 N N . ILE B 1 81 ? 5.531 17.328 8.211 1 97.88 81 ILE B N 1
ATOM 2903 C CA . ILE B 1 81 ? 6.266 16.703 7.117 1 97.88 81 ILE B CA 1
ATOM 2904 C C . ILE B 1 81 ? 6.539 15.242 7.457 1 97.88 81 ILE B C 1
ATOM 2906 O O . ILE B 1 81 ? 7.375 14.938 8.312 1 97.88 81 ILE B O 1
ATOM 2910 N N . ASN B 1 82 ? 5.773 14.414 6.832 1 97.12 82 ASN B N 1
ATOM 2911 C CA . ASN B 1 82 ? 6.023 12.984 6.926 1 97.12 82 ASN B CA 1
ATOM 2912 C C . ASN B 1 82 ? 7.176 12.555 6.02 1 97.12 82 ASN B C 1
ATOM 2914 O O . ASN B 1 82 ? 6.969 12.266 4.84 1 97.12 82 ASN B O 1
ATOM 2918 N N . ASN B 1 83 ? 8.312 12.414 6.637 1 94.31 83 ASN B N 1
ATOM 2919 C CA . ASN B 1 83 ? 9.523 12.109 5.883 1 94.31 83 ASN B CA 1
ATOM 2920 C C . ASN B 1 83 ? 10.086 10.742 6.266 1 94.31 83 ASN B C 1
ATOM 2922 O O . ASN B 1 83 ? 10.844 10.141 5.496 1 94.31 83 ASN B O 1
ATOM 2926 N N . ALA B 1 84 ? 9.703 10.297 7.469 1 91.62 84 ALA B N 1
ATOM 2927 C CA . ALA B 1 84 ? 10.211 9.008 7.922 1 91.62 84 ALA B CA 1
ATOM 2928 C C . ALA B 1 84 ? 9.906 7.91 6.906 1 91.62 84 ALA B C 1
ATOM 2930 O O . ALA B 1 84 ? 8.781 7.816 6.406 1 91.62 84 ALA B O 1
ATOM 2931 N N . GLY B 1 85 ? 10.867 7.145 6.574 1 87.44 85 GLY B N 1
ATOM 2932 C CA . GLY B 1 85 ? 10.727 6.051 5.625 1 87.44 85 GLY B CA 1
ATOM 2933 C C . GLY B 1 85 ? 11.984 5.223 5.473 1 87.44 85 GLY B C 1
ATOM 2934 O O . GLY B 1 85 ? 13.07 5.66 5.855 1 87.44 85 GLY B O 1
ATOM 2935 N N . ILE B 1 86 ? 11.805 4.055 5.023 1 85.31 86 ILE B N 1
ATOM 2936 C CA . ILE B 1 86 ? 12.938 3.178 4.777 1 85.31 86 ILE B CA 1
ATOM 2937 C C . ILE B 1 86 ? 12.836 2.576 3.377 1 85.31 86 ILE B C 1
ATOM 2939 O O . ILE B 1 86 ? 11.734 2.389 2.855 1 85.31 86 ILE B O 1
ATOM 2943 N N . SER B 1 87 ? 13.961 2.398 2.818 1 81.38 87 SER B N 1
ATOM 2944 C CA . SER B 1 87 ? 14.023 1.719 1.529 1 81.38 87 SER B CA 1
ATOM 2945 C C . SER B 1 87 ? 14.18 0.212 1.705 1 81.38 87 SER B C 1
ATOM 2947 O O . SER B 1 87 ? 14.5 -0.261 2.797 1 81.38 87 SER B O 1
ATOM 2949 N N . SER B 1 88 ? 13.773 -0.477 0.681 1 80.88 88 SER B N 1
ATOM 2950 C CA . SER B 1 88 ? 13.938 -1.927 0.687 1 80.88 88 SER B CA 1
ATOM 2951 C C . SER B 1 88 ? 14.242 -2.453 -0.712 1 80.88 88 SER B C 1
ATOM 2953 O O . SER B 1 88 ? 13.469 -2.229 -1.646 1 80.88 88 SER B O 1
ATOM 2955 N N . PHE B 1 89 ? 15.422 -3.018 -0.791 1 78.31 89 PHE B N 1
ATOM 2956 C CA . PHE B 1 89 ? 15.789 -3.758 -1.991 1 78.31 89 PH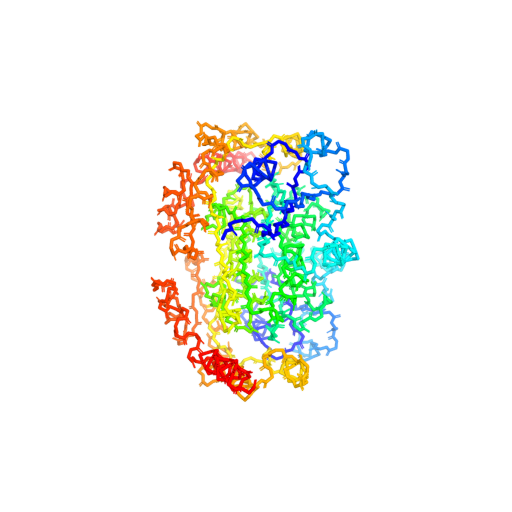E B CA 1
ATOM 2957 C C . PHE B 1 89 ? 15.906 -5.246 -1.695 1 78.31 89 PHE B C 1
ATOM 2959 O O . PHE B 1 89 ? 16.672 -5.652 -0.814 1 78.31 89 PHE B O 1
ATOM 2966 N N . ASN B 1 90 ? 15.086 -5.965 -2.334 1 79 90 ASN B N 1
ATOM 2967 C CA . ASN B 1 90 ? 15.133 -7.406 -2.107 1 79 90 ASN B CA 1
ATOM 2968 C C . ASN B 1 90 ? 14.375 -8.172 -3.188 1 79 90 ASN B C 1
ATOM 2970 O O . ASN B 1 90 ? 13.5 -7.613 -3.848 1 79 90 ASN B O 1
ATOM 2974 N N . THR B 1 91 ? 15.031 -9.375 -3.389 1 79.38 91 THR B N 1
ATOM 2975 C CA . THR B 1 91 ? 14.148 -10.32 -4.066 1 79.38 91 THR B CA 1
ATOM 2976 C C . THR B 1 91 ? 13.031 -10.773 -3.137 1 79.38 91 THR B C 1
ATOM 2978 O O . THR B 1 91 ? 13.281 -11.273 -2.039 1 79.38 91 THR B O 1
ATOM 2981 N N . TRP B 1 92 ? 11.875 -10.438 -3.49 1 81.12 92 TRP B N 1
ATOM 2982 C CA . TRP B 1 92 ? 10.719 -10.641 -2.627 1 81.12 92 TRP B CA 1
ATOM 2983 C C . TRP B 1 92 ? 10.648 -12.078 -2.129 1 81.12 92 TRP B C 1
ATOM 2985 O O . TRP B 1 92 ? 10.203 -12.336 -1.008 1 81.12 92 TRP B O 1
ATOM 2995 N N . ILE B 1 93 ? 11.242 -13.016 -2.848 1 86.31 93 ILE B N 1
ATOM 2996 C CA . ILE B 1 93 ? 11.188 -14.43 -2.494 1 86.31 93 ILE B CA 1
ATOM 2997 C C . ILE B 1 93 ? 12.109 -14.703 -1.306 1 86.31 93 ILE B C 1
ATOM 2999 O O . ILE B 1 93 ? 11.812 -15.547 -0.461 1 86.31 93 ILE B O 1
ATOM 3003 N N . ASP B 1 94 ? 13.141 -13.906 -1.227 1 85.25 94 ASP B N 1
ATOM 3004 C CA . ASP B 1 94 ? 14.172 -14.148 -0.225 1 85.25 94 ASP B CA 1
ATOM 3005 C C . ASP B 1 94 ? 14.023 -13.195 0.961 1 85.25 94 ASP B C 1
ATOM 3007 O O . ASP B 1 94 ? 14.766 -13.297 1.939 1 85.25 94 ASP B O 1
ATOM 3011 N N . MET B 1 95 ? 13.07 -12.359 0.897 1 84.25 95 MET B N 1
ATOM 3012 C CA . MET B 1 95 ? 12.93 -11.312 1.898 1 84.25 95 MET B CA 1
ATOM 3013 C C . MET B 1 95 ? 12.359 -11.867 3.197 1 84.25 95 MET B C 1
ATOM 3015 O O . MET B 1 95 ? 11.367 -12.602 3.182 1 84.25 95 MET B O 1
ATOM 3019 N N . PRO B 1 96 ? 13.055 -11.562 4.309 1 85 96 PRO B N 1
ATOM 3020 C CA . PRO B 1 96 ? 12.477 -11.953 5.598 1 85 96 PRO B CA 1
ATOM 3021 C C . PRO B 1 96 ? 11.164 -11.234 5.895 1 85 96 PRO B C 1
ATOM 3023 O O . PRO B 1 96 ? 10.984 -10.07 5.516 1 85 96 PRO B O 1
ATOM 3026 N N . ASP B 1 97 ? 10.273 -11.914 6.645 1 87.75 97 ASP B N 1
ATOM 3027 C CA . ASP B 1 97 ? 8.977 -11.359 6.992 1 87.75 97 ASP B CA 1
ATOM 3028 C C . ASP B 1 97 ? 9.125 -10.086 7.82 1 87.75 97 ASP B C 1
ATOM 3030 O O . ASP B 1 97 ? 8.312 -9.172 7.719 1 87.75 97 ASP B O 1
ATOM 3034 N N . GLU B 1 98 ? 10.125 -10.117 8.586 1 89.25 98 GLU B N 1
ATOM 3035 C CA . GLU B 1 98 ? 10.375 -8.953 9.43 1 89.25 98 GLU B CA 1
ATOM 3036 C C . GLU B 1 98 ? 10.586 -7.695 8.594 1 89.25 98 GLU B C 1
ATOM 3038 O O . GLU B 1 98 ? 10.133 -6.613 8.969 1 89.25 98 GLU B O 1
ATOM 3043 N N . GLU B 1 99 ? 11.219 -7.84 7.535 1 88.5 99 GLU B N 1
ATOM 3044 C CA . GLU B 1 99 ? 11.453 -6.699 6.652 1 88.5 99 GLU B CA 1
ATOM 3045 C C . GLU B 1 99 ? 10.164 -6.223 6 1 88.5 99 GLU B C 1
ATOM 3047 O O . GLU B 1 99 ? 9.945 -5.02 5.848 1 88.5 99 GLU B O 1
ATOM 3052 N N . LEU B 1 100 ? 9.406 -7.191 5.652 1 89.94 100 LEU B N 1
ATOM 3053 C CA . LEU B 1 100 ? 8.109 -6.879 5.074 1 89.94 100 LEU B CA 1
ATOM 3054 C C . LEU B 1 100 ? 7.281 -6.02 6.027 1 89.94 100 LEU B C 1
ATOM 3056 O O . LEU B 1 100 ? 6.758 -4.973 5.629 1 89.94 100 LEU B O 1
ATOM 3060 N N . GLU B 1 101 ? 7.219 -6.438 7.188 1 92.56 101 GLU B N 1
ATOM 3061 C CA . GLU B 1 101 ? 6.457 -5.715 8.203 1 92.56 101 GLU B CA 1
ATOM 3062 C C . GLU B 1 101 ? 7.062 -4.344 8.484 1 92.56 101 GLU B C 1
ATOM 3064 O O . GLU B 1 101 ? 6.34 -3.354 8.602 1 92.56 101 GLU B O 1
ATOM 3069 N N . ASP B 1 102 ? 8.344 -4.348 8.539 1 92.69 102 ASP B N 1
ATOM 3070 C CA . ASP B 1 102 ? 9.039 -3.113 8.891 1 92.69 102 ASP B CA 1
ATOM 3071 C C . ASP B 1 102 ? 8.789 -2.027 7.844 1 92.69 102 ASP B C 1
ATOM 3073 O O . ASP B 1 102 ? 8.523 -0.873 8.195 1 92.69 102 ASP B O 1
ATOM 3077 N N . VAL B 1 103 ? 8.836 -2.375 6.621 1 92.38 103 VAL B N 1
ATOM 3078 C CA . VAL B 1 103 ? 8.672 -1.427 5.523 1 92.38 103 VAL B CA 1
ATOM 3079 C C . VAL B 1 103 ? 7.262 -0.833 5.566 1 92.38 103 VAL B C 1
ATOM 3081 O O . VAL B 1 103 ? 7.098 0.388 5.531 1 92.38 103 VAL B O 1
ATOM 3084 N N . PHE B 1 104 ? 6.262 -1.617 5.738 1 93.81 104 PHE B N 1
ATOM 3085 C CA . PHE B 1 104 ? 4.887 -1.127 5.715 1 93.81 104 PHE B CA 1
ATOM 3086 C C . PHE B 1 104 ? 4.555 -0.385 7.004 1 93.81 104 PHE B C 1
ATOM 3088 O O . PHE B 1 104 ? 3.834 0.615 6.98 1 93.81 104 PHE B O 1
ATOM 3095 N N . GLN B 1 105 ? 5.102 -0.896 8.109 1 94.56 105 GLN B N 1
ATOM 3096 C CA . GLN B 1 105 ? 4.875 -0.224 9.383 1 94.56 105 GLN B CA 1
ATOM 3097 C C . GLN B 1 105 ? 5.469 1.184 9.375 1 94.56 105 GLN B C 1
ATOM 3099 O O . GLN B 1 105 ? 4.887 2.109 9.945 1 94.56 105 GLN B O 1
ATOM 3104 N N . THR B 1 106 ? 6.57 1.353 8.758 1 94 106 THR B N 1
ATOM 3105 C CA . THR B 1 106 ? 7.27 2.631 8.75 1 94 106 THR B CA 1
ATOM 3106 C C . THR B 1 106 ? 6.723 3.545 7.66 1 94 106 THR B C 1
ATOM 3108 O O . THR B 1 106 ? 6.273 4.656 7.941 1 94 106 THR B O 1
ATOM 3111 N N . ASN B 1 107 ? 6.645 3.021 6.422 1 93.25 107 ASN B N 1
ATOM 3112 C CA . ASN B 1 107 ? 6.383 3.848 5.246 1 93.25 107 ASN B CA 1
ATOM 3113 C C . ASN B 1 107 ? 4.898 4.156 5.098 1 93.25 107 ASN B C 1
ATOM 3115 O O . ASN B 1 107 ? 4.527 5.145 4.465 1 93.25 107 ASN B O 1
ATOM 3119 N N . THR B 1 108 ? 4.051 3.264 5.641 1 93.81 108 THR B N 1
ATOM 3120 C CA . THR B 1 108 ? 2.625 3.41 5.363 1 93.81 108 THR B CA 1
ATOM 3121 C C . THR B 1 108 ? 1.842 3.621 6.656 1 93.81 108 THR B C 1
ATOM 3123 O O . THR B 1 108 ? 1.312 4.707 6.898 1 93.81 108 THR B O 1
ATOM 3126 N N . LEU B 1 109 ? 1.893 2.637 7.535 1 94.25 109 LEU B N 1
ATOM 3127 C CA . LEU B 1 109 ? 1.083 2.711 8.75 1 94.25 109 LEU B CA 1
ATOM 3128 C C . LEU B 1 109 ? 1.571 3.832 9.656 1 94.25 109 LEU B C 1
ATOM 3130 O O . LEU B 1 109 ? 0.764 4.539 10.266 1 94.25 109 LEU B O 1
ATOM 3134 N N . GLY B 1 110 ? 2.91 3.93 9.781 1 95.06 110 GLY B N 1
ATOM 3135 C CA . GLY B 1 110 ? 3.477 4.996 10.594 1 95.06 110 GLY B CA 1
ATOM 3136 C C . GLY B 1 110 ? 3.074 6.379 10.125 1 95.06 110 GLY B C 1
ATOM 3137 O O . GLY B 1 110 ? 2.75 7.246 10.938 1 95.06 110 GLY B O 1
ATOM 3138 N N . LEU B 1 111 ? 3.113 6.578 8.852 1 93.94 111 LEU B N 1
ATOM 3139 C CA . LEU B 1 111 ? 2.709 7.848 8.266 1 93.94 111 LEU B CA 1
ATOM 3140 C C . LEU B 1 111 ? 1.242 8.141 8.555 1 93.94 111 LEU B C 1
ATOM 3142 O O . LEU B 1 111 ? 0.894 9.266 8.938 1 93.94 111 LEU B O 1
ATOM 3146 N N . ILE B 1 112 ? 0.374 7.156 8.375 1 94.5 112 ILE B N 1
ATOM 3147 C CA . ILE B 1 112 ? -1.062 7.312 8.578 1 94.5 112 ILE B CA 1
ATOM 3148 C C . ILE B 1 112 ? -1.342 7.676 10.031 1 94.5 112 ILE B C 1
ATOM 3150 O O . ILE B 1 112 ? -2.107 8.602 10.312 1 94.5 112 ILE B O 1
ATOM 3154 N N . ARG B 1 113 ? -0.67 6.977 10.961 1 95.75 113 ARG B N 1
ATOM 3155 C CA . ARG B 1 113 ? -0.87 7.219 12.383 1 95.75 113 ARG B CA 1
ATOM 3156 C C . ARG B 1 113 ? -0.401 8.617 12.781 1 95.75 113 ARG B C 1
ATOM 3158 O O . ARG B 1 113 ? -1.088 9.32 13.516 1 95.75 113 ARG B O 1
ATOM 3165 N N . THR B 1 114 ? 0.747 8.977 12.281 1 97.25 114 THR B N 1
ATOM 3166 C CA . THR B 1 114 ? 1.303 10.289 12.594 1 97.25 114 THR B CA 1
ATOM 3167 C C . THR B 1 114 ? 0.41 11.398 12.039 1 97.25 114 THR B C 1
ATOM 3169 O O . THR B 1 114 ? 0.099 12.359 12.75 1 97.25 114 THR B O 1
ATOM 3172 N N . THR B 1 115 ? -0.001 11.195 10.797 1 97.19 115 THR B N 1
ATOM 3173 C CA . THR B 1 115 ? -0.88 12.164 10.148 1 97.19 115 THR B CA 1
ATOM 3174 C C . THR B 1 115 ? -2.178 12.328 10.938 1 97.19 115 THR B C 1
ATOM 3176 O O . THR B 1 115 ? -2.641 13.445 11.156 1 97.19 115 THR B O 1
ATOM 3179 N N . ARG B 1 116 ? -2.709 11.211 11.312 1 95.69 116 ARG B N 1
ATOM 3180 C CA . ARG B 1 116 ? -3.971 11.227 12.039 1 95.69 116 ARG B CA 1
ATOM 3181 C C . ARG B 1 116 ? -3.836 12.008 13.344 1 95.69 116 ARG B C 1
ATOM 3183 O O . ARG B 1 116 ? -4.688 12.836 13.672 1 95.69 116 ARG B O 1
ATOM 3190 N N . GLU B 1 117 ? -2.814 11.727 14.078 1 96.5 117 GLU B N 1
ATOM 3191 C CA . GLU B 1 117 ? -2.613 12.359 15.375 1 96.5 117 GLU B CA 1
ATOM 3192 C C . GLU B 1 117 ? -2.461 13.867 15.242 1 96.5 117 GLU B C 1
ATOM 3194 O O . GLU B 1 117 ? -3.02 14.633 16.031 1 96.5 117 GLU B O 1
ATOM 3199 N N . VAL B 1 118 ? -1.764 14.312 14.258 1 97.94 118 VAL B N 1
ATOM 3200 C CA . VAL B 1 118 ? -1.531 15.742 14.047 1 97.94 118 VAL B CA 1
ATOM 3201 C C . VAL B 1 118 ? -2.787 16.391 13.469 1 97.94 118 VAL B C 1
ATOM 3203 O O . VAL B 1 118 ? -3.164 17.5 13.867 1 97.94 118 VAL B O 1
ATOM 3206 N N . ALA B 1 119 ? -3.426 15.68 12.539 1 96.62 119 ALA B N 1
ATOM 3207 C CA . ALA B 1 119 ? -4.59 16.219 11.836 1 96.62 119 ALA B CA 1
ATOM 3208 C C . ALA B 1 119 ? -5.73 16.5 12.812 1 96.62 119 ALA B C 1
ATOM 3210 O O . ALA B 1 119 ? -6.5 17.438 12.609 1 96.62 119 ALA B O 1
ATOM 3211 N N . LYS B 1 120 ? -5.84 15.68 13.875 1 95.44 120 LYS B N 1
ATOM 3212 C CA . LYS B 1 120 ? -6.863 15.922 14.883 1 95.44 120 LYS B CA 1
ATOM 3213 C C . LYS B 1 120 ? -6.77 17.344 15.43 1 95.44 120 LYS B C 1
ATOM 3215 O O . LYS B 1 120 ? -7.789 18 15.648 1 95.44 120 LYS B O 1
ATOM 3220 N N . HIS B 1 121 ? -5.609 17.781 15.609 1 95.81 121 HIS B N 1
ATOM 3221 C CA . HIS B 1 121 ? -5.387 19.125 16.125 1 95.81 121 HIS B CA 1
ATOM 3222 C C . HIS B 1 121 ? -5.582 20.172 15.039 1 95.81 121 HIS B C 1
ATOM 3224 O O . HIS B 1 121 ? -6.172 21.234 15.281 1 95.81 121 HIS B O 1
ATOM 3230 N N . MET B 1 122 ? -5.156 19.891 13.836 1 96.19 122 MET B N 1
ATOM 3231 C CA . MET B 1 122 ? -5.293 20.812 12.719 1 96.19 122 MET B CA 1
ATOM 3232 C C . MET B 1 122 ? -6.766 21.062 12.391 1 96.19 122 MET B C 1
ATOM 3234 O O . MET B 1 122 ? -7.148 22.172 12.039 1 96.19 122 MET B O 1
ATOM 3238 N N . ILE B 1 123 ? -7.512 19.969 12.492 1 94.19 123 ILE B N 1
ATOM 3239 C CA . ILE B 1 123 ? -8.945 20.047 12.211 1 94.19 123 ILE B CA 1
ATOM 3240 C C . ILE B 1 123 ? -9.602 21.016 13.195 1 94.19 123 ILE B C 1
ATOM 3242 O O . ILE B 1 123 ? -10.422 21.859 12.797 1 94.19 123 ILE B O 1
ATOM 3246 N N . LYS B 1 124 ? -9.188 20.922 14.414 1 92.31 124 LYS B N 1
ATOM 3247 C CA . LYS B 1 124 ? -9.727 21.812 15.43 1 92.31 124 LYS B CA 1
ATOM 3248 C C . LYS B 1 124 ? -9.344 23.266 15.141 1 92.31 124 LYS B C 1
ATOM 3250 O O . LYS B 1 124 ? -10.156 24.172 15.32 1 92.31 124 LYS B O 1
ATOM 3255 N N . GLU B 1 125 ? -8.156 23.5 14.688 1 92.81 125 GLU B N 1
ATOM 3256 C CA . GLU B 1 125 ? -7.637 24.828 14.414 1 92.81 125 GLU B CA 1
ATOM 3257 C C . GLU B 1 125 ? -8.062 25.312 13.031 1 92.81 125 GLU B C 1
ATOM 3259 O O . GLU B 1 125 ? -7.898 26.484 12.703 1 92.81 125 GLU B O 1
ATOM 3264 N N . ARG B 1 126 ? -8.555 24.422 12.188 1 93.56 126 ARG B N 1
ATOM 3265 C CA . ARG B 1 126 ? -9.008 24.688 10.828 1 93.56 126 ARG B CA 1
ATOM 3266 C C . ARG B 1 126 ? -7.895 25.312 9.992 1 93.56 126 ARG B C 1
ATOM 3268 O O . ARG B 1 126 ? -8.125 26.297 9.281 1 93.56 126 ARG B O 1
ATOM 3275 N N . THR B 1 127 ? -6.785 24.844 10.148 1 94 127 THR B N 1
ATOM 3276 C CA . THR B 1 127 ? -5.613 25.234 9.375 1 94 127 THR B CA 1
ATOM 3277 C C . THR B 1 127 ? -4.504 24.188 9.5 1 94 127 THR B C 1
ATOM 3279 O O . THR B 1 127 ? -4.398 23.516 10.523 1 94 127 THR B O 1
ATOM 3282 N N . GLY B 1 128 ? -3.762 24.078 8.422 1 95.81 128 GLY B N 1
ATOM 3283 C CA . GLY B 1 128 ? -2.631 23.156 8.477 1 95.81 128 GLY B CA 1
ATOM 3284 C C . GLY B 1 128 ? -2.135 22.734 7.105 1 95.81 128 GLY B C 1
ATOM 3285 O O . GLY B 1 128 ? -2.85 22.875 6.113 1 95.81 128 GLY B O 1
ATOM 3286 N N . LEU B 1 129 ? -0.889 22.328 7.074 1 96.81 129 LEU B N 1
ATOM 3287 C CA . LEU B 1 129 ? -0.262 21.781 5.879 1 96.81 129 LEU B CA 1
ATOM 3288 C C . LEU B 1 129 ? 0.421 20.453 6.191 1 96.81 129 LEU B C 1
ATOM 3290 O O . LEU B 1 129 ? 1.229 20.359 7.117 1 96.81 129 LEU B O 1
ATOM 3294 N N . ILE B 1 130 ? -0.022 19.469 5.512 1 97.06 130 ILE B N 1
ATOM 3295 C CA . ILE B 1 130 ? 0.606 18.156 5.621 1 97.06 130 ILE B CA 1
ATOM 3296 C C . ILE B 1 130 ? 1.388 17.859 4.348 1 97.06 130 ILE B C 1
ATOM 3298 O O . ILE B 1 130 ? 0.842 17.938 3.244 1 97.06 130 ILE B O 1
ATOM 3302 N N . ILE B 1 131 ? 2.676 17.594 4.48 1 96.69 131 ILE B N 1
ATOM 3303 C CA . ILE B 1 131 ? 3.531 17.234 3.357 1 96.69 131 ILE B CA 1
ATOM 3304 C C . ILE B 1 131 ? 3.992 15.781 3.512 1 96.69 131 ILE B C 1
ATOM 3306 O O . ILE B 1 131 ? 4.625 15.43 4.508 1 96.69 131 ILE B O 1
ATOM 3310 N N . ASN B 1 132 ? 3.615 14.961 2.611 1 94.75 132 ASN B N 1
ATOM 3311 C CA . ASN B 1 132 ? 4.062 13.578 2.564 1 94.75 132 ASN B CA 1
ATOM 3312 C C . ASN B 1 132 ? 5.168 13.375 1.533 1 94.75 132 ASN B C 1
ATOM 3314 O O . ASN B 1 132 ? 4.984 13.68 0.353 1 94.75 132 ASN B O 1
ATOM 3318 N N . ILE B 1 133 ? 6.273 12.875 2.008 1 91.12 133 ILE B N 1
ATOM 3319 C CA . ILE B 1 133 ? 7.391 12.625 1.102 1 91.12 133 ILE B CA 1
ATOM 3320 C C . ILE B 1 133 ? 7.242 11.242 0.472 1 91.12 133 ILE B C 1
ATOM 3322 O O . ILE B 1 133 ? 7.496 10.227 1.122 1 91.12 133 ILE B O 1
ATOM 3326 N N . GLY B 1 134 ? 6.801 11.227 -0.668 1 85.56 134 GLY B N 1
ATOM 3327 C CA . GLY B 1 134 ? 6.656 9.992 -1.429 1 85.56 134 GLY B CA 1
ATOM 3328 C C . GLY B 1 134 ? 7.875 9.664 -2.264 1 85.56 134 GLY B C 1
ATOM 3329 O O . GLY B 1 134 ? 9.008 9.742 -1.782 1 85.56 134 GLY B O 1
ATOM 3330 N N . SER B 1 135 ? 7.68 9.086 -3.367 1 75.12 135 SER B N 1
ATOM 3331 C CA . SER B 1 135 ? 8.727 8.688 -4.305 1 75.12 135 SER B CA 1
ATOM 3332 C C . SER B 1 135 ? 8.148 8.445 -5.699 1 75.12 135 SER B C 1
ATOM 3334 O O . SER B 1 135 ? 6.969 8.133 -5.844 1 75.12 135 SER B O 1
ATOM 3336 N N . VAL B 1 136 ? 8.992 8.633 -6.609 1 67.56 136 VAL B N 1
ATOM 3337 C CA . VAL B 1 136 ? 8.602 8.258 -7.965 1 67.56 136 VAL B CA 1
ATOM 3338 C C . VAL B 1 136 ? 8.352 6.758 -8.031 1 67.56 136 VAL B C 1
ATOM 3340 O O . VAL B 1 136 ? 7.602 6.285 -8.891 1 67.56 136 VAL B O 1
ATOM 3343 N N . ALA B 1 137 ? 8.953 6.09 -7.117 1 61.44 137 ALA B N 1
ATOM 3344 C CA . ALA B 1 137 ? 8.805 4.641 -7.035 1 61.44 137 ALA B CA 1
ATOM 3345 C C . ALA B 1 137 ? 7.363 4.258 -6.715 1 61.44 137 ALA B C 1
ATOM 3347 O O . ALA B 1 137 ? 6.965 3.104 -6.898 1 61.44 137 ALA B O 1
ATOM 3348 N N . GLY B 1 138 ? 6.555 5.137 -6.301 1 66.56 138 GLY B N 1
ATOM 3349 C CA . GLY B 1 138 ? 5.148 4.883 -6.031 1 66.56 138 GLY B CA 1
ATOM 3350 C C . GLY B 1 138 ? 4.297 4.832 -7.285 1 66.56 138 GLY B C 1
ATOM 3351 O O . GLY B 1 138 ? 3.172 4.328 -7.258 1 66.56 138 GLY B O 1
ATOM 3352 N N . PHE B 1 139 ? 4.918 5.316 -8.273 1 63.28 139 PHE B N 1
ATOM 3353 C CA . PHE B 1 139 ? 4.172 5.371 -9.523 1 63.28 139 PHE B CA 1
ATOM 3354 C C . PHE B 1 139 ? 4.605 4.254 -10.461 1 63.28 139 PHE B C 1
ATOM 3356 O O . PHE B 1 139 ? 3.84 3.84 -11.336 1 63.28 139 PHE B O 1
ATOM 3363 N N . ILE B 1 140 ? 5.848 3.799 -10.242 1 63.41 140 ILE B N 1
ATOM 3364 C CA . ILE B 1 140 ? 6.348 2.762 -11.141 1 63.41 140 ILE B CA 1
ATOM 3365 C C . ILE B 1 140 ? 6.914 1.602 -10.32 1 63.41 140 ILE B C 1
ATOM 3367 O O . ILE B 1 140 ? 8 1.709 -9.742 1 63.41 140 ILE B O 1
ATOM 3371 N N . PRO B 1 141 ? 6.137 0.588 -10.375 1 72.25 141 PRO B N 1
ATOM 3372 C CA . PRO B 1 141 ? 6.66 -0.593 -9.688 1 72.25 141 PRO B CA 1
ATOM 3373 C C . PRO B 1 141 ? 7.914 -1.158 -10.352 1 72.25 141 PRO B C 1
ATOM 3375 O O . PRO B 1 141 ? 7.926 -1.375 -11.562 1 72.25 141 PRO B O 1
ATOM 3378 N N . MET B 1 142 ? 8.984 -1.229 -9.57 1 73.94 142 MET B N 1
ATOM 3379 C CA . MET B 1 142 ? 10.242 -1.746 -10.094 1 73.94 142 MET B CA 1
ATOM 3380 C C . MET B 1 142 ? 10.578 -3.102 -9.484 1 73.94 142 MET B C 1
ATOM 3382 O O . MET B 1 142 ? 10.352 -3.32 -8.289 1 73.94 142 MET B O 1
ATOM 3386 N N . PRO B 1 143 ? 11.125 -3.889 -10.359 1 78.5 143 PRO B N 1
ATOM 3387 C CA . PRO B 1 143 ? 11.586 -5.152 -9.789 1 78.5 143 PRO B CA 1
ATOM 3388 C C . PRO B 1 143 ? 12.664 -4.961 -8.719 1 78.5 143 PRO B C 1
ATOM 3390 O O . PRO B 1 143 ? 13.375 -3.953 -8.734 1 78.5 143 PRO B O 1
ATOM 3393 N N . ILE B 1 144 ? 12.75 -5.879 -7.734 1 77.44 144 ILE B N 1
ATOM 3394 C CA . ILE B 1 144 ? 13.75 -5.918 -6.668 1 77.44 144 ILE B CA 1
ATOM 3395 C C . ILE B 1 144 ? 13.453 -4.828 -5.641 1 77.44 144 ILE B C 1
ATOM 3397 O O . ILE B 1 144 ? 14.078 -4.781 -4.578 1 77.44 144 ILE B O 1
ATOM 3401 N N . SER B 1 145 ? 12.477 -4.043 -5.949 1 80.81 145 SER B N 1
ATOM 3402 C CA . SER B 1 145 ? 12.023 -3.018 -5.016 1 80.81 145 SER B CA 1
ATOM 3403 C C . SER B 1 145 ? 10.508 -3.045 -4.859 1 80.81 145 SER B C 1
ATOM 3405 O O . SER B 1 145 ? 9.883 -2.006 -4.641 1 80.81 145 SER B O 1
ATOM 3407 N N . GLY B 1 146 ? 10.016 -4.176 -5.062 1 84.81 146 GLY B N 1
ATOM 3408 C CA . GLY B 1 146 ? 8.57 -4.316 -5.074 1 84.81 146 GLY B CA 1
ATOM 3409 C C . GLY B 1 146 ? 7.914 -3.869 -3.783 1 84.81 146 GLY B C 1
ATOM 3410 O O . GLY B 1 146 ? 6.879 -3.201 -3.803 1 84.81 146 GLY B O 1
ATOM 3411 N N . LEU B 1 147 ? 8.523 -4.23 -2.658 1 87.5 147 LEU B N 1
ATOM 3412 C CA . LEU B 1 147 ? 7.953 -3.885 -1.36 1 87.5 147 LEU B CA 1
ATOM 3413 C C . LEU B 1 147 ? 7.984 -2.377 -1.136 1 87.5 147 LEU B C 1
ATOM 3415 O O . LEU B 1 147 ? 7.008 -1.798 -0.654 1 87.5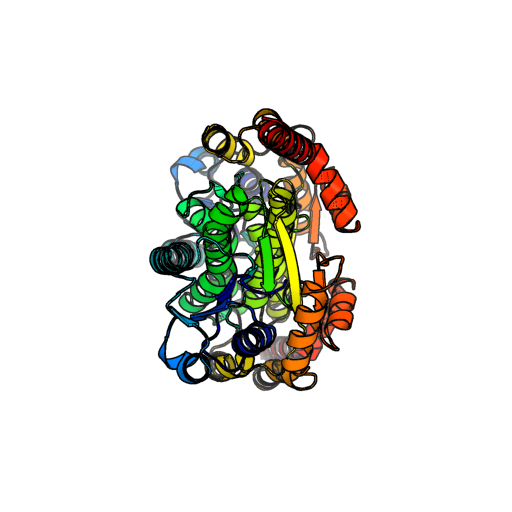 147 LEU B O 1
ATOM 3419 N N . TYR B 1 148 ? 9.047 -1.812 -1.45 1 86.94 148 TYR B N 1
ATOM 3420 C CA . TYR B 1 148 ? 9.172 -0.365 -1.32 1 86.94 148 TYR B CA 1
ATOM 3421 C C . TYR B 1 148 ? 8.164 0.351 -2.209 1 86.94 148 TYR B C 1
ATOM 3423 O O . TYR B 1 148 ? 7.445 1.243 -1.751 1 86.94 148 TYR B O 1
ATOM 3431 N N . CYS B 1 149 ? 8.117 -0.103 -3.453 1 86.38 149 CYS B N 1
ATOM 3432 C CA . CYS B 1 149 ? 7.18 0.486 -4.402 1 86.38 149 CYS B CA 1
ATOM 3433 C C . CYS B 1 149 ? 5.742 0.342 -3.91 1 86.38 149 CYS B C 1
ATOM 3435 O O . CYS B 1 149 ? 4.953 1.284 -4 1 86.38 149 CYS B O 1
ATOM 3437 N N . ALA B 1 150 ? 5.461 -0.788 -3.432 1 90.88 150 ALA B N 1
ATOM 3438 C CA . ALA B 1 150 ? 4.121 -1.045 -2.916 1 90.88 150 ALA B CA 1
ATOM 3439 C C . ALA B 1 150 ? 3.795 -0.123 -1.744 1 90.88 150 ALA B C 1
ATOM 3441 O O . ALA B 1 150 ? 2.695 0.427 -1.665 1 90.88 150 ALA B O 1
ATOM 3442 N N . SER B 1 151 ? 4.711 0.075 -0.851 1 91.69 151 SER B N 1
ATOM 3443 C CA . SER B 1 151 ? 4.504 0.933 0.312 1 91.69 151 SER B CA 1
ATOM 3444 C C . SER B 1 151 ? 4.281 2.383 -0.105 1 91.69 151 SER B C 1
ATOM 3446 O O . SER B 1 151 ? 3.43 3.072 0.462 1 91.69 151 SER B O 1
ATOM 3448 N N . LYS B 1 152 ? 5.023 2.797 -1.053 1 88.5 152 LYS B N 1
ATOM 3449 C CA . LYS B 1 152 ? 4.895 4.172 -1.527 1 88.5 152 LYS B CA 1
ATOM 3450 C C . LYS B 1 152 ? 3.607 4.359 -2.328 1 88.5 152 LYS B C 1
ATOM 3452 O O . LYS B 1 152 ? 2.998 5.43 -2.291 1 88.5 152 LYS B O 1
ATOM 3457 N N . ALA B 1 153 ? 3.254 3.318 -3.049 1 88.31 153 ALA B N 1
ATOM 3458 C CA . ALA B 1 153 ? 1.969 3.365 -3.742 1 88.31 153 ALA B CA 1
ATOM 3459 C C . ALA B 1 153 ? 0.82 3.541 -2.752 1 88.31 153 ALA B C 1
ATOM 3461 O O . ALA B 1 153 ? -0.116 4.305 -3.006 1 88.31 153 ALA B O 1
ATOM 3462 N N . ALA B 1 154 ? 0.922 2.82 -1.717 1 92.12 154 ALA B N 1
ATOM 3463 C CA . ALA B 1 154 ? -0.082 2.945 -0.664 1 92.12 154 ALA B CA 1
ATOM 3464 C C . ALA B 1 154 ? -0.124 4.367 -0.113 1 92.12 154 ALA B C 1
ATOM 3466 O O . ALA B 1 154 ? -1.202 4.938 0.074 1 92.12 154 ALA B O 1
ATOM 3467 N N . LEU B 1 155 ? 1.015 4.91 0.1 1 90.25 155 LEU B N 1
ATOM 3468 C CA . LEU B 1 155 ? 1.133 6.273 0.607 1 90.25 155 LEU B CA 1
ATOM 3469 C C . LEU B 1 155 ? 0.491 7.27 -0.353 1 90.25 155 LEU B C 1
ATOM 3471 O O . LEU B 1 155 ? -0.249 8.156 0.072 1 90.25 155 LEU B O 1
ATOM 3475 N N . HIS B 1 156 ? 0.797 7.109 -1.612 1 87.94 156 HIS B N 1
ATOM 3476 C CA . HIS B 1 156 ? 0.244 8 -2.625 1 87.94 156 HIS B CA 1
ATOM 3477 C C . HIS B 1 156 ? -1.28 7.941 -2.639 1 87.94 156 HIS B C 1
ATOM 3479 O O . HIS B 1 156 ? -1.945 8.977 -2.678 1 87.94 156 HIS B O 1
ATOM 3485 N N . SER B 1 157 ? -1.764 6.73 -2.625 1 87.88 157 SER B N 1
ATOM 3486 C CA . SER B 1 157 ? -3.211 6.539 -2.631 1 87.88 157 SER B CA 1
ATOM 3487 C C . SER B 1 157 ? -3.855 7.176 -1.403 1 87.88 157 SER B C 1
ATOM 3489 O O . SER B 1 157 ? -4.859 7.879 -1.52 1 87.88 157 SER B O 1
ATOM 3491 N N . PHE B 1 158 ? -3.254 6.98 -0.287 1 89.69 158 PHE B N 1
ATOM 3492 C CA . PHE B 1 158 ? -3.762 7.535 0.963 1 89.69 158 PHE B CA 1
ATOM 3493 C C . PHE B 1 158 ? -3.736 9.055 0.932 1 89.69 158 PHE B C 1
ATOM 3495 O O . PHE B 1 158 ? -4.695 9.711 1.351 1 89.69 158 PHE B O 1
ATOM 3502 N N . ASN B 1 159 ? -2.65 9.586 0.473 1 90 159 ASN B N 1
ATOM 3503 C CA . ASN B 1 159 ? -2.498 11.031 0.347 1 90 159 ASN B CA 1
ATOM 3504 C C . ASN B 1 159 ? -3.674 11.656 -0.4 1 90 159 ASN B C 1
ATOM 3506 O O . ASN B 1 159 ? -4.23 12.656 0.044 1 90 159 ASN B O 1
ATOM 3510 N N . GLU B 1 160 ? -4.055 11.031 -1.488 1 86.25 160 GLU B N 1
ATOM 3511 C CA . GLU B 1 160 ? -5.117 11.562 -2.338 1 86.25 160 GLU B CA 1
ATOM 3512 C C . GLU B 1 160 ? -6.461 11.547 -1.614 1 86.25 160 GLU B C 1
ATOM 3514 O O . GLU B 1 160 ? -7.258 12.477 -1.752 1 86.25 160 GLU B O 1
ATOM 3519 N N . SER B 1 161 ? -6.715 10.531 -0.899 1 86.19 161 SER B N 1
ATOM 3520 C CA . SER B 1 161 ? -7.98 10.391 -0.186 1 86.19 161 SER B CA 1
ATOM 3521 C C . SER B 1 161 ? -8.102 11.422 0.929 1 86.19 161 SER B C 1
ATOM 3523 O O . SER B 1 161 ? -9.125 12.102 1.044 1 86.19 161 SER B O 1
ATOM 3525 N N . ILE B 1 162 ? -7.062 11.594 1.664 1 89.88 162 ILE B N 1
ATOM 3526 C CA . ILE B 1 162 ? -7.168 12.453 2.838 1 89.88 162 ILE B CA 1
ATOM 3527 C C . ILE B 1 162 ? -7.145 13.914 2.408 1 89.88 162 ILE B C 1
ATOM 3529 O O . ILE B 1 162 ? -7.645 14.789 3.127 1 89.88 162 ILE B O 1
ATOM 3533 N N . ARG B 1 163 ? -6.473 14.195 1.238 1 89.69 163 ARG B N 1
ATOM 3534 C CA . ARG B 1 163 ? -6.5 15.555 0.712 1 89.69 163 ARG B CA 1
ATOM 3535 C C . ARG B 1 163 ? -7.93 16.062 0.566 1 89.69 163 ARG B C 1
ATOM 3537 O O . ARG B 1 163 ? -8.25 17.172 0.993 1 89.69 163 ARG B O 1
ATOM 3544 N N . VAL B 1 164 ? -8.789 15.18 0.053 1 85.19 164 VAL B N 1
ATOM 3545 C CA . VAL B 1 164 ? -10.195 15.531 -0.156 1 85.19 164 VAL B CA 1
ATOM 3546 C C . VAL B 1 164 ? -10.906 15.625 1.189 1 85.19 164 VAL B C 1
ATOM 3548 O O . VAL B 1 164 ? -11.672 16.562 1.427 1 85.19 164 VAL B O 1
ATOM 3551 N N . GLU B 1 165 ? -10.656 14.742 2.07 1 87.69 165 GLU B N 1
ATOM 3552 C CA . GLU B 1 165 ? -11.359 14.656 3.348 1 87.69 165 GLU B CA 1
ATOM 3553 C C . GLU B 1 165 ? -10.992 15.828 4.258 1 87.69 165 GLU B C 1
ATOM 3555 O O . GLU B 1 165 ? -11.805 16.25 5.082 1 87.69 165 GLU B O 1
ATOM 3560 N N . LEU B 1 166 ? -9.781 16.359 4.07 1 91.81 166 LEU B N 1
ATOM 3561 C CA . LEU B 1 166 ? -9.297 17.406 4.973 1 91.81 166 LEU B CA 1
ATOM 3562 C C . LEU B 1 166 ? -9.586 18.797 4.41 1 91.81 166 LEU B C 1
ATOM 3564 O O . LEU B 1 166 ? -9.5 19.781 5.133 1 91.81 166 LEU B O 1
ATOM 3568 N N . SER B 1 167 ? -9.945 18.844 3.182 1 89.25 167 SER B N 1
ATOM 3569 C CA . SER B 1 167 ? -10.125 20.109 2.477 1 89.25 167 SER B CA 1
ATOM 3570 C C . SER B 1 167 ? -11.18 20.969 3.162 1 89.25 167 SER B C 1
ATOM 3572 O O . SER B 1 167 ? -11.016 22.188 3.262 1 89.25 167 SER B O 1
ATOM 3574 N N . PRO B 1 168 ? -12.227 20.344 3.715 1 88.75 168 PRO B N 1
ATOM 3575 C CA . PRO B 1 168 ? -13.25 21.188 4.344 1 88.75 168 PRO B CA 1
ATOM 3576 C C . PRO B 1 168 ? -12.711 21.953 5.559 1 88.75 168 PRO B C 1
ATOM 3578 O O . PRO B 1 168 ? -13.297 22.953 5.965 1 88.75 168 PRO B O 1
ATOM 3581 N N . PHE B 1 169 ? -11.641 21.469 6.121 1 91.88 169 PHE B N 1
ATOM 3582 C CA . PHE B 1 169 ? -11.102 22.047 7.344 1 91.88 169 PHE B CA 1
ATOM 3583 C C . PHE B 1 169 ? -9.945 23 7.031 1 91.88 169 PHE B C 1
ATOM 3585 O O . PHE B 1 169 ? -9.164 23.344 7.914 1 91.88 169 PHE B O 1
ATOM 3592 N N . SER B 1 170 ? -9.773 23.297 5.742 1 93.5 170 SER B N 1
ATOM 3593 C CA . SER B 1 170 ? -8.734 24.203 5.27 1 93.5 170 SER B CA 1
ATOM 3594 C C . SER B 1 170 ? -7.34 23.641 5.555 1 93.5 170 SER B C 1
ATOM 3596 O O . SER B 1 170 ? -6.43 24.391 5.918 1 93.5 170 SER B O 1
ATOM 3598 N N . ILE B 1 171 ? -7.254 22.391 5.605 1 93.06 171 ILE B N 1
ATOM 3599 C CA . ILE B 1 171 ? -5.973 21.703 5.723 1 93.06 171 ILE B CA 1
ATOM 3600 C C . ILE B 1 171 ? -5.5 21.266 4.34 1 93.06 171 ILE B C 1
ATOM 3602 O O . ILE B 1 171 ? -6.238 20.609 3.605 1 93.06 171 ILE B O 1
ATOM 3606 N N . LYS B 1 172 ? -4.34 21.719 3.977 1 93.81 172 LYS B N 1
ATOM 3607 C CA . LYS B 1 172 ? -3.76 21.344 2.688 1 93.81 172 LYS B CA 1
ATOM 3608 C C . LYS B 1 172 ? -2.885 20.109 2.811 1 93.81 172 LYS B C 1
ATOM 3610 O O . LYS B 1 172 ? -2.234 19.891 3.836 1 93.81 172 LYS B O 1
ATOM 3615 N N . VAL B 1 173 ? -2.939 19.297 1.779 1 93.25 173 VAL B N 1
ATOM 3616 C CA . VAL B 1 173 ? -2.125 18.078 1.72 1 93.25 173 VAL B CA 1
ATOM 3617 C C . VAL B 1 173 ? -1.316 18.062 0.424 1 93.25 173 VAL B C 1
ATOM 3619 O O . VAL B 1 173 ? -1.878 18.188 -0.667 1 93.25 173 VAL B O 1
ATOM 3622 N N . MET B 1 174 ? -0.015 18 0.566 1 92.62 174 MET B N 1
ATOM 3623 C CA . MET B 1 174 ? 0.877 18 -0.589 1 92.62 174 MET B CA 1
ATOM 3624 C C . MET B 1 174 ? 1.699 16.719 -0.635 1 92.62 174 MET B C 1
ATOM 3626 O O . MET B 1 174 ? 2.236 16.281 0.386 1 92.62 174 MET B O 1
ATOM 3630 N N . LEU B 1 175 ? 1.691 16.094 -1.776 1 91.44 175 LEU B N 1
ATOM 3631 C CA . LEU B 1 175 ? 2.537 14.922 -2.016 1 91.44 175 LEU B CA 1
ATOM 3632 C C . LEU B 1 175 ? 3.809 15.32 -2.76 1 91.44 175 LEU B C 1
ATOM 3634 O O . LEU B 1 175 ? 3.742 15.898 -3.85 1 91.44 175 LEU B O 1
ATOM 3638 N N . VAL B 1 176 ? 4.953 15.086 -2.131 1 90 176 VAL B N 1
ATOM 3639 C CA . VAL B 1 176 ? 6.242 15.312 -2.777 1 90 176 VAL B CA 1
ATOM 3640 C C . VAL B 1 176 ? 6.77 14 -3.354 1 90 176 VAL B C 1
ATOM 3642 O O . VAL B 1 176 ? 6.805 12.984 -2.662 1 90 176 VAL B O 1
ATOM 3645 N N . MET B 1 177 ? 7.113 14.016 -4.547 1 82.19 177 MET B N 1
ATOM 3646 C CA . MET B 1 177 ? 7.59 12.812 -5.23 1 82.19 177 MET B CA 1
ATOM 3647 C C . MET B 1 177 ? 9 13.016 -5.77 1 82.19 177 MET B C 1
ATOM 3649 O O . MET B 1 177 ? 9.18 13.312 -6.949 1 82.19 177 MET B O 1
ATOM 3653 N N . PRO B 1 178 ? 9.906 12.688 -4.883 1 75.25 178 PRO B N 1
ATOM 3654 C CA . PRO B 1 178 ? 11.289 12.836 -5.336 1 75.25 178 PRO B CA 1
ATOM 3655 C C . PRO B 1 178 ? 11.742 11.68 -6.23 1 75.25 178 PRO B C 1
ATOM 3657 O O . PRO B 1 178 ? 11.297 10.547 -6.051 1 75.25 178 PRO B O 1
ATOM 3660 N N . GLY B 1 179 ? 12.477 12.008 -7.242 1 65.5 179 GLY B N 1
ATOM 3661 C CA . GLY B 1 179 ? 13.25 11 -7.941 1 65.5 179 GLY B CA 1
ATOM 3662 C C . GLY B 1 179 ? 14.469 10.539 -7.168 1 65.5 179 GLY B C 1
ATOM 3663 O O . GLY B 1 179 ? 14.578 10.781 -5.965 1 65.5 179 GLY B O 1
ATOM 3664 N N . PRO B 1 180 ? 15.297 9.836 -7.828 1 58.38 180 PRO B N 1
ATOM 3665 C CA . PRO B 1 180 ? 16.516 9.367 -7.152 1 58.38 180 PRO B CA 1
ATOM 3666 C C . PRO B 1 180 ? 17.344 10.508 -6.566 1 58.38 180 PRO B C 1
ATOM 3668 O O . PRO B 1 180 ? 17.656 11.477 -7.27 1 58.38 180 PRO B O 1
ATOM 3671 N N . LEU B 1 181 ? 17.375 10.508 -5.352 1 59.78 181 LEU B N 1
ATOM 3672 C CA . LEU B 1 181 ? 18.172 11.516 -4.656 1 59.78 181 LEU B CA 1
ATOM 3673 C C . LEU B 1 181 ? 19.438 10.906 -4.07 1 59.78 181 LEU B C 1
ATOM 3675 O O . LEU B 1 181 ? 19.484 9.703 -3.793 1 59.78 181 LEU B O 1
ATOM 3679 N N . LYS B 1 182 ? 20.484 11.719 -4.184 1 53.16 182 LYS B N 1
ATOM 3680 C CA . LYS B 1 182 ? 21.703 11.289 -3.498 1 53.16 182 LYS B CA 1
ATOM 3681 C C . LYS B 1 182 ? 21.453 11.125 -2.002 1 53.16 182 LYS B C 1
ATOM 3683 O O . LYS B 1 182 ? 21.609 12.078 -1.233 1 53.16 182 LYS B O 1
ATOM 3688 N N . SER B 1 183 ? 20.625 10.086 -1.73 1 57.19 183 SER B N 1
ATOM 3689 C CA . SER B 1 183 ? 20.328 9.906 -0.312 1 57.19 183 SER B CA 1
ATOM 3690 C C . SER B 1 183 ? 20.953 8.617 0.221 1 57.19 183 SER B C 1
ATOM 3692 O O . SER B 1 183 ? 21.297 7.719 -0.552 1 57.19 183 SER B O 1
ATOM 3694 N N . GLU B 1 184 ? 21.344 8.773 1.484 1 57.03 184 GLU B N 1
ATOM 3695 C CA . GLU B 1 184 ? 21.906 7.66 2.234 1 57.03 184 GLU B CA 1
ATOM 3696 C C . GLU B 1 184 ? 20.922 6.508 2.363 1 57.03 184 GLU B C 1
ATOM 3698 O O . GLU B 1 184 ? 21.281 5.418 2.812 1 57.03 184 GLU B O 1
ATOM 3703 N N . ILE B 1 185 ? 19.719 6.73 1.839 1 57.38 185 ILE B N 1
ATOM 3704 C CA . ILE B 1 185 ? 18.703 5.727 2.084 1 57.38 185 ILE B CA 1
ATOM 3705 C C . ILE B 1 185 ? 19.062 4.434 1.354 1 57.38 185 ILE B C 1
ATOM 3707 O O . ILE B 1 185 ? 18.906 3.34 1.908 1 57.38 185 ILE B O 1
ATOM 3711 N N . VAL B 1 186 ? 19.625 4.641 0.27 1 58.72 186 VAL B N 1
ATOM 3712 C CA . VAL B 1 186 ? 20.016 3.482 -0.532 1 58.72 186 VAL B CA 1
ATOM 3713 C C . VAL B 1 186 ? 21.234 2.814 0.078 1 58.72 186 VAL B C 1
ATOM 3715 O O . VAL B 1 186 ? 21.328 1.586 0.134 1 58.72 186 VAL B O 1
ATOM 3718 N N . ASN B 1 187 ? 22 3.688 0.626 1 60.19 187 ASN B N 1
ATOM 3719 C CA . ASN B 1 187 ? 23.234 3.162 1.168 1 60.19 187 ASN B CA 1
ATOM 3720 C C . ASN B 1 187 ? 23 2.283 2.391 1 60.19 187 ASN B C 1
ATOM 3722 O O . ASN B 1 187 ? 23.688 1.285 2.594 1 60.19 187 ASN B O 1
ATOM 3726 N N . LYS B 1 188 ? 21.984 2.619 3.064 1 62.25 188 LYS B N 1
ATOM 3727 C CA . LYS B 1 188 ? 21.672 1.88 4.285 1 62.25 188 LYS B CA 1
ATOM 3728 C C . LYS B 1 188 ? 21.094 0.504 3.967 1 62.25 188 LYS B C 1
ATOM 3730 O O . LYS B 1 188 ? 21.25 -0.434 4.754 1 62.25 188 LYS B O 1
ATOM 3735 N N . THR B 1 189 ? 20.531 0.408 2.812 1 66.69 189 THR B N 1
ATOM 3736 C CA . THR B 1 189 ? 19.844 -0.834 2.457 1 66.69 189 THR B CA 1
ATOM 3737 C C . THR B 1 189 ? 20.781 -1.749 1.664 1 66.69 189 THR B C 1
ATOM 3739 O O . THR B 1 189 ? 20.547 -2.957 1.585 1 66.69 189 THR B O 1
ATOM 3742 N N . LEU B 1 190 ? 21.891 -1.177 1.254 1 70.69 190 LEU B N 1
ATOM 3743 C CA . LEU B 1 190 ? 22.766 -1.878 0.323 1 70.69 190 LEU B CA 1
ATOM 3744 C C . LEU B 1 190 ? 23.406 -3.092 0.989 1 70.69 190 LEU B C 1
ATOM 3746 O O . LEU B 1 190 ? 23.453 -4.176 0.403 1 70.69 190 LEU B O 1
ATOM 3750 N N . PRO B 1 191 ? 23.859 -2.898 2.254 1 70.94 191 PRO B N 1
ATOM 3751 C CA . PRO B 1 191 ? 24.5 -4.07 2.859 1 70.94 191 PRO B CA 1
ATOM 3752 C C . PRO B 1 191 ? 23.531 -5.246 3.023 1 70.94 191 PRO B C 1
ATOM 3754 O O . PRO B 1 191 ? 23.891 -6.387 2.707 1 70.94 191 PRO B O 1
ATOM 3757 N N . LYS B 1 192 ? 22.406 -4.949 3.428 1 73.88 192 LYS B N 1
ATOM 3758 C CA . LYS B 1 192 ? 21.406 -6.008 3.604 1 73.88 192 LYS B CA 1
ATOM 3759 C C . LYS B 1 192 ? 20.984 -6.602 2.262 1 73.88 192 LYS B C 1
ATOM 3761 O O . LYS B 1 192 ? 20.797 -7.812 2.145 1 73.88 192 LYS B O 1
ATOM 3766 N N . PHE B 1 193 ? 20.922 -5.793 1.29 1 77.69 193 PHE B N 1
ATOM 3767 C CA . PHE B 1 193 ? 20.578 -6.234 -0.057 1 77.69 193 PHE B CA 1
ATOM 3768 C C . PHE B 1 193 ? 21.641 -7.188 -0.596 1 77.69 193 PHE B C 1
ATOM 3770 O O . PHE B 1 193 ? 21.312 -8.25 -1.126 1 77.69 193 PHE B O 1
ATOM 3777 N N . LYS B 1 194 ? 22.844 -6.777 -0.323 1 76.94 194 LYS B N 1
ATOM 3778 C CA . LYS B 1 194 ? 23.953 -7.609 -0.789 1 76.94 194 LYS B CA 1
ATOM 3779 C C . LYS B 1 194 ? 23.938 -8.977 -0.114 1 76.94 194 LYS B C 1
ATOM 3781 O O . LYS B 1 194 ? 24.203 -9.992 -0.754 1 76.94 194 LYS B O 1
ATOM 3786 N N . GLU B 1 195 ? 23.594 -8.969 1.096 1 78.38 195 GLU B N 1
ATOM 3787 C CA . GLU B 1 195 ? 23.516 -10.219 1.84 1 78.38 195 GLU B CA 1
ATOM 3788 C C . GLU B 1 195 ? 22.406 -11.125 1.29 1 78.38 195 GLU B C 1
ATOM 3790 O O . GLU B 1 195 ? 22.625 -12.32 1.105 1 78.38 195 GLU B O 1
ATOM 3795 N N . ILE B 1 196 ? 21.375 -10.562 0.937 1 76.19 196 ILE B N 1
ATOM 3796 C CA . ILE B 1 196 ? 20.203 -11.32 0.492 1 76.19 196 ILE B CA 1
ATOM 3797 C C . ILE B 1 196 ? 20.469 -11.898 -0.897 1 76.19 196 ILE B C 1
ATOM 3799 O O . ILE B 1 196 ? 20.234 -13.086 -1.136 1 76.19 196 ILE B O 1
ATOM 3803 N N . ILE B 1 197 ? 21.047 -11.086 -1.704 1 77 197 ILE B N 1
ATOM 3804 C CA . ILE B 1 197 ? 21.188 -11.516 -3.09 1 77 197 ILE B CA 1
ATOM 3805 C C . ILE B 1 197 ? 22.391 -12.453 -3.221 1 77 197 ILE B C 1
ATOM 3807 O O . ILE B 1 197 ? 22.547 -13.125 -4.246 1 77 197 ILE B O 1
ATOM 3811 N N . SER B 1 198 ? 23.234 -12.445 -2.133 1 77.69 198 SER B N 1
ATOM 3812 C CA . SER B 1 198 ? 24.391 -13.32 -2.158 1 77.69 198 SER B CA 1
ATOM 3813 C C . SER B 1 198 ? 24.031 -14.75 -1.774 1 77.69 198 SER B C 1
ATOM 3815 O O . SER B 1 198 ? 24.859 -15.648 -1.85 1 77.69 198 SER B O 1
ATOM 3817 N N . ASN B 1 199 ? 22.797 -14.938 -1.341 1 81.5 199 ASN B N 1
ATOM 3818 C CA . ASN B 1 199 ? 22.344 -16.281 -1.01 1 81.5 199 ASN B CA 1
ATOM 3819 C C . ASN B 1 199 ? 22.438 -17.219 -2.215 1 81.5 199 ASN B C 1
ATOM 3821 O O . ASN B 1 199 ? 21.719 -17.031 -3.199 1 81.5 199 ASN B O 1
ATOM 3825 N N . PRO B 1 200 ? 23.266 -18.188 -2.119 1 84.25 200 PRO B N 1
ATOM 3826 C CA . PRO B 1 200 ? 23.438 -19.078 -3.268 1 84.25 200 PRO B CA 1
ATOM 3827 C C . PRO B 1 200 ? 22.188 -19.891 -3.566 1 84.25 200 PRO B C 1
ATOM 3829 O O . PRO B 1 200 ? 22.031 -20.406 -4.68 1 84.25 200 PRO B O 1
ATOM 3832 N N . GLU B 1 201 ? 21.297 -19.969 -2.635 1 85.12 201 GLU B N 1
ATOM 3833 C CA . GLU B 1 201 ? 20.094 -20.781 -2.818 1 85.12 201 GLU B CA 1
ATOM 3834 C C . GLU B 1 201 ? 18.984 -19.953 -3.463 1 85.12 201 GLU B C 1
ATOM 3836 O O . GLU B 1 201 ? 17.922 -20.5 -3.803 1 85.12 201 GLU B O 1
ATOM 3841 N N . SER B 1 202 ? 19.25 -18.734 -3.693 1 88.25 202 SER B N 1
ATOM 3842 C CA . SER B 1 202 ? 18.234 -17.875 -4.305 1 88.25 202 SER B CA 1
ATOM 3843 C C . SER B 1 202 ? 18.047 -18.219 -5.777 1 88.25 202 SER B C 1
ATOM 3845 O O . SER B 1 202 ? 19.016 -18.438 -6.504 1 88.25 202 SER B O 1
ATOM 3847 N N . PRO B 1 203 ? 16.797 -18.312 -6.164 1 88.62 203 PRO B N 1
ATOM 3848 C CA . PRO B 1 203 ? 16.562 -18.547 -7.59 1 88.62 203 PRO B CA 1
ATOM 3849 C C . PRO B 1 203 ? 17.109 -17.422 -8.469 1 88.62 203 PRO B C 1
ATOM 3851 O O . PRO B 1 203 ? 17.219 -17.594 -9.688 1 88.62 203 PRO B O 1
ATOM 3854 N N . TYR B 1 204 ? 17.469 -16.328 -7.867 1 88.19 204 TYR B N 1
ATOM 3855 C CA . TYR B 1 204 ? 17.938 -15.172 -8.625 1 88.19 204 TYR B CA 1
ATOM 3856 C C . TYR B 1 204 ? 19.469 -15.07 -8.57 1 88.19 204 TYR B C 1
ATOM 3858 O O . TYR B 1 204 ? 20.047 -14.141 -9.141 1 88.19 204 TYR B O 1
ATOM 3866 N N . HIS B 1 205 ? 20.078 -15.961 -7.973 1 87.38 205 HIS B N 1
ATOM 3867 C CA . HIS B 1 205 ? 21.516 -15.93 -7.77 1 87.38 205 HIS B CA 1
ATOM 3868 C C . HIS B 1 205 ? 22.266 -15.828 -9.102 1 87.38 205 HIS B C 1
ATOM 3870 O O . HIS B 1 205 ? 23.297 -15.156 -9.195 1 87.38 205 HIS B O 1
ATOM 3876 N N . PRO B 1 206 ? 21.75 -16.422 -10.156 1 87.19 206 PRO B N 1
ATOM 3877 C CA . PRO B 1 206 ? 22.453 -16.375 -11.438 1 87.19 206 PRO B CA 1
ATOM 3878 C C . PRO B 1 206 ? 22.594 -14.969 -12 1 87.19 206 PRO B C 1
ATOM 3880 O O . PRO B 1 206 ? 23.438 -14.719 -12.867 1 87.19 206 PRO B O 1
ATOM 3883 N N . ILE B 1 207 ? 21.766 -14.094 -11.531 1 84.94 207 ILE B N 1
ATOM 3884 C CA . ILE B 1 207 ? 21.844 -12.727 -12.039 1 84.94 207 ILE B CA 1
ATOM 3885 C C . ILE B 1 207 ? 22.266 -11.781 -10.914 1 84.94 207 ILE B C 1
ATOM 3887 O O . ILE B 1 207 ? 21.828 -10.625 -10.867 1 84.94 207 ILE B O 1
ATOM 3891 N N . TYR B 1 208 ? 22.969 -12.305 -10.078 1 81.25 208 TYR B N 1
ATOM 3892 C CA . TYR B 1 208 ? 23.438 -11.57 -8.906 1 81.25 208 TYR B CA 1
ATOM 3893 C C . TYR B 1 208 ? 24.125 -10.273 -9.32 1 81.25 208 TYR B C 1
ATOM 3895 O O . TYR B 1 208 ? 23.922 -9.227 -8.695 1 81.25 208 TYR B O 1
ATOM 3903 N N . LYS B 1 209 ? 24.984 -10.266 -10.367 1 79.69 209 LYS B N 1
ATOM 3904 C CA . LYS B 1 209 ? 25.75 -9.094 -10.805 1 79.69 209 LYS B CA 1
ATOM 3905 C C . LYS B 1 209 ? 24.812 -7.988 -11.289 1 79.69 209 LYS B C 1
ATOM 3907 O O . LYS B 1 209 ? 25.031 -6.812 -10.992 1 79.69 209 LYS B O 1
ATOM 3912 N N . GLU B 1 210 ? 23.797 -8.445 -12.016 1 80.44 210 GLU B N 1
ATOM 3913 C CA . GLU B 1 210 ? 22.828 -7.48 -12.508 1 80.44 210 GLU B CA 1
ATOM 3914 C C . GLU B 1 210 ? 22.031 -6.859 -11.352 1 80.44 210 GLU B C 1
ATOM 3916 O O . GLU B 1 210 ? 21.719 -5.672 -11.383 1 80.44 210 GLU B O 1
ATOM 3921 N N . LEU B 1 211 ? 21.75 -7.695 -10.391 1 78.56 211 LEU B N 1
ATOM 3922 C CA . LEU B 1 211 ? 20.969 -7.25 -9.242 1 78.56 211 LEU B CA 1
ATOM 3923 C C . LEU B 1 211 ? 21.75 -6.223 -8.43 1 78.56 211 LEU B C 1
ATOM 3925 O O . LEU B 1 211 ? 21.156 -5.285 -7.879 1 78.56 211 LEU B O 1
ATOM 3929 N N . LEU B 1 212 ? 23.031 -6.438 -8.414 1 75.44 212 LEU B N 1
ATOM 3930 C CA . LEU B 1 212 ? 23.875 -5.52 -7.664 1 75.44 212 LEU B CA 1
ATOM 3931 C C . LEU B 1 212 ? 23.875 -4.133 -8.297 1 75.44 212 LEU B C 1
ATOM 3933 O O . LEU B 1 212 ? 24.078 -3.133 -7.605 1 75.44 212 LEU B O 1
ATOM 3937 N N . ASP B 1 213 ? 23.578 -4.113 -9.555 1 72.38 213 ASP B N 1
ATOM 3938 C CA . ASP B 1 213 ? 23.609 -2.844 -10.281 1 72.38 213 ASP B CA 1
ATOM 3939 C C . ASP B 1 213 ? 22.328 -2.055 -10.078 1 72.38 213 ASP B C 1
ATOM 3941 O O . ASP B 1 213 ? 22.25 -0.869 -10.406 1 72.38 213 ASP B O 1
ATOM 3945 N N . ARG B 1 214 ? 21.406 -2.729 -9.523 1 68 214 ARG B N 1
ATOM 3946 C CA . ARG B 1 214 ? 20.094 -2.113 -9.383 1 68 214 ARG B CA 1
ATOM 3947 C C . ARG B 1 214 ? 20.156 -0.876 -8.492 1 68 214 ARG B C 1
ATOM 3949 O O . ARG B 1 214 ? 19.672 0.193 -8.875 1 68 214 ARG B O 1
ATOM 3956 N N . PRO B 1 215 ? 20.672 -0.972 -7.305 1 61.25 215 PRO B N 1
ATOM 3957 C CA . PRO B 1 215 ? 20.734 0.224 -6.461 1 61.25 215 PRO B CA 1
ATOM 3958 C C . PRO B 1 215 ? 21.594 1.33 -7.07 1 61.25 215 PRO B C 1
ATOM 3960 O O . PRO B 1 215 ? 21.391 2.51 -6.762 1 61.25 215 PRO B O 1
ATOM 3963 N N . LEU B 1 216 ? 22.438 0.834 -8.016 1 61.84 216 LEU B N 1
ATOM 3964 C CA . LEU B 1 216 ? 23.359 1.789 -8.609 1 61.84 216 LEU B CA 1
ATOM 3965 C C . LEU B 1 216 ? 22.656 2.658 -9.648 1 61.84 216 LEU B C 1
ATOM 3967 O O . LEU B 1 216 ? 23.094 3.779 -9.922 1 61.84 216 LEU B O 1
ATOM 3971 N N . THR B 1 217 ? 21.672 2.082 -10.234 1 57.56 217 THR B N 1
ATOM 3972 C CA . THR B 1 217 ? 20.906 2.861 -11.195 1 57.56 217 THR B CA 1
ATOM 3973 C C . THR B 1 217 ? 20.297 4.09 -10.523 1 57.56 217 THR B C 1
ATOM 3975 O O . THR B 1 217 ? 20.141 5.137 -11.156 1 57.56 217 THR B O 1
ATOM 3978 N N . SER B 1 218 ? 20.016 3.953 -9.336 1 54.91 218 SER B N 1
ATOM 3979 C CA . SER B 1 218 ? 19.438 5.059 -8.586 1 54.91 218 SER B CA 1
ATOM 3980 C C . SER B 1 218 ? 20.5 6.066 -8.172 1 54.91 218 SER B C 1
ATOM 3982 O O . SER B 1 218 ? 20.203 7.234 -7.922 1 54.91 218 SER B O 1
ATOM 3984 N N . ILE B 1 219 ? 21.719 5.684 -8.211 1 54.34 219 ILE B N 1
ATOM 3985 C CA . ILE B 1 219 ? 22.844 6.508 -7.746 1 54.34 219 ILE B CA 1
ATOM 3986 C C . ILE B 1 219 ? 23.344 7.387 -8.891 1 54.34 219 ILE B C 1
ATOM 3988 O O . ILE B 1 219 ? 23.797 8.508 -8.664 1 54.34 219 ILE B O 1
ATOM 3992 N N . LYS B 1 220 ? 23.281 6.941 -10.164 1 53.03 220 LYS B N 1
ATOM 3993 C CA . LYS B 1 220 ? 23.953 7.66 -11.242 1 53.03 220 LYS B CA 1
ATOM 3994 C C . LYS B 1 220 ? 23.281 9.008 -11.5 1 53.03 220 LYS B C 1
ATOM 3996 O O . LYS B 1 220 ? 23.953 9.969 -11.914 1 53.03 220 LYS B O 1
ATOM 4001 N N . ASN B 1 221 ? 21.953 9.102 -11.25 1 53.97 221 ASN B N 1
ATOM 4002 C CA . ASN B 1 221 ? 21.312 10.383 -11.555 1 53.97 221 ASN B CA 1
ATOM 4003 C C . ASN B 1 221 ? 20.641 10.969 -10.32 1 53.97 221 ASN B C 1
ATOM 4005 O O . ASN B 1 221 ? 19.422 11.156 -10.312 1 53.97 221 ASN B O 1
ATOM 4009 N N . GLN B 1 222 ? 21.547 11.188 -9.344 1 60.59 222 GLN B N 1
ATOM 4010 C CA . GLN B 1 222 ? 20.969 11.656 -8.086 1 60.59 222 GLN B CA 1
ATOM 4011 C C . GLN B 1 222 ? 20.969 13.18 -8.008 1 60.59 222 GLN B C 1
ATOM 4013 O O . GLN B 1 222 ? 21.938 13.828 -8.391 1 60.59 222 GLN B O 1
ATOM 4018 N N . ALA B 1 223 ? 19.797 13.703 -7.82 1 63.38 223 ALA B N 1
ATOM 4019 C CA . ALA B 1 223 ? 19.703 15.125 -7.504 1 63.38 223 ALA B CA 1
ATOM 4020 C C . ALA B 1 223 ? 20.109 15.391 -6.059 1 63.38 223 ALA B C 1
ATOM 4022 O O . ALA B 1 223 ? 19.953 14.531 -5.191 1 63.38 223 ALA B O 1
ATOM 4023 N N . PRO B 1 224 ? 20.828 16.578 -5.867 1 73.94 224 PRO B N 1
ATOM 4024 C CA . PRO B 1 224 ? 21.156 16.938 -4.488 1 73.94 224 PRO B CA 1
ATOM 4025 C C . PRO B 1 224 ? 19.922 17.109 -3.607 1 73.94 224 PRO B C 1
ATOM 4027 O O . PRO B 1 224 ? 18.891 17.609 -4.074 1 73.94 224 PRO B O 1
ATOM 4030 N N . ILE B 1 225 ? 20.016 16.688 -2.414 1 82.88 225 ILE B N 1
ATOM 4031 C CA . ILE B 1 225 ? 18.953 16.812 -1.422 1 82.88 225 ILE B CA 1
ATOM 4032 C C . ILE B 1 225 ? 18.578 18.281 -1.251 1 82.88 225 ILE B C 1
ATOM 4034 O O . ILE B 1 225 ? 17.406 18.625 -1.085 1 82.88 225 ILE B O 1
ATOM 4038 N N . GLN B 1 226 ? 19.562 19.156 -1.344 1 84.81 226 GLN B N 1
ATOM 4039 C CA . GLN B 1 226 ? 19.344 20.578 -1.152 1 84.81 226 GLN B CA 1
ATOM 4040 C C . GLN B 1 226 ? 18.375 21.141 -2.197 1 84.81 226 GLN B C 1
ATOM 4042 O O . GLN B 1 226 ? 17.578 22.016 -1.9 1 84.81 226 GLN B O 1
ATOM 4047 N N . GLY B 1 227 ? 18.547 20.641 -3.361 1 83.81 227 GLY B N 1
ATOM 4048 C CA . GLY B 1 227 ? 17.641 21.078 -4.402 1 83.81 227 GLY B CA 1
ATOM 4049 C C . GLY B 1 227 ? 16.188 20.75 -4.098 1 83.81 227 GLY B C 1
ATOM 4050 O O . GLY B 1 227 ? 15.305 21.594 -4.316 1 83.81 227 GLY B O 1
ATOM 4051 N N . LEU B 1 228 ? 15.938 19.594 -3.621 1 86.62 228 LEU B N 1
ATOM 4052 C CA . LEU B 1 228 ? 14.586 19.203 -3.223 1 86.62 228 LEU B CA 1
ATOM 4053 C C . LEU B 1 228 ? 14.086 20.078 -2.08 1 86.62 228 LEU B C 1
ATOM 4055 O O . LEU B 1 228 ? 12.953 20.562 -2.117 1 86.62 228 LEU B O 1
ATOM 4059 N N . THR B 1 229 ? 14.961 20.266 -1.164 1 91.25 229 THR B N 1
ATOM 4060 C CA . THR B 1 229 ? 14.625 21.078 -0 1 91.25 229 THR B CA 1
ATOM 4061 C C . THR B 1 229 ? 14.219 22.5 -0.423 1 91.25 229 THR B C 1
ATOM 4063 O O . THR B 1 229 ? 13.172 23 -0.004 1 91.25 229 THR B O 1
ATOM 4066 N N . ASP B 1 230 ? 15.023 23.078 -1.291 1 90.5 230 ASP B N 1
ATOM 4067 C CA . ASP B 1 230 ? 14.742 24.422 -1.775 1 90.5 230 ASP B CA 1
ATOM 4068 C C . ASP B 1 230 ? 13.422 24.484 -2.533 1 90.5 230 ASP B C 1
ATOM 4070 O O . ASP B 1 230 ? 12.664 25.438 -2.41 1 90.5 230 ASP B O 1
ATOM 4074 N N . SER B 1 231 ? 13.211 23.469 -3.262 1 89.25 231 SER B N 1
ATOM 4075 C CA . SER B 1 231 ? 11.984 23.406 -4.047 1 89.25 231 SER B CA 1
ATOM 4076 C C . SER B 1 231 ? 10.758 23.297 -3.146 1 89.25 231 SER B C 1
ATOM 4078 O O . SER B 1 231 ? 9.734 23.938 -3.398 1 89.25 231 SER B O 1
ATOM 4080 N N . ILE B 1 232 ? 10.859 22.484 -2.162 1 91.56 232 ILE B N 1
ATOM 4081 C CA . ILE B 1 232 ? 9.758 22.328 -1.22 1 91.56 232 ILE B CA 1
ATOM 4082 C C . ILE B 1 232 ? 9.484 23.641 -0.507 1 91.56 232 ILE B C 1
ATOM 4084 O O . ILE B 1 232 ? 8.336 24.078 -0.405 1 91.56 232 ILE B O 1
ATOM 4088 N N . MET B 1 233 ? 10.531 24.359 -0.03 1 91.88 233 MET B N 1
ATOM 4089 C CA . MET B 1 233 ? 10.383 25.641 0.661 1 91.88 233 MET B CA 1
ATOM 4090 C C . MET B 1 233 ? 9.734 26.672 -0.248 1 91.88 233 MET B C 1
ATOM 4092 O O . MET B 1 233 ? 8.867 27.438 0.187 1 91.88 233 MET B O 1
ATOM 4096 N N . LYS B 1 234 ? 10.156 26.641 -1.451 1 90.44 234 LYS B N 1
ATOM 4097 C CA . LYS B 1 234 ? 9.594 27.578 -2.418 1 90.44 234 LYS B CA 1
ATOM 4098 C C . LYS B 1 234 ? 8.086 27.375 -2.57 1 90.44 234 LYS B C 1
ATOM 4100 O O . LYS B 1 234 ? 7.328 28.344 -2.652 1 90.44 234 LYS B O 1
ATOM 4105 N N . LYS B 1 235 ? 7.715 26.125 -2.605 1 90.06 235 LYS B N 1
ATOM 4106 C CA . LYS B 1 235 ? 6.297 25.828 -2.768 1 90.06 235 LYS B CA 1
ATOM 4107 C C . LYS B 1 235 ? 5.504 26.219 -1.524 1 90.06 235 LYS B C 1
ATOM 4109 O O . LYS B 1 235 ? 4.371 26.688 -1.63 1 90.06 235 LYS B O 1
ATOM 4114 N N . ILE B 1 236 ? 6.062 26 -0.401 1 89.56 236 ILE B N 1
ATOM 4115 C CA . ILE B 1 236 ? 5.398 26.312 0.862 1 89.56 236 ILE B CA 1
ATOM 4116 C C . ILE B 1 236 ? 5.148 27.812 0.965 1 89.56 236 ILE B C 1
ATOM 4118 O O . ILE B 1 236 ? 4.125 28.25 1.502 1 89.56 236 ILE B O 1
ATOM 4122 N N . PHE B 1 237 ? 6.008 28.594 0.413 1 87.88 237 PHE B N 1
ATOM 4123 C CA . PHE B 1 237 ? 5.902 30.047 0.509 1 87.88 237 PHE B CA 1
ATOM 4124 C C . PHE B 1 237 ? 5.145 30.625 -0.684 1 87.88 237 PHE B C 1
ATOM 4126 O O . PHE B 1 237 ? 4.902 31.828 -0.754 1 87.88 237 PHE B O 1
ATOM 4133 N N . SER B 1 238 ? 4.809 29.734 -1.516 1 84.44 238 SER B N 1
ATOM 4134 C CA . SER B 1 238 ? 4.066 30.188 -2.684 1 84.44 238 SER B CA 1
ATOM 4135 C C . SER B 1 238 ? 2.609 30.469 -2.338 1 84.44 238 SER B C 1
ATOM 4137 O O . SER B 1 238 ? 2.127 30.062 -1.279 1 84.44 238 SER B O 1
ATOM 4139 N N . ASN B 1 239 ? 1.97 31.219 -3.217 1 78.69 239 ASN B N 1
ATOM 4140 C CA . ASN B 1 239 ? 0.571 31.578 -3.018 1 78.69 239 ASN B CA 1
ATOM 4141 C C . ASN B 1 239 ? -0.343 30.359 -3.102 1 78.69 239 ASN B C 1
ATOM 4143 O O . ASN B 1 239 ? -1.414 30.344 -2.494 1 78.69 239 ASN B O 1
ATOM 4147 N N . ARG B 1 240 ? 0.13 29.453 -3.922 1 86.06 240 ARG B N 1
ATOM 4148 C CA . ARG B 1 240 ? -0.658 28.234 -4.086 1 86.06 240 ARG B CA 1
ATOM 4149 C C . ARG B 1 240 ? 0.203 26.984 -3.879 1 86.06 240 ARG B C 1
ATOM 4151 O O . ARG B 1 240 ? 1.063 26.688 -4.707 1 86.06 240 ARG B O 1
ATOM 4158 N N . ILE B 1 241 ? -0.069 26.344 -2.799 1 87.62 241 ILE B N 1
ATOM 4159 C CA . ILE B 1 241 ? 0.637 25.094 -2.535 1 87.62 241 ILE B CA 1
ATOM 4160 C C . ILE B 1 241 ? 0.07 23.984 -3.42 1 87.62 241 ILE B C 1
ATOM 4162 O O . ILE B 1 241 ? -1.136 23.734 -3.404 1 87.62 241 ILE B O 1
ATOM 4166 N N . PRO B 1 242 ? 0.913 23.375 -4.223 1 87.56 242 PRO B N 1
ATOM 4167 C CA . PRO B 1 242 ? 0.409 22.344 -5.125 1 87.56 242 PRO B CA 1
ATOM 4168 C C . PRO B 1 242 ? 0.024 21.062 -4.395 1 87.56 242 PRO B C 1
ATOM 4170 O O . PRO B 1 242 ? 0.525 20.797 -3.297 1 87.56 242 PRO B O 1
ATOM 4173 N N . ASN B 1 243 ? -0.897 20.312 -5.027 1 88.06 243 ASN B N 1
ATOM 4174 C CA . ASN B 1 243 ? -1.26 19 -4.48 1 88.06 243 ASN B CA 1
ATOM 4175 C C . ASN B 1 243 ? -0.124 18 -4.633 1 88.06 243 ASN B C 1
ATOM 4177 O O . ASN B 1 243 ? 0.011 17.078 -3.82 1 88.06 243 ASN B O 1
ATOM 4181 N N . HIS B 1 244 ? 0.6 18.156 -5.734 1 85.81 244 HIS B N 1
ATOM 4182 C CA . HIS B 1 244 ? 1.704 17.266 -6.059 1 85.81 244 HIS B CA 1
ATOM 4183 C C . HIS B 1 244 ? 2.949 18.047 -6.457 1 85.81 244 HIS B C 1
ATOM 4185 O O . HIS B 1 244 ? 2.854 19.078 -7.145 1 85.81 244 HIS B O 1
ATOM 4191 N N . MET B 1 245 ? 4.082 17.609 -6.039 1 83.19 245 MET B N 1
ATOM 4192 C CA . MET B 1 245 ? 5.367 18.172 -6.441 1 83.19 245 MET B CA 1
ATOM 4193 C C . MET B 1 245 ? 6.34 17.078 -6.859 1 83.19 245 MET B C 1
ATOM 4195 O O . MET B 1 245 ? 6.688 16.203 -6.055 1 83.19 245 MET B O 1
ATOM 4199 N N . LYS B 1 246 ? 6.68 17.062 -8.07 1 77.94 246 LYS B N 1
ATOM 4200 C CA . LYS B 1 246 ? 7.703 16.156 -8.57 1 77.94 246 LYS B CA 1
ATOM 4201 C C . LYS B 1 246 ? 9.078 16.812 -8.57 1 77.94 246 LYS B C 1
ATOM 4203 O O . LYS B 1 246 ? 9.203 18.016 -8.828 1 77.94 246 LYS B O 1
ATOM 4208 N N . TYR B 1 247 ? 10.031 16.109 -8.148 1 76.88 247 TYR B N 1
ATOM 4209 C CA . TYR B 1 247 ? 11.375 16.672 -8.141 1 76.88 247 TYR B CA 1
ATOM 4210 C C . TYR B 1 247 ? 12.406 15.648 -8.578 1 76.88 247 TYR B C 1
ATOM 4212 O O . TYR B 1 247 ? 12.383 14.5 -8.117 1 76.88 247 TYR B O 1
ATOM 4220 N N . GLY B 1 248 ? 13.383 16.047 -9.422 1 69 248 GLY B N 1
ATOM 4221 C CA . GLY B 1 248 ? 14.531 15.242 -9.836 1 69 248 GLY B CA 1
ATOM 4222 C C . GLY B 1 248 ? 14.438 14.758 -11.266 1 69 248 GLY B C 1
ATOM 4223 O O . GLY B 1 248 ? 13.352 14.75 -11.859 1 69 248 GLY B O 1
ATOM 4224 N N . PRO B 1 249 ? 15.672 14.711 -12.031 1 54.06 249 PRO B N 1
ATOM 4225 C CA . PRO B 1 249 ? 15.75 14.383 -13.461 1 54.06 249 PRO B CA 1
ATOM 4226 C C . PRO B 1 249 ? 14.914 13.172 -13.836 1 54.06 249 PRO B C 1
ATOM 4228 O O . PRO B 1 249 ? 14.281 13.156 -14.891 1 54.06 249 PRO B O 1
ATOM 4231 N N . GLY B 1 250 ? 14.734 12.25 -12.984 1 55.19 250 GLY B N 1
ATOM 4232 C CA . GLY B 1 250 ? 14.117 10.984 -13.336 1 55.19 250 GLY B CA 1
ATOM 4233 C C . GLY B 1 250 ? 12.672 10.883 -12.891 1 55.19 250 GLY B C 1
ATOM 4234 O O . GLY B 1 250 ? 11.969 9.938 -13.258 1 55.19 250 GLY B O 1
ATOM 4235 N N . SER B 1 251 ? 12.266 11.977 -12.406 1 56.19 251 SER B N 1
ATOM 4236 C CA . SER B 1 251 ? 10.898 11.898 -11.906 1 56.19 251 SER B CA 1
ATOM 4237 C C . SER B 1 251 ? 9.891 12 -13.047 1 56.19 251 SER B C 1
ATOM 4239 O O . SER B 1 251 ? 8.945 11.211 -13.117 1 56.19 251 SER B O 1
ATOM 4241 N N . ILE B 1 252 ? 10.297 12.812 -13.953 1 55.81 252 ILE B N 1
ATOM 4242 C CA . ILE B 1 252 ? 9.375 12.984 -15.07 1 55.81 252 ILE B CA 1
ATOM 4243 C C . ILE B 1 252 ? 9.484 11.797 -16.016 1 55.81 252 ILE B C 1
ATOM 4245 O O . ILE B 1 252 ? 8.477 11.305 -16.531 1 55.81 252 ILE B O 1
ATOM 4249 N N . GLY B 1 253 ? 10.766 11.32 -16.203 1 55.94 253 GLY B N 1
ATOM 4250 C CA . GLY B 1 253 ? 10.953 10.188 -17.094 1 55.94 253 GLY B CA 1
ATOM 4251 C C . GLY B 1 253 ? 10.281 8.922 -16.609 1 55.94 253 GLY B C 1
ATOM 4252 O O . GLY B 1 253 ? 9.641 8.211 -17.391 1 55.94 253 GLY B O 1
ATOM 4253 N N . LEU B 1 254 ? 10.438 8.75 -15.391 1 60.28 254 LEU B N 1
ATOM 4254 C CA . LEU B 1 254 ? 9.867 7.531 -14.828 1 60.28 254 LEU B CA 1
ATOM 4255 C C . LEU B 1 254 ? 8.344 7.594 -14.844 1 60.28 254 LEU B C 1
ATOM 4257 O O . LEU B 1 254 ? 7.676 6.582 -15.086 1 60.28 254 LEU B O 1
ATOM 4261 N N . VAL B 1 255 ? 7.844 8.797 -14.672 1 58.03 255 VAL B N 1
ATOM 4262 C CA . VAL B 1 255 ? 6.395 8.961 -14.742 1 58.03 255 VAL B CA 1
ATOM 4263 C C . VAL B 1 255 ? 5.914 8.703 -16.172 1 58.03 255 VAL B C 1
ATOM 4265 O O . VAL B 1 255 ? 4.867 8.078 -16.375 1 58.03 255 VAL B O 1
ATOM 4268 N N . PHE B 1 256 ? 6.812 9.109 -17.031 1 58.59 256 PHE B N 1
ATOM 4269 C CA . PHE B 1 256 ? 6.461 8.875 -18.422 1 58.59 256 PHE B CA 1
ATOM 4270 C C . PHE B 1 256 ? 6.457 7.379 -18.734 1 58.59 256 PHE B C 1
ATOM 4272 O O . PHE B 1 256 ? 5.609 6.898 -19.484 1 58.59 256 PHE B O 1
ATOM 4279 N N . LEU B 1 257 ? 7.371 6.754 -18.109 1 62.66 257 LEU B N 1
ATOM 4280 C CA . LEU B 1 257 ? 7.449 5.312 -18.328 1 62.66 257 LEU B CA 1
ATOM 4281 C C . LEU B 1 257 ? 6.191 4.617 -17.812 1 62.66 257 LEU B C 1
ATOM 4283 O O . LEU B 1 257 ? 5.754 3.619 -18.391 1 62.66 257 LEU B O 1
ATOM 4287 N N . SER B 1 258 ? 5.629 5.246 -16.781 1 58.75 258 SER B N 1
ATOM 4288 C CA . SER B 1 258 ? 4.441 4.641 -16.188 1 58.75 258 SER B CA 1
ATOM 4289 C C . SER B 1 258 ? 3.252 4.707 -17.141 1 58.75 258 SER B C 1
ATOM 4291 O O . SER B 1 258 ? 2.27 3.982 -16.969 1 58.75 258 SER B O 1
ATOM 4293 N N . TRP B 1 259 ? 3.49 5.449 -18.188 1 59.03 259 TRP B N 1
ATOM 4294 C CA . TRP B 1 259 ? 2.412 5.598 -19.156 1 59.03 259 TRP B CA 1
ATOM 4295 C C . TRP B 1 259 ? 2.531 4.555 -20.266 1 59.03 259 TRP B C 1
ATOM 4297 O O . TRP B 1 259 ? 1.596 4.359 -21.047 1 59.03 259 TRP B O 1
ATOM 4307 N N . LEU B 1 260 ? 3.645 3.865 -20.281 1 64.75 260 LEU B N 1
ATOM 4308 C CA . LEU B 1 260 ? 3.863 2.865 -21.312 1 64.75 260 LEU B CA 1
ATOM 4309 C C . LEU B 1 260 ? 3.061 1.601 -21.031 1 64.75 260 LEU B C 1
ATOM 4311 O O . LEU B 1 260 ? 2.717 1.324 -19.891 1 64.75 260 LEU B O 1
ATOM 4315 N N . PRO B 1 261 ? 2.785 0.948 -22.172 1 65.25 261 PRO B N 1
ATOM 4316 C CA . PRO B 1 261 ? 2.129 -0.345 -21.969 1 65.25 261 PRO B CA 1
ATOM 4317 C C . PRO B 1 261 ? 2.922 -1.27 -21.047 1 65.25 261 PRO B C 1
ATOM 4319 O O . PRO B 1 261 ? 4.156 -1.277 -21.094 1 65.25 261 PRO B O 1
ATOM 4322 N N . THR B 1 262 ? 2.215 -1.905 -20.297 1 70.06 262 THR B N 1
ATOM 4323 C CA . THR B 1 262 ? 2.797 -2.766 -19.266 1 70.06 262 THR B CA 1
ATOM 4324 C C . THR B 1 262 ? 3.832 -3.709 -19.875 1 70.06 262 THR B C 1
ATOM 4326 O O . THR B 1 262 ? 4.902 -3.914 -19.297 1 70.06 262 THR B O 1
ATOM 4329 N N . ARG B 1 263 ? 3.553 -4.242 -21.031 1 72.5 263 ARG B N 1
ATOM 4330 C CA . ARG B 1 263 ? 4.449 -5.203 -21.656 1 72.5 263 ARG B CA 1
ATOM 4331 C C . ARG B 1 263 ? 5.797 -4.566 -21.984 1 72.5 263 ARG B C 1
ATOM 4333 O O . ARG B 1 263 ? 6.836 -5.223 -21.891 1 72.5 263 ARG B O 1
ATOM 4340 N N . LEU B 1 264 ? 5.707 -3.34 -22.406 1 70.75 264 LEU B N 1
ATOM 4341 C CA . LEU B 1 264 ? 6.941 -2.633 -22.734 1 70.75 264 LEU B CA 1
ATOM 4342 C C . LEU B 1 264 ? 7.754 -2.35 -21.469 1 70.75 264 LEU B C 1
ATOM 4344 O O . LEU B 1 264 ? 8.977 -2.5 -21.469 1 70.75 264 LEU B O 1
ATOM 4348 N N . ILE B 1 265 ? 7.055 -2.047 -20.469 1 72.12 265 ILE B N 1
ATOM 4349 C CA . ILE B 1 265 ? 7.715 -1.775 -19.188 1 72.12 265 ILE B CA 1
ATOM 4350 C C . ILE B 1 265 ? 8.359 -3.053 -18.672 1 72.12 265 ILE B C 1
ATOM 4352 O O . ILE B 1 265 ? 9.508 -3.031 -18.203 1 72.12 265 ILE B O 1
ATOM 4356 N N . ASP B 1 266 ? 7.609 -4.121 -18.812 1 76.5 266 ASP B N 1
ATOM 4357 C CA . ASP B 1 266 ? 8.141 -5.414 -18.375 1 76.5 266 ASP B CA 1
ATOM 4358 C C . ASP B 1 266 ? 9.422 -5.762 -19.141 1 76.5 266 ASP B C 1
ATOM 4360 O O . ASP B 1 266 ? 10.383 -6.242 -18.547 1 76.5 266 ASP B O 1
ATOM 4364 N N . PHE B 1 267 ? 9.352 -5.516 -20.422 1 77.81 267 PHE B N 1
ATOM 4365 C CA . PHE B 1 267 ? 10.5 -5.801 -21.281 1 77.81 267 PHE B CA 1
ATOM 4366 C C . PHE B 1 267 ? 11.711 -4.977 -20.859 1 77.81 267 PHE B C 1
ATOM 4368 O O . PHE B 1 267 ? 12.812 -5.512 -20.703 1 77.81 267 PHE B O 1
ATOM 4375 N N . ILE B 1 268 ? 11.5 -3.703 -20.625 1 73.88 268 ILE B N 1
ATOM 4376 C CA . ILE B 1 268 ? 12.57 -2.785 -20.266 1 73.88 268 ILE B CA 1
ATOM 4377 C C . ILE B 1 268 ? 13.164 -3.197 -18.906 1 73.88 268 ILE B C 1
ATOM 4379 O O . ILE B 1 268 ? 14.391 -3.289 -18.766 1 73.88 268 ILE B O 1
ATOM 4383 N N . PHE B 1 269 ? 12.352 -3.523 -18.016 1 76.62 269 PHE B N 1
ATOM 4384 C CA . PHE B 1 269 ? 12.812 -3.889 -16.688 1 76.62 269 PHE B CA 1
ATOM 4385 C C . PHE B 1 269 ? 13.516 -5.242 -16.719 1 76.62 269 PHE B C 1
ATOM 4387 O O . PHE B 1 269 ? 14.516 -5.445 -16.016 1 76.62 269 PHE B O 1
ATOM 4394 N N . SER B 1 270 ? 12.977 -6.152 -17.516 1 82.25 270 SER B N 1
ATOM 4395 C CA . SER B 1 270 ? 13.578 -7.48 -17.609 1 82.25 270 SER B CA 1
ATOM 4396 C C . SER B 1 270 ? 15 -7.406 -18.156 1 82.25 270 SER B C 1
ATOM 4398 O O . SER B 1 270 ? 15.891 -8.102 -17.672 1 82.25 270 SER B O 1
ATOM 4400 N N . ARG B 1 271 ? 15.156 -6.594 -19.125 1 77.12 271 ARG B N 1
ATOM 4401 C CA . ARG B 1 271 ? 16.469 -6.438 -19.734 1 77.12 271 ARG B CA 1
ATOM 4402 C C . ARG B 1 271 ? 17.422 -5.684 -18.812 1 77.12 271 ARG B C 1
ATOM 4404 O O . ARG B 1 271 ? 18.578 -6.078 -18.641 1 77.12 271 ARG B O 1
ATOM 4411 N N . LYS B 1 272 ? 16.922 -4.684 -18.234 1 75.62 272 LYS B N 1
ATOM 4412 C CA . LYS B 1 272 ? 17.734 -3.795 -17.422 1 75.62 272 LYS B CA 1
ATOM 4413 C C . LYS B 1 272 ? 18.203 -4.496 -16.156 1 75.62 272 LYS B C 1
ATOM 4415 O O . LYS B 1 272 ? 19.344 -4.312 -15.719 1 75.62 272 LYS B O 1
ATOM 4420 N N . PHE B 1 273 ? 17.312 -5.363 -15.633 1 76.69 273 PHE B N 1
ATOM 4421 C CA . PHE B 1 273 ? 17.625 -5.914 -14.32 1 76.69 273 PHE B CA 1
ATOM 4422 C C . PHE B 1 273 ? 18.016 -7.387 -14.43 1 76.69 273 PHE B C 1
ATOM 4424 O O . PHE B 1 273 ? 18.062 -8.094 -13.422 1 76.69 273 PHE B O 1
ATOM 4431 N N . GLY B 1 274 ? 18.203 -7.836 -15.602 1 82.56 274 GLY B N 1
ATOM 4432 C CA . GLY B 1 274 ? 18.828 -9.125 -15.82 1 82.56 274 GLY B CA 1
ATOM 4433 C C . GLY B 1 274 ? 17.844 -10.281 -15.844 1 82.56 274 GLY B C 1
ATOM 4434 O O . GLY B 1 274 ? 18.25 -11.445 -15.875 1 82.56 274 GLY B O 1
ATOM 4435 N N . PHE B 1 275 ? 16.609 -9.984 -15.828 1 84.69 275 PHE B N 1
ATOM 4436 C CA . PHE B 1 275 ? 15.625 -11.055 -15.789 1 84.69 275 PHE B CA 1
ATOM 4437 C C . PHE B 1 275 ? 15.547 -11.766 -17.141 1 84.69 275 PHE B C 1
ATOM 4439 O O . PHE B 1 275 ? 15.258 -12.969 -17.188 1 84.69 275 PHE B O 1
ATOM 4446 N N . SER B 1 276 ? 15.773 -11.055 -18.203 1 84.19 276 SER B N 1
ATOM 4447 C CA . SER B 1 276 ? 15.867 -11.695 -19.516 1 84.19 276 SER B CA 1
ATOM 4448 C C . SER B 1 276 ? 17.016 -12.695 -19.562 1 84.19 276 SER B C 1
ATOM 4450 O O . SER B 1 276 ? 16.891 -13.781 -20.125 1 84.19 276 SER B O 1
ATOM 4452 N N . LYS B 1 277 ? 18.141 -12.273 -18.984 1 85.25 277 LYS B N 1
ATOM 4453 C CA . LYS B 1 277 ? 19.281 -13.164 -18.875 1 85.25 277 LYS B CA 1
ATOM 4454 C C . LYS B 1 277 ? 18.953 -14.398 -18.047 1 85.25 277 LYS B C 1
ATOM 4456 O O . LYS B 1 277 ? 19.297 -15.516 -18.406 1 85.25 277 LYS B O 1
ATOM 4461 N N . LEU B 1 278 ? 18.312 -14.148 -16.938 1 87.19 278 LEU B N 1
ATOM 4462 C CA . LEU B 1 278 ? 17.906 -15.258 -16.078 1 87.19 278 LEU B CA 1
ATOM 4463 C C . LEU B 1 278 ? 17.016 -16.234 -16.828 1 87.19 278 LEU B C 1
ATOM 4465 O O . LEU B 1 278 ? 17.188 -17.453 -16.703 1 87.19 278 LEU B O 1
ATOM 4469 N N . LYS B 1 279 ? 16.094 -15.727 -17.547 1 86.31 279 LYS B N 1
ATOM 4470 C CA . LYS B 1 279 ? 15.195 -16.562 -18.344 1 86.31 279 LYS B CA 1
ATOM 4471 C C . LYS B 1 279 ? 15.984 -17.438 -19.312 1 86.31 279 LYS B C 1
ATOM 4473 O O . LYS B 1 279 ? 15.688 -18.625 -19.469 1 86.31 279 LYS B O 1
ATOM 4478 N N . SER B 1 280 ? 16.953 -16.859 -19.938 1 86.31 280 SER B N 1
ATOM 4479 C CA . SER B 1 280 ? 17.797 -17.578 -20.875 1 86.31 280 SER B CA 1
ATOM 4480 C C . SER B 1 280 ? 18.594 -18.672 -20.172 1 86.31 280 SER B C 1
ATOM 4482 O O . SER B 1 280 ? 18.719 -19.781 -20.703 1 86.31 280 SER B O 1
ATOM 4484 N N . ILE B 1 281 ? 19.062 -18.344 -19.016 1 86.06 281 ILE B N 1
ATOM 4485 C CA . ILE B 1 281 ? 19.844 -19.297 -18.25 1 86.06 281 ILE B CA 1
ATOM 4486 C C . ILE B 1 281 ? 18.984 -20.5 -17.859 1 86.06 281 ILE B C 1
ATOM 4488 O O . ILE B 1 281 ? 19.406 -21.641 -18.016 1 86.06 281 ILE B O 1
ATOM 4492 N N . ILE B 1 282 ? 17.828 -20.188 -17.438 1 85.38 282 ILE B N 1
ATOM 4493 C CA . ILE B 1 282 ? 16.922 -21.234 -17 1 85.38 282 ILE B CA 1
ATOM 4494 C C . ILE B 1 282 ? 16.5 -22.109 -18.188 1 85.38 282 ILE B C 1
ATOM 4496 O O . ILE B 1 282 ? 16.438 -23.328 -18.078 1 85.38 282 ILE B O 1
ATOM 4500 N N . LYS B 1 283 ? 16.234 -21.5 -19.297 1 85 283 LYS B N 1
ATOM 4501 C CA . LYS B 1 283 ? 15.852 -22.234 -20.5 1 85 283 LYS B CA 1
ATOM 4502 C C . LYS B 1 283 ? 16.984 -23.141 -20.969 1 85 283 LYS B C 1
ATOM 4504 O O . LYS B 1 283 ? 16.734 -24.281 -21.375 1 85 283 LYS B O 1
ATOM 4509 N N . ASN B 1 284 ? 18.156 -22.609 -20.859 1 84 284 ASN B N 1
ATOM 4510 C CA . ASN B 1 284 ? 19.328 -23.375 -21.297 1 84 284 ASN B CA 1
ATOM 4511 C C . ASN B 1 284 ? 19.578 -24.562 -20.359 1 84 284 ASN B C 1
ATOM 4513 O O . ASN B 1 284 ? 20 -25.641 -20.812 1 84 284 ASN B O 1
ATOM 4517 N N . ASP B 1 285 ? 19.359 -24.344 -19.094 1 80.94 285 ASP B N 1
ATOM 4518 C CA . ASP B 1 285 ? 19.547 -25.406 -18.125 1 80.94 285 ASP B CA 1
ATOM 4519 C C . ASP B 1 285 ? 18.531 -26.531 -18.344 1 80.94 285 ASP B C 1
ATOM 4521 O O . ASP B 1 285 ? 18.859 -27.703 -18.203 1 80.94 285 ASP B O 1
ATOM 4525 N N . GLN B 1 286 ? 17.375 -26.156 -18.75 1 77.12 286 GLN B N 1
ATOM 4526 C CA . GLN B 1 286 ? 16.312 -27.125 -19 1 77.12 286 GLN B CA 1
ATOM 4527 C C . GLN B 1 286 ? 16.609 -27.938 -20.266 1 77.12 286 GLN B C 1
ATOM 4529 O O . GLN B 1 286 ? 16.344 -29.141 -20.297 1 77.12 286 GLN B O 1
ATOM 4534 N N . THR B 1 287 ? 17.094 -27.25 -21.234 1 72.94 287 THR B N 1
ATOM 4535 C CA . THR B 1 287 ? 17.422 -27.938 -22.484 1 72.94 287 THR B CA 1
ATOM 4536 C C . THR B 1 287 ? 18.578 -28.906 -22.281 1 72.94 287 THR B C 1
ATOM 4538 O O . THR B 1 287 ? 18.578 -30 -22.828 1 72.94 287 THR B O 1
ATOM 4541 N N . LYS B 1 288 ? 19.5 -28.594 -21.469 1 73.62 288 LYS B N 1
ATOM 4542 C CA . LYS B 1 288 ? 20.656 -29.453 -21.203 1 73.62 288 LYS B CA 1
ATOM 4543 C C . LYS B 1 288 ? 20.234 -30.703 -20.438 1 73.62 288 LYS B C 1
ATOM 4545 O O . LYS B 1 288 ? 20.734 -31.797 -20.703 1 73.62 288 LYS B O 1
ATOM 4550 N N . ASN B 1 289 ? 19.359 -30.375 -19.531 1 67 289 ASN B N 1
ATOM 4551 C CA . ASN B 1 289 ? 18.906 -31.5 -18.719 1 67 289 ASN B CA 1
ATOM 4552 C C . ASN B 1 289 ? 18.047 -32.469 -19.547 1 67 289 ASN B C 1
ATOM 4554 O O . ASN B 1 289 ? 17.984 -33.656 -19.25 1 67 289 ASN B O 1
ATOM 4558 N N . LYS B 1 290 ? 17.266 -31.953 -20.578 1 67.12 290 LYS B N 1
ATOM 4559 C CA . LYS B 1 290 ? 16.469 -32.812 -21.438 1 67.12 290 LYS B CA 1
ATOM 4560 C C . LYS B 1 290 ? 17.344 -33.625 -22.391 1 67.12 290 LYS B C 1
ATOM 4562 O O . LYS B 1 290 ? 17 -34.719 -22.766 1 67.12 290 LYS B O 1
ATOM 4567 N N . ASP B 1 291 ? 18.422 -33.031 -22.75 1 61.53 291 ASP B N 1
ATOM 4568 C CA . ASP B 1 291 ? 19.328 -33.688 -23.672 1 61.53 291 ASP B CA 1
ATOM 4569 C C . ASP B 1 291 ? 20.188 -34.719 -22.938 1 61.53 291 ASP B C 1
ATOM 4571 O O . ASP B 1 291 ? 20.75 -35.625 -23.562 1 61.53 291 ASP B O 1
ATOM 4575 N N . ASN B 1 292 ? 20.344 -34.531 -21.672 1 53.53 292 ASN B N 1
ATOM 4576 C CA . ASN B 1 292 ? 21.109 -35.562 -20.969 1 53.53 292 ASN B CA 1
ATOM 4577 C C . ASN B 1 292 ? 20.188 -36.688 -20.453 1 53.53 292 ASN B C 1
ATOM 4579 O O . ASN B 1 292 ? 19.141 -36.406 -19.859 1 53.53 292 ASN B O 1
#

Foldseek 3Di:
DLAQAEEEEEDCLADFLQVLLQVVSVVVHHQYEYEYQDQVSCVVVVVVVHHYAYADLLDLVSLLVRLVVCCVVRVAHAEYEYDWAAFFFAQPVQDDVVVLCVRLSTLPVSSVSNCVSRLVRLLVVLHHEYEYEAALLCLPPAPRRNSNNVSRVNVVVVQVVVQVVSVVSHYHYAYEYEAQAPDCRLVVNLVVRLVRLCPPPDLCVVLSVLSNCVSVVSVVFHDYSNVSSVVQVVLVPDPDRDNYHYYGPCSVVSNVVSVDDPVVNVVVNCVNRVVVVSVVVVVVVVVVVVVD/DLAQAEEEEEDCLADFLQVLLQVVSVVVHHQYEYEYQDQVSCVVVVVVVHHYAYADLLDLVSLLVRLVVCCVVRVAHAEYEYDWAAFFFAQPVQDDVVVLCVRLSTLPVSSVSNCVSRLVRLLVVLHHEYEYEAALLCLPPAGRRNSNNVSRVNVVVVQVVVQVVSVVSHYHGAYEYEAQAPDCRLVVNLVVRLVRLCPPPDLCVVLSVLSNCVSVVSVVFHDYSNVSSVVQVVLVPDPDRDNYHYYGPCSVVSNVVSVDDPVVNVVVNCVNSVVVVSVVVVVVVVVVVVVD

InterPro domains:
  IPR002347 Short-chain dehydrogenase/reductase SDR [PF00106] (5-189)
  IPR002347 Short-chain dehydrogenase/reductase SDR [PR00080] (75-86)
  IPR002347 Short-chain dehydrogenase/reductase SDR [PR00080] (128-136)
  IPR002347 Short-chain dehydrogenase/reductase SDR [PR00080] (148-167)
  IPR002347 Short-chain dehydrogenase/reductase SDR [PR00081] (7-24)
  IPR002347 Short-chain dehydrogenase/reductase SDR [PR00081] (75-86)
  IPR002347 Short-chain dehydrogenase/reductase SDR [PR00081] (122-138)
  IPR002347 Short-chain dehydrogenase/reductase SDR [PR00081] (148-167)
  IPR002347 Short-chain dehydrogenase/reductase SDR [PR00081] (169-186)
  IPR020904 Short-chain dehydrogenase/reductase, conserved site [PS00061] (135-163)
  IPR036291 NAD(P)-binding domain superfamily [SSF51735] (4-207)

Secondary structure (DSSP, 8-state):
--TT-EEEES--SSSSHHHHHHHHHHHTT-EEEEEES-GGGGHHHHHTT-EEEE--TT-HHHHHHHHHHHHHHHS---EEEE---------TTT--HHHHHHHHIIIIIHHHHHHHHHHHHHHHHT-EEEEEE--GGGTS--TT-HHHHHHHHHHHHHHHHHHHHHGGGTEEEEEEEE-SBS-HHHHHHHHHHHHHHT-TTSTTGGGHHHHHTHHHHHHHTPBPHHHHHHHHHHHHTSSS--SEEEESHHHHHHHHHTTS-HHHHHHHHHHHTTHHHHHHHHHHHHHHHHH-/--TT-EEEES--SSSSHHHHHHHHHHHTT-EEEEEES-GGGGHHHHHTT-EEEE--TT-HHHHHHHHHHHHHHHS---EEEE---------TTT--HHHHHHHHIIIIIHHHHHHHHHHHHHHHHT-EEEEEE--GGGTS--TT-HHHHHHHHHHHHHHHHHHHHHGGGTEEEEEEEE-SBS-HHHHHHHHHHHHHHT-TTSTTGGGHHHHHTHHHHHHHTPBPHHHHHHHHHHHHTSSS--SEEEESHHHHHHHHHTTS-HHHHHHHHHHHTTHHHHHHHHHHHHHHHHH-

pLDDT: mean 84.23, std 12.94, range [41.09, 98.5]

Sequence (584 aa):
MIVDKVVLITGCGGNGIGKSLSKAFYEYGFKVYSSSRNLESMNELSSMGINTIRLDVKDKLSIESAVNQIIKNEGKIDILINNAGISSFNTWIDMPDEELEDVFQTNTLGLIRTTREVAKHMIKERTGLIINIGSVAGFIPMPISGLYCASKAALHSFNESIRVELSPFSIKVMLVMPGPLKSEIVNKTLPKFKEIISNPESPYHPIYKELLDRPLTSIKNQAPIQGLTDSIMKKIFSNRIPNHMKYGPGSIGLVFLSWLPTRLIDFIFSRKFGFSKLKSIIKNDQTKNKDNMIVDKVVLITGCGGNGIGKSLSKAFYEYGFKVYSSSRNLESMNELSSMGINTIRLDVKDKLSIESAVNQIIKNEGKIDILINNAGISSFNTWIDMPDEELEDVFQTNTLGLIRTTREVAKHMIKERTGLIINIGSVAGFIPMPISGLYCASKAALHSFNESIRVELSPFSIKVMLVMPGPLKSEIVNKTLPKFKEIISNPESPYHPIYKELLDRPLTSIKNQAPIQGLTDSIMKKIFSNRIPNHMKYGPGSIGLVFLSWLPTRLIDFIFSRKFGFSKLKSIIKNDQTKNKDN

Solvent-accessible surface area (backbone atoms only — not comparable to full-atom values): 28831 Å² total; per-residue (Å²): 120,68,68,75,41,25,35,41,34,32,42,22,35,55,82,40,64,30,35,52,40,46,52,52,43,40,73,67,46,33,45,39,36,36,16,13,72,47,62,76,48,30,46,70,48,43,75,73,69,39,44,70,43,57,31,33,56,73,34,68,67,38,37,50,51,41,53,49,50,42,33,72,76,66,71,51,59,41,31,40,35,45,46,42,63,66,65,47,53,39,56,73,80,75,50,56,67,66,56,57,50,48,43,37,35,35,38,30,52,9,45,51,52,48,49,40,62,53,44,59,54,19,52,74,68,44,34,32,36,38,36,39,58,54,34,41,43,33,69,37,50,36,66,47,24,22,68,35,13,11,25,29,16,18,39,52,26,31,50,54,9,48,32,49,68,33,41,45,34,53,27,48,44,27,40,33,22,39,24,39,44,66,40,54,54,58,61,70,32,43,62,60,28,52,58,58,52,62,34,79,83,42,93,56,33,91,30,34,72,38,51,63,45,50,69,46,64,43,56,75,56,38,32,60,53,63,57,53,40,51,52,51,52,52,37,70,72,38,95,67,67,54,59,64,42,76,38,44,84,47,22,61,54,48,53,51,50,54,69,45,58,64,69,56,48,41,51,52,49,23,59,70,48,26,36,51,56,44,23,51,51,48,52,49,52,51,51,57,52,69,73,93,119,68,70,73,42,25,34,40,34,33,42,22,35,54,83,39,63,30,34,53,40,46,52,52,43,40,74,67,46,30,46,40,37,35,15,13,73,44,63,77,50,30,48,72,49,42,75,73,69,38,45,69,45,55,30,33,56,73,33,70,68,38,37,51,50,41,53,49,51,42,33,71,74,65,70,51,60,42,31,40,34,45,45,42,63,66,66,46,53,38,56,75,80,75,50,56,66,66,55,57,51,48,42,38,34,35,38,30,53,9,45,51,52,49,48,40,64,52,43,58,53,18,52,74,68,44,34,32,36,39,35,38,59,54,33,40,44,32,68,35,50,35,66,48,24,20,68,37,12,10,26,29,17,18,37,53,27,31,50,55,8,48,32,49,69,33,43,43,33,51,28,46,46,26,41,34,23,40,23,40,43,65,41,54,53,57,60,68,32,43,63,60,28,51,55,57,50,63,34,78,83,42,92,57,32,90,30,35,72,38,50,64,44,51,70,45,63,41,55,77,58,39,33,60,51,64,57,52,40,53,50,52,52,51,36,70,72,37,96,64,67,55,59,63,42,76,38,46,84,47,23,60,54,48,53,52,50,53,69,46,57,64,68,58,48,42,50,52,50,24,58,71,48,25,36,50,56,43,24,51,51,50,52,51,52,51,53,53,56,69,72,94